Protein AF-A0A6A4ZKV4-F1 (afdb_monomer_lite)

Organism: NCBI:txid120398

Sequence (673 aa):
MAKKSLAESVRCDILFMAKDGEKIFYEELVDESLKDCAKLDAAVVHQRPIQAQEKAPSNIPTATMVSVVDEPVRAEHVLQVFLATRLKKPLREIHDTSSIQSLTGGKSALQNEIVGDIEKEFDVTVERMSEIHLATLKQMFPKYDHLGRVFSNLVNDTIRKCMPGGFNISHVKRYLTSVHGLGPGRISSVLMHSLLFPPAPSRHANESTAKSWLDTIVADYANFVGVSVANQIVENANHVPSPTAQKPQVTAAVPQQVPDVDITADYALKVLLALKLKKAFSEIANNSTIQALSMGKSSLQNEVSGDIEVEFGVGIPNMAERALHDVAACMTNYTKPGKYFTAAVSKILSNMLPGGYSASHLRSFLAQERCLGPKRIEIALIHSLLHVPERRLASDAHVKSWINDVVDDYGYRMGLAIPNVSKTVSSNTPMTKTTSHQAAAQKIRPSQFNILQQPEACQTYPENDGFGVLAKLNAEKEARSELEKRMNGLVSELGKVFVQGIEAKFDARKMRVYDSTWNWSKQELLEFLHRPSSLTEVDVDMLCINLGNQATSVLLAMIEFALTQQIGWQDENEIDFLYRIKKSVEDGMTCDPKFKQQLQPLRPVLIFDDAGNILYKEEPRGASAMDYIHDMARGVLFMPETNDFETSFDASLPYVHVRQVKNYTKHHLDEHL

InterPro domains:
  IPR009081 Phosphopantetheine binding ACP domain [PS50075] (73-148)
  IPR040899 Fatty acid synthase subunit alpha, acyl carrier domain [PF18325] (70-228)
  IPR040899 Fatty acid synthase subunit alpha, acyl carrier domain [PF18325] (259-417)
  IPR041550 Fatty acid synthase type I, helical [PF18314] (473-635)
  IPR050830 Fungal fatty acid synthase [PTHR10982] (237-530)

Radius of gyration: 44.85 Å; chains: 1; bounding box: 139×81×115 Å

Structure (mmCIF, N/CA/C/O backbone):
data_AF-A0A6A4ZKV4-F1
#
_entry.id   AF-A0A6A4ZKV4-F1
#
loop_
_atom_site.group_PDB
_atom_site.id
_atom_site.type_symbol
_atom_site.label_atom_id
_atom_site.label_alt_id
_atom_site.label_comp_id
_atom_site.label_asym_id
_atom_site.label_entity_id
_atom_site.label_seq_id
_atom_site.pdbx_PDB_ins_code
_atom_site.Cartn_x
_atom_site.Cartn_y
_atom_site.Cartn_z
_atom_site.occupancy
_atom_site.B_iso_or_equiv
_atom_site.auth_seq_id
_atom_site.auth_comp_id
_atom_site.auth_asym_id
_atom_site.auth_atom_id
_atom_site.pdbx_PDB_model_num
ATOM 1 N N . MET A 1 1 ? 37.331 -24.747 45.393 1.00 35.28 1 MET A N 1
ATOM 2 C CA . MET A 1 1 ? 38.564 -23.945 45.222 1.00 35.28 1 MET A CA 1
ATOM 3 C C . MET A 1 1 ? 38.225 -22.676 44.459 1.00 35.28 1 MET A C 1
ATOM 5 O O . MET A 1 1 ? 37.349 -22.709 43.607 1.00 35.28 1 MET A O 1
ATOM 9 N N . ALA A 1 2 ? 38.830 -21.562 44.858 1.00 31.47 2 ALA A N 1
ATOM 10 C CA . ALA A 1 2 ? 38.431 -20.201 44.524 1.00 31.47 2 ALA A CA 1
ATOM 11 C C . ALA A 1 2 ? 38.983 -19.665 43.181 1.00 31.47 2 ALA A C 1
ATOM 13 O O . ALA A 1 2 ? 40.049 -20.070 42.737 1.00 31.47 2 ALA A O 1
ATOM 14 N N . LYS A 1 3 ? 38.219 -18.714 42.616 1.00 39.78 3 LYS A N 1
ATOM 15 C CA . LYS A 1 3 ? 38.498 -17.615 41.656 1.00 39.78 3 LYS A CA 1
ATOM 16 C C . LYS A 1 3 ? 39.924 -17.430 41.082 1.00 39.78 3 LYS A C 1
ATOM 18 O O . LYS A 1 3 ? 40.850 -17.196 41.853 1.00 39.78 3 LYS A O 1
ATOM 23 N N . LYS A 1 4 ? 40.009 -17.169 39.762 1.00 31.17 4 LYS A N 1
ATOM 24 C CA . LYS A 1 4 ? 40.556 -15.903 39.200 1.00 31.17 4 LYS A CA 1
ATOM 25 C C . LYS A 1 4 ? 40.228 -15.703 37.706 1.00 31.17 4 LYS A C 1
ATOM 27 O O . LYS A 1 4 ? 40.258 -16.641 36.926 1.00 31.17 4 LYS A O 1
ATOM 32 N N . SER A 1 5 ? 39.906 -14.454 37.370 1.00 39.50 5 SER A N 1
ATOM 33 C CA . SER A 1 5 ? 39.724 -13.859 36.036 1.00 39.50 5 SER A CA 1
ATOM 34 C C . SER A 1 5 ? 41.082 -13.548 35.387 1.00 39.50 5 SER A C 1
ATOM 36 O O . SER A 1 5 ? 42.004 -13.211 36.131 1.00 39.50 5 SER A O 1
ATOM 38 N N . LEU A 1 6 ? 41.181 -13.581 34.049 1.00 30.20 6 LEU A N 1
ATOM 39 C CA . LEU A 1 6 ? 41.764 -12.480 33.267 1.00 30.20 6 LEU A CA 1
ATOM 40 C C . LEU A 1 6 ? 41.412 -12.604 31.773 1.00 30.20 6 LEU A C 1
ATOM 42 O O . LEU A 1 6 ? 41.453 -13.686 31.200 1.00 30.20 6 LEU A O 1
ATOM 46 N N . ALA A 1 7 ? 41.054 -11.471 31.177 1.00 39.81 7 ALA A N 1
ATOM 47 C CA . ALA A 1 7 ? 40.827 -11.285 29.755 1.00 39.81 7 ALA A CA 1
ATOM 48 C C . ALA A 1 7 ? 42.146 -11.354 28.967 1.00 39.81 7 ALA A C 1
ATOM 50 O O . ALA A 1 7 ? 43.095 -10.655 29.317 1.00 39.81 7 ALA A O 1
ATOM 51 N N . GLU A 1 8 ? 42.165 -12.108 27.869 1.00 35.09 8 GLU A N 1
ATOM 52 C CA . GLU A 1 8 ? 43.114 -11.910 26.773 1.00 35.09 8 GLU A CA 1
ATOM 53 C C . GLU A 1 8 ? 42.338 -11.422 25.550 1.00 35.09 8 GLU A C 1
ATOM 55 O O . GLU A 1 8 ? 41.285 -11.941 25.180 1.00 35.09 8 GLU A O 1
ATOM 60 N N . SER A 1 9 ? 42.829 -10.323 24.994 1.00 35.59 9 SER A N 1
ATOM 61 C CA . SER A 1 9 ? 42.225 -9.543 23.926 1.00 35.59 9 SER A CA 1
ATOM 62 C C . SER A 1 9 ? 42.053 -10.358 22.647 1.00 35.59 9 SER A C 1
ATOM 64 O O . SER A 1 9 ? 43.043 -10.800 22.063 1.00 35.59 9 SER A O 1
ATOM 66 N N . VAL A 1 10 ? 40.822 -10.460 22.149 1.00 36.25 10 VAL A N 1
ATOM 67 C CA . VAL A 1 10 ? 40.570 -10.811 20.748 1.00 36.25 10 VAL A CA 1
ATOM 68 C C . VAL A 1 10 ? 41.135 -9.677 19.892 1.00 36.25 10 VAL A C 1
ATOM 70 O O . VAL A 1 10 ? 40.572 -8.584 19.836 1.00 36.25 10 VAL A O 1
ATOM 73 N N . ARG A 1 11 ? 42.296 -9.909 19.276 1.00 34.28 11 ARG A N 1
ATOM 74 C CA . ARG A 1 11 ? 42.836 -9.042 18.227 1.00 34.28 11 ARG A CA 1
ATOM 75 C C . ARG A 1 11 ? 41.979 -9.248 16.979 1.00 34.28 11 ARG A C 1
ATOM 77 O O . ARG A 1 11 ? 42.026 -10.312 16.372 1.00 34.28 11 ARG A O 1
ATOM 84 N N . CYS A 1 12 ? 41.183 -8.245 16.621 1.00 35.22 12 CYS A N 1
ATOM 85 C CA . CYS A 1 12 ? 40.629 -8.141 15.275 1.00 35.22 12 CYS A CA 1
ATOM 86 C C . CYS A 1 12 ? 41.713 -7.563 14.368 1.00 35.22 12 CYS A C 1
ATOM 88 O O . CYS A 1 12 ? 41.975 -6.360 14.415 1.00 35.22 12 CYS A O 1
ATOM 90 N N . ASP A 1 13 ? 42.330 -8.410 13.554 1.00 45.22 13 ASP A N 1
ATOM 91 C CA . ASP A 1 13 ? 43.175 -7.946 12.461 1.00 45.22 13 ASP A CA 1
ATOM 92 C C . ASP A 1 13 ? 42.270 -7.557 11.283 1.00 45.22 13 ASP A C 1
ATOM 94 O O . ASP A 1 13 ? 41.469 -8.355 10.793 1.00 45.22 13 ASP A O 1
ATOM 98 N N . ILE A 1 14 ? 42.354 -6.293 10.865 1.00 52.97 14 ILE A N 1
ATOM 99 C CA . ILE A 1 14 ? 41.617 -5.763 9.714 1.00 52.97 14 ILE A CA 1
ATOM 100 C C . ILE A 1 14 ? 42.459 -6.055 8.474 1.00 52.97 14 ILE A C 1
ATOM 102 O O . ILE A 1 14 ? 43.495 -5.423 8.271 1.00 52.97 14 ILE A O 1
ATOM 106 N N . LEU A 1 15 ? 42.016 -7.022 7.673 1.00 52.12 15 LEU A N 1
ATOM 107 C CA . LEU A 1 15 ? 42.666 -7.396 6.419 1.00 52.12 15 LEU A CA 1
ATOM 108 C C . LEU A 1 15 ? 42.107 -6.552 5.272 1.00 52.12 15 LEU A C 1
ATOM 110 O O . LEU A 1 15 ? 40.892 -6.398 5.130 1.00 52.12 15 LEU A O 1
ATOM 114 N N . PHE A 1 16 ? 42.997 -6.008 4.447 1.00 49.22 16 PHE A N 1
ATOM 115 C CA . PHE A 1 16 ? 42.634 -5.179 3.301 1.00 49.22 16 PHE A CA 1
ATOM 116 C C . PHE A 1 16 ? 42.877 -5.954 2.007 1.00 49.22 16 PHE A C 1
ATOM 118 O O . PHE A 1 16 ? 43.988 -6.420 1.767 1.00 49.22 16 PHE A O 1
ATOM 125 N N . MET A 1 17 ? 41.874 -6.024 1.122 1.00 44.28 17 MET A N 1
ATOM 126 C CA . MET A 1 17 ? 41.969 -6.772 -0.147 1.00 44.28 17 MET A CA 1
ATOM 127 C C . MET A 1 17 ? 43.175 -6.370 -1.011 1.00 44.28 17 MET A C 1
ATOM 129 O O . MET A 1 17 ? 43.734 -7.207 -1.706 1.00 44.28 17 MET A O 1
ATOM 133 N N . ALA A 1 18 ? 43.608 -5.108 -0.944 1.00 51.00 18 ALA A N 1
ATOM 134 C CA . ALA A 1 18 ? 44.754 -4.615 -1.708 1.00 51.00 18 ALA A CA 1
ATOM 135 C C . ALA A 1 18 ? 46.123 -5.025 -1.129 1.00 51.00 18 ALA A C 1
ATOM 137 O O . ALA A 1 18 ? 47.127 -4.918 -1.827 1.00 51.00 18 ALA A O 1
ATOM 138 N N . LYS A 1 19 ? 46.188 -5.439 0.144 1.00 47.00 19 LYS A N 1
ATOM 139 C CA . LYS A 1 19 ? 47.450 -5.663 0.870 1.00 47.00 19 LYS A CA 1
ATOM 140 C C . LYS A 1 19 ? 47.624 -7.100 1.364 1.00 47.00 19 LYS A C 1
ATOM 142 O O . LYS A 1 19 ? 48.752 -7.563 1.456 1.00 47.00 19 LYS A O 1
ATOM 147 N N . ASP A 1 20 ? 46.521 -7.801 1.626 1.00 61.28 20 ASP A N 1
ATOM 148 C CA . ASP A 1 20 ? 46.496 -9.139 2.230 1.00 61.28 20 ASP A CA 1
ATOM 149 C C . ASP A 1 20 ? 45.942 -10.217 1.278 1.00 61.28 20 ASP A C 1
ATOM 151 O O . ASP A 1 20 ? 45.442 -11.249 1.724 1.00 61.28 20 ASP A O 1
ATOM 155 N N . GLY A 1 21 ? 46.024 -9.986 -0.038 1.00 54.66 21 GLY A N 1
ATOM 156 C CA . GLY A 1 21 ? 45.420 -10.845 -1.065 1.00 54.66 21 GLY A CA 1
ATOM 157 C C . GLY A 1 21 ? 45.843 -12.318 -1.003 1.00 54.66 21 GLY A C 1
ATOM 158 O O . GLY A 1 21 ? 45.024 -13.193 -1.247 1.00 54.66 21 GLY A O 1
ATOM 159 N N . GLU A 1 22 ? 47.076 -12.616 -0.583 1.00 58.91 22 GLU A N 1
ATOM 160 C CA . GLU A 1 22 ? 47.561 -14.000 -0.441 1.00 58.91 22 GLU A CA 1
ATOM 161 C C . GLU A 1 22 ? 46.946 -14.758 0.751 1.00 58.91 22 GLU A C 1
ATOM 163 O O . GLU A 1 22 ? 46.961 -15.985 0.774 1.00 58.91 22 GLU A O 1
ATOM 168 N N . LYS A 1 23 ? 46.385 -14.052 1.744 1.00 58.38 23 LYS A N 1
ATOM 169 C CA . LYS A 1 23 ? 45.707 -14.655 2.909 1.00 58.38 23 LYS A CA 1
ATOM 170 C C . LYS A 1 23 ? 44.196 -14.803 2.723 1.00 58.38 23 LYS A C 1
ATOM 172 O O . LYS A 1 23 ? 43.548 -15.416 3.568 1.00 58.38 23 LYS A O 1
ATOM 177 N N . ILE A 1 24 ? 43.635 -14.236 1.655 1.00 55.31 24 ILE A N 1
ATOM 178 C CA . ILE A 1 24 ? 42.203 -14.270 1.345 1.00 55.31 24 ILE A CA 1
ATOM 179 C C . ILE A 1 24 ? 42.016 -15.165 0.116 1.00 55.31 24 ILE A C 1
ATOM 181 O O . ILE A 1 24 ? 42.028 -14.688 -1.014 1.00 55.31 24 ILE A O 1
ATOM 185 N N . PHE A 1 25 ? 41.845 -16.469 0.329 1.00 46.97 25 PHE A N 1
ATOM 186 C CA . PHE A 1 25 ? 41.482 -17.414 -0.729 1.00 46.97 25 PHE A CA 1
ATOM 187 C C . PHE A 1 25 ? 40.213 -18.183 -0.354 1.00 46.97 25 PHE A C 1
ATOM 189 O O . PHE A 1 25 ? 40.016 -18.564 0.799 1.00 46.97 25 PHE A O 1
ATOM 196 N N . TYR A 1 26 ? 39.340 -18.385 -1.343 1.00 40.53 26 TYR A N 1
ATOM 197 C CA . TYR A 1 26 ? 38.162 -19.240 -1.237 1.00 40.53 26 TYR A CA 1
ATOM 198 C C . TYR A 1 26 ? 38.531 -20.617 -1.788 1.00 40.53 26 TYR A C 1
ATOM 200 O O . TYR A 1 26 ? 38.817 -20.750 -2.976 1.00 40.53 26 TYR A O 1
ATOM 208 N N . GLU A 1 27 ? 38.557 -21.629 -0.926 1.00 35.88 27 GLU A N 1
ATOM 209 C CA . GLU A 1 27 ? 38.694 -23.024 -1.341 1.00 35.88 27 GLU A CA 1
ATOM 210 C C . GLU A 1 27 ? 37.297 -23.528 -1.731 1.00 35.88 27 GLU A C 1
ATOM 212 O O . GLU A 1 27 ? 36.384 -23.599 -0.904 1.00 35.88 27 GLU A O 1
ATOM 217 N N . GLU A 1 28 ? 37.094 -23.777 -3.023 1.00 37.06 28 GLU A N 1
ATOM 218 C CA . GLU A 1 28 ? 35.825 -24.241 -3.575 1.00 37.06 28 GLU A CA 1
ATOM 219 C C . GLU A 1 28 ? 35.622 -25.715 -3.186 1.00 37.06 28 GLU A C 1
ATOM 221 O O . GLU A 1 28 ? 36.030 -26.640 -3.886 1.00 37.06 28 GLU A O 1
ATOM 226 N N . LEU A 1 29 ? 35.025 -25.948 -2.015 1.00 35.88 29 LEU A N 1
ATOM 227 C CA . LEU A 1 29 ? 34.557 -27.272 -1.612 1.00 35.88 29 LEU A CA 1
ATOM 228 C C . LEU A 1 29 ? 33.331 -27.637 -2.456 1.00 35.88 29 LEU A C 1
ATOM 230 O O . LEU A 1 29 ? 32.192 -27.316 -2.115 1.00 35.88 29 LEU A O 1
ATOM 234 N N . VAL A 1 30 ? 33.577 -28.318 -3.574 1.00 36.94 30 VAL A N 1
ATOM 235 C CA . VAL A 1 30 ? 32.545 -29.032 -4.327 1.00 36.94 30 VAL A CA 1
ATOM 236 C C . VAL A 1 30 ? 32.125 -30.249 -3.503 1.00 36.94 30 VAL A C 1
ATOM 238 O O . VAL A 1 30 ? 32.774 -31.293 -3.523 1.00 36.94 30 VAL A O 1
ATOM 241 N N . ASP A 1 31 ? 31.040 -30.109 -2.746 1.00 36.62 31 ASP A N 1
ATOM 242 C CA . ASP A 1 31 ? 30.383 -31.229 -2.077 1.00 36.62 31 ASP A CA 1
ATOM 243 C C . ASP A 1 31 ? 29.533 -32.002 -3.106 1.00 36.62 31 ASP A C 1
ATOM 245 O O . ASP A 1 31 ? 28.428 -31.600 -3.476 1.00 36.62 31 ASP A O 1
ATOM 249 N N . GLU A 1 32 ? 30.074 -33.107 -3.629 1.00 38.41 32 GLU A N 1
ATOM 250 C CA . GLU A 1 32 ? 29.404 -33.997 -4.593 1.00 38.41 32 GLU A CA 1
ATOM 251 C C . GLU A 1 32 ? 28.274 -34.862 -3.976 1.00 38.41 32 GLU A C 1
ATOM 253 O O . GLU A 1 32 ? 27.709 -35.718 -4.658 1.00 38.41 32 GLU A O 1
ATOM 258 N N . SER A 1 33 ? 27.870 -34.642 -2.719 1.00 35.88 33 SER A N 1
ATOM 259 C CA . SER A 1 33 ? 26.900 -35.504 -2.017 1.00 35.88 33 SER A CA 1
ATOM 260 C C . SER A 1 33 ? 25.405 -35.224 -2.281 1.00 35.88 33 SER A C 1
ATOM 262 O O . SER A 1 33 ? 24.547 -35.907 -1.722 1.00 35.88 33 SER A O 1
ATOM 264 N N . LEU A 1 34 ? 25.043 -34.288 -3.170 1.00 34.97 34 LEU A N 1
ATOM 265 C CA . LEU A 1 34 ? 23.635 -33.918 -3.432 1.00 34.97 34 LEU A CA 1
ATOM 266 C C . LEU A 1 34 ? 23.020 -34.484 -4.731 1.00 34.97 34 LEU A C 1
ATOM 268 O O . LEU A 1 34 ? 21.949 -34.040 -5.149 1.00 34.97 34 LEU A O 1
ATOM 272 N N . LYS A 1 35 ? 23.633 -35.492 -5.366 1.00 33.97 35 LYS A N 1
ATOM 273 C CA . LYS A 1 35 ? 23.097 -36.108 -6.602 1.00 33.97 35 LYS A CA 1
ATOM 274 C C . LYS A 1 35 ? 22.045 -37.222 -6.400 1.00 33.97 35 LYS A C 1
ATOM 276 O O . LYS A 1 35 ? 21.469 -37.656 -7.391 1.00 33.97 35 LYS A O 1
ATOM 281 N N . ASP A 1 36 ? 21.689 -37.604 -5.168 1.00 32.91 36 ASP A N 1
ATOM 282 C CA . ASP A 1 36 ? 20.846 -38.793 -4.896 1.00 32.91 36 ASP A CA 1
ATOM 283 C C . ASP A 1 36 ? 19.485 -38.535 -4.206 1.00 32.91 36 ASP A C 1
ATOM 285 O O . ASP A 1 36 ? 19.051 -39.295 -3.345 1.00 32.91 36 ASP A O 1
ATOM 289 N N . CYS A 1 37 ? 18.735 -37.498 -4.597 1.00 27.94 37 CYS A N 1
ATOM 290 C CA . CYS A 1 37 ? 17.329 -37.343 -4.156 1.00 27.94 37 CYS A CA 1
ATOM 291 C C . CYS A 1 37 ? 16.329 -37.056 -5.290 1.00 27.94 37 CYS A C 1
ATOM 293 O O . CYS A 1 37 ? 15.228 -36.563 -5.051 1.00 27.94 37 CYS A O 1
ATOM 295 N N . ALA A 1 38 ? 16.672 -37.406 -6.532 1.00 31.02 38 ALA A N 1
ATOM 296 C CA . ALA A 1 38 ? 15.766 -37.329 -7.676 1.00 31.02 38 ALA A CA 1
ATOM 297 C C . ALA A 1 38 ? 15.398 -38.733 -8.173 1.00 31.02 38 ALA A C 1
ATOM 299 O O . ALA A 1 38 ? 15.910 -39.182 -9.194 1.00 31.02 38 ALA A O 1
ATOM 300 N N . LYS A 1 39 ? 14.523 -39.427 -7.434 1.00 33.47 39 LYS A N 1
ATOM 301 C CA . LYS A 1 39 ? 13.678 -40.542 -7.908 1.00 33.47 39 LYS A CA 1
ATOM 302 C C . LYS A 1 39 ? 12.705 -40.948 -6.796 1.00 33.47 39 LYS A C 1
ATOM 304 O O . LYS A 1 39 ? 13.083 -41.689 -5.900 1.00 33.47 39 LYS A O 1
ATOM 309 N N . LEU A 1 40 ? 11.461 -40.473 -6.873 1.00 26.56 40 LEU A N 1
ATOM 310 C CA . LEU A 1 40 ? 10.286 -41.265 -6.497 1.00 26.56 40 LEU A CA 1
ATOM 311 C C . LEU A 1 40 ? 9.024 -40.679 -7.161 1.00 26.56 40 LEU A C 1
ATOM 313 O O . LEU A 1 40 ? 8.530 -39.618 -6.794 1.00 26.56 40 LEU A O 1
ATOM 317 N N . ASP A 1 41 ? 8.596 -41.395 -8.196 1.00 27.28 41 ASP A N 1
ATOM 318 C CA . ASP A 1 41 ? 7.237 -41.659 -8.671 1.00 27.28 41 ASP A CA 1
ATOM 319 C C . ASP A 1 41 ? 6.236 -40.521 -8.924 1.00 27.28 41 ASP A C 1
ATOM 321 O O . ASP A 1 41 ? 5.504 -40.032 -8.064 1.00 27.28 41 ASP A O 1
ATOM 325 N N . ALA A 1 42 ? 6.089 -40.255 -10.224 1.00 29.78 42 ALA A N 1
ATOM 326 C CA . ALA A 1 42 ? 4.849 -39.829 -10.843 1.00 29.78 42 ALA A CA 1
ATOM 327 C C . ALA A 1 42 ? 3.767 -40.915 -10.675 1.00 29.78 42 ALA A C 1
ATOM 329 O O . ALA A 1 42 ? 3.868 -41.996 -11.252 1.00 29.78 42 ALA A O 1
ATOM 330 N N . ALA A 1 43 ? 2.694 -40.599 -9.950 1.00 25.83 43 ALA A N 1
ATOM 331 C CA . ALA A 1 43 ? 1.461 -41.381 -9.953 1.00 25.83 43 ALA A CA 1
ATOM 332 C C . ALA A 1 43 ? 0.298 -40.514 -10.449 1.00 25.83 43 ALA A C 1
ATOM 334 O O . ALA A 1 43 ? -0.300 -39.722 -9.722 1.00 25.83 43 ALA A O 1
ATOM 335 N N . VAL A 1 44 ? -0.008 -40.692 -11.732 1.00 28.05 44 VAL A N 1
ATOM 336 C CA . VAL A 1 44 ? -1.264 -40.302 -12.371 1.00 28.05 44 VAL A CA 1
ATOM 337 C C . VAL A 1 44 ? -2.383 -41.157 -11.772 1.00 28.05 44 VAL A C 1
ATOM 339 O O . VAL A 1 44 ? -2.374 -42.375 -11.930 1.00 28.05 44 VAL A O 1
ATOM 342 N N . VAL A 1 45 ? -3.381 -40.535 -11.141 1.00 24.50 45 VAL A N 1
ATOM 343 C CA . VAL A 1 45 ? -4.658 -41.194 -10.825 1.00 24.50 45 VAL A CA 1
ATOM 344 C C . VAL A 1 45 ? -5.789 -40.402 -11.463 1.00 24.50 45 VAL A C 1
ATOM 346 O O . VAL A 1 45 ? -6.079 -39.265 -11.105 1.00 24.50 45 VAL A O 1
ATOM 349 N N . HIS A 1 46 ? -6.410 -41.047 -12.447 1.00 25.72 46 HIS A N 1
ATOM 350 C CA . HIS A 1 46 ? -7.644 -40.637 -13.095 1.00 25.72 46 HIS A CA 1
ATOM 351 C C . HIS A 1 46 ? -8.789 -40.562 -12.074 1.00 25.72 46 HIS A C 1
ATOM 353 O O . HIS A 1 46 ? -9.072 -41.555 -11.403 1.00 25.72 46 HIS A O 1
ATOM 359 N N . GLN A 1 47 ? -9.524 -39.447 -12.033 1.00 24.20 47 GLN A N 1
ATOM 360 C CA . GLN A 1 47 ? -10.899 -39.448 -11.528 1.00 24.20 47 GLN A CA 1
ATOM 361 C C . GLN A 1 47 ? -11.880 -39.428 -12.704 1.00 24.20 47 GLN A C 1
ATOM 363 O O . GLN A 1 47 ? -11.872 -38.542 -13.555 1.00 24.20 47 GLN A O 1
ATOM 368 N N . ARG A 1 48 ? -12.679 -40.496 -12.749 1.00 23.42 48 ARG A N 1
ATOM 369 C CA . ARG A 1 48 ? -13.766 -40.792 -13.687 1.00 23.42 48 ARG A CA 1
ATOM 370 C C . ARG A 1 48 ? -14.980 -39.873 -13.406 1.00 23.42 48 ARG A C 1
ATOM 372 O O . ARG A 1 48 ? -15.149 -39.453 -12.262 1.00 23.42 48 ARG A O 1
ATOM 379 N N . PRO A 1 49 ? -15.833 -39.575 -14.408 1.00 22.31 49 PRO A N 1
ATOM 380 C CA . PRO A 1 49 ? -16.927 -38.610 -14.288 1.00 22.31 49 PRO A CA 1
ATOM 381 C C . PRO A 1 49 ? -18.029 -39.123 -13.359 1.00 22.31 49 PRO A C 1
ATOM 383 O O . PRO A 1 49 ? -18.412 -40.291 -13.452 1.00 22.31 49 PRO A O 1
ATOM 386 N N . ILE A 1 50 ? -18.586 -38.247 -12.520 1.00 23.84 50 ILE A N 1
ATOM 387 C CA . ILE A 1 50 ? -19.833 -38.524 -11.799 1.00 23.84 50 ILE A CA 1
ATOM 388 C C . ILE A 1 50 ? -20.991 -37.942 -12.61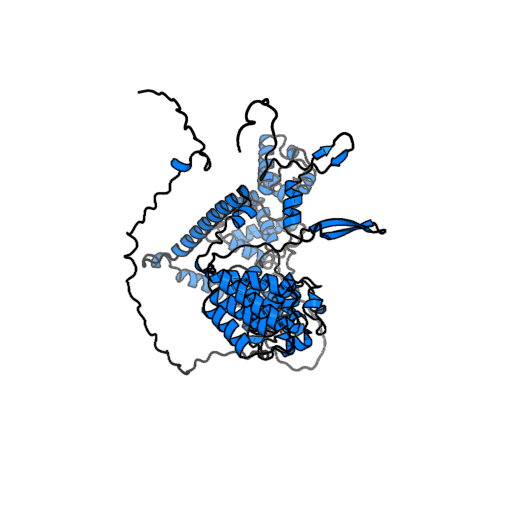3 1.00 23.84 50 ILE A C 1
ATOM 390 O O . ILE A 1 50 ? -21.002 -36.766 -12.969 1.00 23.84 50 ILE A O 1
ATOM 394 N N . GLN A 1 51 ? -21.923 -38.832 -12.944 1.00 24.05 51 GLN A N 1
ATOM 395 C CA . GLN A 1 51 ? -23.133 -38.610 -13.724 1.00 24.05 51 GLN A CA 1
ATOM 396 C C . GLN A 1 51 ? -24.146 -37.703 -13.015 1.00 24.05 51 GLN A C 1
ATOM 398 O O . GLN A 1 51 ? -24.239 -37.666 -11.789 1.00 24.05 51 GLN A O 1
ATOM 403 N N . ALA A 1 52 ? -24.957 -37.040 -13.839 1.00 24.62 52 ALA A N 1
ATOM 404 C CA . ALA A 1 52 ? -26.208 -36.407 -13.461 1.00 24.62 52 ALA A CA 1
ATOM 405 C C . ALA A 1 52 ? -27.211 -37.433 -12.900 1.00 24.62 52 ALA A C 1
ATOM 407 O O . ALA A 1 52 ? -27.357 -38.525 -13.449 1.00 24.62 52 ALA A O 1
ATOM 408 N N . GLN A 1 53 ? -27.951 -37.048 -11.857 1.00 23.69 53 GLN A N 1
ATOM 409 C CA . GLN A 1 53 ? -29.180 -37.723 -11.444 1.00 23.69 53 GLN A CA 1
ATOM 410 C C . GLN A 1 53 ? -30.339 -36.727 -11.371 1.00 23.69 53 GLN A C 1
ATOM 412 O O . GLN A 1 53 ? -30.225 -35.633 -10.818 1.00 23.69 53 GLN A O 1
ATOM 417 N N . GLU A 1 54 ? -31.454 -37.152 -11.957 1.00 22.88 54 GLU A N 1
ATOM 418 C CA . GLU A 1 54 ? -32.724 -36.453 -12.085 1.00 22.88 54 GLU A CA 1
ATOM 419 C C . GLU A 1 54 ? -33.714 -36.877 -10.969 1.00 22.88 54 GLU A C 1
ATOM 421 O O . GLU A 1 54 ? -33.742 -38.029 -10.545 1.00 22.88 54 GLU A O 1
ATOM 426 N N . LYS A 1 55 ? -34.477 -35.876 -10.506 1.00 24.83 55 LYS A N 1
ATOM 427 C CA . LYS A 1 55 ? -35.630 -35.747 -9.573 1.00 24.83 55 LYS A CA 1
ATOM 428 C C . LYS A 1 55 ? -36.378 -36.968 -8.982 1.00 24.83 55 LYS A C 1
ATOM 430 O O . LYS A 1 55 ? -36.817 -37.846 -9.712 1.00 24.83 55 LYS A O 1
ATOM 435 N N . ALA A 1 56 ? -36.819 -36.805 -7.716 1.00 23.50 56 ALA A N 1
ATOM 436 C CA . ALA A 1 56 ? -38.223 -36.986 -7.265 1.00 23.50 56 ALA A CA 1
ATOM 437 C C . ALA A 1 56 ? -38.506 -36.236 -5.921 1.00 23.50 56 ALA A C 1
ATOM 439 O O . ALA A 1 56 ? -37.550 -35.850 -5.252 1.00 23.50 56 ALA A O 1
ATOM 440 N N . PRO A 1 57 ? -39.776 -35.962 -5.537 1.00 30.66 57 PRO A N 1
ATOM 441 C CA . PRO A 1 57 ? -40.194 -34.716 -4.875 1.00 30.66 57 PRO A CA 1
ATOM 442 C C . PRO A 1 57 ? -40.449 -34.824 -3.359 1.00 30.66 57 PRO A C 1
ATOM 444 O O . PRO A 1 57 ? -40.833 -35.873 -2.851 1.00 30.66 57 PRO A O 1
ATOM 447 N N . SER A 1 58 ? -40.368 -33.697 -2.645 1.00 24.30 58 SER A N 1
ATOM 448 C CA . SER A 1 58 ? -40.950 -33.560 -1.303 1.00 24.30 58 SER A CA 1
ATOM 449 C C . SER A 1 58 ? -41.592 -32.182 -1.117 1.00 24.30 58 SER A C 1
ATOM 451 O O . SER A 1 58 ? -40.910 -31.158 -1.114 1.00 24.30 58 SER A O 1
ATOM 453 N N . ASN A 1 59 ? -42.919 -32.195 -0.976 1.00 31.72 59 ASN A N 1
ATOM 454 C CA . ASN A 1 59 ? -43.793 -31.066 -0.664 1.00 31.72 59 ASN A CA 1
ATOM 455 C C . ASN A 1 59 ? -43.425 -30.396 0.668 1.00 31.72 59 ASN A C 1
ATOM 457 O O . ASN A 1 59 ? -43.558 -31.022 1.717 1.00 31.72 59 ASN A O 1
ATOM 461 N N . ILE A 1 60 ? -43.097 -29.102 0.628 1.00 25.89 60 ILE A N 1
ATOM 462 C CA . ILE A 1 60 ? -43.206 -28.159 1.754 1.00 25.89 60 ILE A CA 1
ATOM 463 C C . ILE A 1 60 ? -43.682 -26.819 1.153 1.00 25.89 60 ILE A C 1
ATOM 465 O O . ILE A 1 60 ? -43.161 -26.412 0.109 1.00 25.89 60 ILE A O 1
ATOM 469 N N . PRO A 1 61 ? -44.707 -26.156 1.724 1.00 27.48 61 PRO A N 1
ATOM 470 C CA . PRO A 1 61 ? -45.378 -25.023 1.090 1.00 27.48 61 PRO A CA 1
ATOM 471 C C . PRO A 1 61 ? -44.411 -23.844 0.983 1.00 27.48 61 PRO A C 1
ATOM 473 O O . PRO A 1 61 ? -43.956 -23.318 1.995 1.00 27.48 61 PRO A O 1
ATOM 476 N N . THR A 1 62 ? -44.071 -23.444 -0.241 1.00 25.11 62 THR A N 1
ATOM 477 C CA . THR A 1 62 ? -43.142 -22.334 -0.472 1.00 25.11 62 THR A CA 1
ATOM 478 C C . THR A 1 62 ? -43.934 -21.120 -0.928 1.00 25.11 62 THR A C 1
ATOM 480 O O . THR A 1 62 ? -44.620 -21.159 -1.947 1.00 25.11 62 THR A O 1
ATOM 483 N N . ALA A 1 63 ? -43.863 -20.067 -0.118 1.00 26.91 63 ALA A N 1
ATOM 484 C CA . ALA A 1 63 ? -44.425 -18.759 -0.394 1.00 26.91 63 ALA A CA 1
ATOM 485 C C . ALA A 1 63 ? -43.899 -18.213 -1.729 1.00 26.91 63 ALA A C 1
ATOM 487 O O . ALA A 1 63 ? -42.697 -18.232 -1.994 1.00 26.91 63 ALA A O 1
ATOM 488 N N . THR A 1 64 ? -44.804 -17.719 -2.566 1.00 26.16 64 THR A N 1
ATOM 489 C CA . THR A 1 64 ? -44.470 -17.082 -3.837 1.00 26.16 64 THR A CA 1
ATOM 490 C C . THR A 1 64 ? -43.888 -15.693 -3.558 1.00 26.16 64 THR A C 1
ATOM 492 O O . THR A 1 64 ? -44.627 -14.769 -3.228 1.00 26.16 64 THR A O 1
ATOM 495 N N . MET A 1 65 ? -42.563 -15.547 -3.648 1.00 29.80 65 MET A N 1
ATOM 496 C CA . MET A 1 65 ? -41.878 -14.248 -3.642 1.00 29.80 65 MET A CA 1
ATOM 497 C C . MET A 1 65 ? -41.894 -13.635 -5.046 1.00 29.80 65 MET A C 1
ATOM 499 O O . MET A 1 65 ? -41.677 -14.332 -6.039 1.00 29.80 65 MET A O 1
ATOM 503 N N . VAL A 1 66 ? -42.100 -12.320 -5.131 1.00 37.72 66 VAL A N 1
ATOM 504 C CA . VAL A 1 66 ? -41.878 -11.553 -6.364 1.00 37.72 66 VAL A CA 1
ATOM 505 C C . VAL A 1 66 ? -40.365 -11.406 -6.546 1.00 37.72 66 VAL A C 1
ATOM 507 O O . VAL A 1 66 ? -39.736 -10.552 -5.931 1.00 37.72 66 VAL A O 1
ATOM 510 N N . SER A 1 67 ? -39.762 -12.292 -7.339 1.00 47.41 67 SER A N 1
ATOM 511 C CA . SER A 1 67 ? -38.352 -12.202 -7.735 1.00 47.41 67 SER A CA 1
ATOM 512 C C . SER A 1 67 ? -38.162 -11.016 -8.682 1.00 47.41 67 SER A C 1
ATOM 514 O O . SER A 1 67 ? -38.880 -10.884 -9.675 1.00 47.41 67 SER A O 1
ATOM 516 N N . VAL A 1 68 ? -37.195 -10.147 -8.377 1.00 60.78 68 VAL A N 1
ATOM 517 C CA . VAL A 1 68 ? -36.750 -9.098 -9.304 1.00 60.78 68 VAL A CA 1
ATOM 518 C C . VAL A 1 68 ? -36.085 -9.790 -10.495 1.00 60.78 68 VAL A C 1
ATOM 520 O O . VAL A 1 68 ? -35.216 -10.638 -10.294 1.00 60.78 68 VAL A O 1
ATOM 523 N N . VAL A 1 69 ? -36.483 -9.442 -11.726 1.00 63.16 69 VAL A N 1
ATOM 524 C CA . VAL A 1 69 ? -35.897 -10.005 -12.957 1.00 63.16 69 VAL A CA 1
ATOM 525 C C . VAL A 1 69 ? -34.387 -9.770 -12.942 1.00 63.16 69 VAL A C 1
ATOM 527 O O . VAL A 1 69 ? -33.937 -8.619 -12.927 1.00 63.16 69 VAL A O 1
ATOM 530 N N . ASP A 1 70 ? -33.612 -10.856 -12.898 1.00 69.44 70 ASP A N 1
ATOM 531 C CA . ASP A 1 70 ? -32.152 -10.785 -12.884 1.00 69.44 70 ASP A CA 1
ATOM 532 C C . ASP A 1 70 ? -31.634 -10.242 -14.217 1.00 69.44 70 ASP A C 1
ATOM 534 O O . ASP A 1 70 ? -32.176 -10.532 -15.282 1.00 69.44 70 ASP A O 1
ATOM 538 N N . GLU A 1 71 ? -30.585 -9.437 -14.143 1.00 70.88 71 GLU A N 1
ATOM 539 C CA . GLU A 1 71 ? -29.924 -8.850 -15.303 1.00 70.88 71 GLU A CA 1
ATOM 540 C C . GLU A 1 71 ? -28.415 -9.050 -15.132 1.00 70.88 71 GLU A C 1
ATOM 542 O O . GLU A 1 71 ? -27.913 -8.912 -14.008 1.00 70.88 71 GLU A O 1
ATOM 547 N N . PRO A 1 72 ? -27.689 -9.410 -16.206 1.00 71.94 72 PRO A N 1
ATOM 548 C CA . PRO A 1 72 ? -26.246 -9.592 -16.148 1.00 71.94 72 PRO A CA 1
ATOM 549 C C . PRO A 1 72 ? -25.524 -8.294 -15.764 1.00 71.94 72 PRO A C 1
ATOM 551 O O . PRO A 1 72 ? -26.051 -7.183 -15.877 1.00 71.94 72 PRO A O 1
ATOM 554 N N . VAL A 1 73 ? -24.289 -8.441 -15.289 1.00 77.31 73 VAL A N 1
ATOM 555 C CA . VAL A 1 73 ? -23.474 -7.325 -14.804 1.00 77.31 73 VAL A CA 1
ATOM 556 C C . VAL A 1 73 ? -23.137 -6.374 -15.955 1.00 77.31 73 VAL A C 1
ATOM 558 O O . VAL A 1 73 ? -22.346 -6.693 -16.832 1.00 77.31 73 VAL A O 1
ATOM 561 N N . ARG A 1 74 ? -23.678 -5.154 -15.946 1.00 76.69 74 ARG A N 1
ATOM 562 C CA . ARG A 1 74 ? -23.366 -4.162 -16.988 1.00 76.69 74 ARG A CA 1
ATOM 563 C C . ARG A 1 74 ? -21.921 -3.664 -16.855 1.00 76.69 74 ARG A C 1
ATOM 565 O O . ARG A 1 74 ? -21.611 -2.958 -15.894 1.00 76.69 74 ARG A O 1
ATOM 572 N N . ALA A 1 75 ? -21.071 -3.945 -17.847 1.00 77.00 75 ALA A N 1
ATOM 573 C CA . ALA A 1 75 ? -19.681 -3.461 -17.911 1.00 77.00 75 ALA A CA 1
ATOM 574 C C . ALA A 1 75 ? -19.569 -1.938 -17.714 1.00 77.00 75 ALA A C 1
ATOM 576 O O . ALA A 1 75 ? -18.669 -1.448 -17.037 1.00 77.00 75 ALA A O 1
ATOM 577 N N . GLU A 1 76 ? -20.539 -1.195 -18.249 1.00 78.69 76 GLU A N 1
ATOM 578 C CA . GLU A 1 76 ? -20.668 0.252 -18.095 1.00 78.69 76 GLU A CA 1
ATOM 579 C C . GLU A 1 76 ? -20.734 0.707 -16.630 1.00 78.69 76 GLU A C 1
ATOM 581 O O . GLU A 1 76 ? -19.987 1.598 -16.223 1.00 78.69 76 GLU A O 1
ATOM 586 N N . HIS A 1 77 ? -21.615 0.087 -15.840 1.00 83.12 77 HIS A N 1
ATOM 587 C CA . HIS A 1 77 ? -21.819 0.446 -14.436 1.00 83.12 77 HIS A CA 1
ATOM 588 C C . HIS A 1 77 ? -20.561 0.159 -13.624 1.00 83.12 77 HIS A C 1
ATOM 590 O O . HIS A 1 77 ? -20.106 0.996 -12.845 1.00 83.12 77 HIS A O 1
ATOM 596 N N . VAL A 1 78 ? -19.958 -1.005 -13.854 1.00 86.12 78 VAL A N 1
ATOM 597 C CA . VAL A 1 78 ? -18.779 -1.439 -13.111 1.00 86.12 78 VAL A CA 1
ATOM 598 C C . VAL A 1 78 ? -17.552 -0.584 -13.440 1.00 86.12 78 VAL A C 1
ATOM 600 O O . VAL A 1 78 ? -16.816 -0.201 -12.530 1.00 86.12 78 VAL A O 1
ATOM 603 N N . LEU A 1 79 ? -17.369 -0.206 -14.710 1.00 85.62 79 LEU A N 1
ATOM 604 C CA . LEU A 1 79 ? -16.288 0.680 -15.142 1.00 85.62 79 LEU A CA 1
ATOM 605 C C . LEU A 1 79 ? -16.410 2.079 -14.516 1.00 85.62 79 LEU A C 1
ATOM 607 O O . LEU A 1 79 ? -15.421 2.617 -14.017 1.00 85.62 79 LEU A O 1
ATOM 611 N N . GLN A 1 80 ? -17.615 2.659 -14.492 1.00 86.50 80 GLN A N 1
ATOM 612 C CA . GLN A 1 80 ? -17.846 3.968 -13.868 1.00 86.50 80 GLN A CA 1
ATOM 613 C C . GLN A 1 80 ? -17.596 3.934 -12.356 1.00 86.50 80 GLN A C 1
ATOM 615 O O . GLN A 1 80 ? -16.945 4.832 -11.821 1.00 86.50 80 GLN A O 1
ATOM 620 N N . VAL A 1 81 ? -18.060 2.885 -11.670 1.00 87.00 81 VAL A N 1
ATOM 621 C CA . VAL A 1 81 ? -17.821 2.701 -10.232 1.00 87.00 81 VAL A CA 1
ATOM 622 C C . VAL A 1 81 ? -16.327 2.527 -9.939 1.00 87.00 81 VAL A C 1
ATOM 624 O O . VAL A 1 81 ? -15.803 3.170 -9.032 1.00 87.00 81 VAL A O 1
ATOM 627 N N . PHE A 1 82 ? -15.612 1.731 -10.737 1.00 89.00 82 PHE A N 1
ATOM 628 C CA . PHE A 1 82 ? -14.169 1.538 -10.582 1.00 89.00 82 PHE A CA 1
ATOM 629 C C . PHE A 1 82 ? -13.386 2.849 -10.743 1.00 89.00 82 PHE A C 1
ATOM 631 O O . PHE A 1 82 ? -12.550 3.183 -9.898 1.00 89.00 82 PHE A O 1
ATOM 638 N N . LEU A 1 83 ? -13.689 3.624 -11.788 1.00 88.00 83 LEU A N 1
ATOM 639 C CA . LEU A 1 83 ? -13.064 4.926 -12.023 1.00 88.00 83 LEU A CA 1
ATOM 640 C C . LEU A 1 83 ? -13.391 5.922 -10.900 1.00 88.00 83 LEU A C 1
ATOM 642 O O . LEU A 1 83 ? -12.492 6.634 -10.450 1.00 88.00 83 LEU A O 1
ATOM 646 N N . ALA A 1 84 ? -14.627 5.934 -10.390 1.00 87.56 84 ALA A N 1
ATOM 647 C CA . ALA A 1 84 ? -15.039 6.781 -9.264 1.00 87.56 84 ALA A CA 1
ATOM 648 C C . ALA A 1 84 ? -14.214 6.482 -8.009 1.00 87.56 84 ALA A C 1
ATOM 650 O O . ALA A 1 84 ? -13.644 7.391 -7.396 1.00 87.56 84 ALA A O 1
ATOM 651 N N . THR A 1 85 ? -14.070 5.199 -7.674 1.00 87.00 85 THR A N 1
ATOM 652 C CA . THR A 1 85 ? -13.299 4.752 -6.512 1.00 87.00 85 THR A CA 1
ATOM 653 C C . THR A 1 85 ? -11.803 5.046 -6.669 1.00 87.00 85 THR A C 1
ATOM 655 O O . THR A 1 85 ? -11.176 5.535 -5.727 1.00 87.00 85 THR A O 1
ATOM 658 N N . ARG A 1 86 ? -11.212 4.801 -7.848 1.00 87.38 86 ARG A N 1
ATOM 659 C CA . ARG A 1 86 ? -9.773 5.025 -8.098 1.00 87.38 86 ARG A CA 1
ATOM 660 C C . ARG A 1 86 ? -9.391 6.504 -8.159 1.00 87.38 86 ARG A C 1
ATOM 662 O O . ARG A 1 86 ? -8.332 6.878 -7.660 1.00 87.38 86 ARG A O 1
ATOM 669 N N . LEU A 1 87 ? -10.251 7.349 -8.723 1.00 83.75 87 LEU A N 1
ATOM 670 C CA . LEU A 1 87 ? -10.014 8.790 -8.854 1.00 83.75 87 LEU A CA 1
ATOM 671 C C . LEU A 1 87 ? -10.497 9.596 -7.641 1.00 83.75 87 LEU A C 1
ATOM 673 O O . LEU A 1 87 ? -10.218 10.792 -7.568 1.00 83.75 87 LEU A O 1
ATOM 677 N N . LYS A 1 88 ? -11.200 8.955 -6.694 1.00 83.31 88 LYS A N 1
ATOM 678 C CA . LYS A 1 88 ? -11.863 9.596 -5.545 1.00 83.31 88 LYS A CA 1
ATOM 679 C C . LYS A 1 88 ? -12.814 10.723 -5.970 1.00 83.31 88 LYS A C 1
ATOM 681 O O . LYS A 1 88 ? -12.882 11.762 -5.316 1.00 83.31 88 LYS A O 1
ATOM 686 N N . LYS A 1 89 ? -13.534 10.511 -7.074 1.00 81.38 89 LYS A N 1
ATOM 687 C CA . LYS A 1 89 ? -14.545 11.435 -7.606 1.00 81.38 89 LYS A CA 1
ATOM 688 C C . LYS A 1 89 ? -15.937 10.823 -7.449 1.00 81.38 89 LYS A C 1
ATOM 690 O O . LYS A 1 89 ? -16.068 9.604 -7.561 1.00 81.38 89 LYS A O 1
ATOM 695 N N . PRO A 1 90 ? -16.984 11.621 -7.190 1.00 78.75 90 PRO A N 1
ATOM 696 C CA . PRO A 1 90 ? -18.346 11.107 -7.155 1.00 78.75 90 PRO A CA 1
ATOM 697 C C . PRO A 1 90 ? -18.774 10.627 -8.550 1.00 78.75 90 PRO A C 1
ATOM 699 O O . PRO A 1 90 ? -18.351 11.183 -9.563 1.00 78.75 90 PRO A O 1
ATOM 702 N N . LEU A 1 91 ? -19.669 9.635 -8.604 1.00 80.19 91 LEU A N 1
ATOM 703 C CA . LEU A 1 91 ? -20.118 9.004 -9.856 1.00 80.19 91 LEU A CA 1
ATOM 704 C C . LEU A 1 91 ? -20.668 10.020 -10.882 1.00 80.19 91 LEU A C 1
ATOM 706 O O . LEU A 1 91 ? -20.496 9.845 -12.082 1.00 80.19 91 LEU A O 1
ATOM 710 N N . ARG A 1 92 ? -21.252 11.128 -10.404 1.00 78.56 92 ARG A N 1
ATOM 711 C CA . ARG A 1 92 ? -21.786 12.236 -11.220 1.00 78.56 92 ARG A CA 1
ATOM 712 C C . ARG A 1 92 ? -20.738 13.039 -12.006 1.00 78.56 92 ARG A C 1
ATOM 714 O O . ARG A 1 92 ? -21.112 13.740 -12.935 1.00 78.56 92 ARG A O 1
ATOM 721 N N . GLU A 1 93 ? -19.464 12.980 -11.613 1.00 77.44 93 GLU A N 1
ATOM 722 C CA . GLU A 1 93 ? -18.358 13.704 -12.268 1.00 77.44 93 GLU A CA 1
ATOM 723 C C . GLU A 1 93 ? -17.670 12.872 -13.365 1.00 77.44 93 GLU A C 1
ATOM 725 O O . GLU A 1 93 ? -16.757 13.357 -14.035 1.00 77.44 93 GLU A O 1
ATOM 730 N N . ILE A 1 94 ? -18.090 11.618 -13.564 1.00 81.94 94 ILE A N 1
ATOM 731 C CA . ILE A 1 94 ? -17.581 10.739 -14.620 1.00 81.94 94 ILE A CA 1
ATOM 732 C C . ILE A 1 94 ? -18.559 10.783 -15.787 1.00 81.94 94 ILE A C 1
ATOM 734 O O . ILE A 1 94 ? -19.549 10.054 -15.825 1.00 81.94 94 ILE A O 1
ATOM 738 N N . HIS A 1 95 ? -18.279 11.670 -16.738 1.00 77.25 95 HIS A N 1
ATOM 739 C CA . HIS A 1 95 ? -19.095 11.839 -17.935 1.00 77.25 95 HIS A CA 1
ATOM 740 C C . HIS A 1 95 ? -18.641 10.917 -19.068 1.00 77.25 95 HIS A C 1
ATOM 742 O O . HIS A 1 95 ? -17.451 10.680 -19.263 1.00 77.25 95 HIS A O 1
ATOM 748 N N . ASP A 1 96 ? -19.594 10.485 -19.887 1.00 76.00 96 ASP A N 1
ATOM 749 C CA . ASP A 1 96 ? -19.364 9.587 -21.027 1.00 76.00 96 ASP A CA 1
ATOM 750 C C . ASP A 1 96 ? -18.488 10.203 -22.127 1.00 76.00 96 ASP A C 1
ATOM 752 O O . ASP A 1 96 ? -17.841 9.491 -22.894 1.00 76.00 96 ASP A O 1
ATOM 756 N N . THR A 1 97 ? -18.416 11.534 -22.159 1.00 78.00 97 THR A N 1
ATOM 757 C CA . THR A 1 97 ? -17.544 12.321 -23.038 1.00 78.00 97 THR A CA 1
ATOM 758 C C . THR A 1 97 ? -16.114 12.457 -22.512 1.00 78.00 97 THR A C 1
ATOM 760 O O . THR A 1 97 ? -15.268 13.021 -23.198 1.00 78.00 97 THR A O 1
ATOM 763 N N . SER A 1 98 ? -15.795 11.951 -21.319 1.00 82.50 98 SER A N 1
ATOM 764 C CA . SER A 1 98 ? -14.434 12.004 -20.767 1.00 82.50 98 SER A CA 1
ATOM 765 C C . SER A 1 98 ? -13.611 10.786 -21.199 1.00 82.50 98 SER A C 1
ATOM 767 O O . SER A 1 98 ? -14.156 9.699 -21.385 1.00 82.50 98 SER A O 1
ATOM 769 N N . SER A 1 99 ? -12.297 10.953 -21.356 1.00 85.19 99 SER A N 1
ATOM 770 C CA . SER A 1 99 ? -11.331 9.856 -21.540 1.00 85.19 99 SER A CA 1
ATOM 771 C C . SER A 1 99 ? -10.578 9.567 -20.239 1.00 85.19 99 SER A C 1
ATOM 773 O O . SER A 1 99 ? -10.498 10.434 -19.361 1.00 85.19 99 SER A O 1
ATOM 775 N N . ILE A 1 100 ? -9.979 8.379 -20.103 1.00 84.94 100 ILE A N 1
ATOM 776 C CA . ILE A 1 100 ? -9.185 8.027 -18.909 1.00 84.94 100 ILE A CA 1
ATOM 777 C C . ILE A 1 100 ? -8.036 9.034 -18.723 1.00 84.94 100 ILE A C 1
ATOM 779 O O . ILE A 1 100 ? -7.786 9.471 -17.602 1.00 84.94 100 ILE A O 1
ATOM 783 N N . GLN A 1 101 ? -7.403 9.477 -19.813 1.00 84.00 101 GLN A N 1
ATOM 784 C CA . GLN A 1 101 ? -6.360 10.507 -19.795 1.00 84.00 101 GLN A CA 1
ATOM 785 C C . GLN A 1 101 ? -6.860 11.859 -19.257 1.00 84.00 101 GLN A C 1
ATOM 787 O O . GLN A 1 101 ? -6.183 12.494 -18.445 1.00 84.00 101 GLN A O 1
ATOM 792 N N . SER A 1 102 ? -8.056 12.299 -19.667 1.00 83.56 102 SER A N 1
ATOM 793 C CA . SER A 1 102 ? -8.649 13.548 -19.163 1.00 83.56 102 SER A CA 1
ATOM 794 C C . SER A 1 102 ? -9.012 13.458 -17.676 1.00 83.56 102 SER A C 1
ATOM 796 O O . SER A 1 102 ? -8.881 14.425 -16.926 1.00 83.56 102 SER A O 1
ATOM 798 N N . LEU A 1 103 ? -9.409 12.267 -17.221 1.00 82.88 103 LEU A N 1
ATOM 799 C CA . LEU A 1 103 ? -9.841 12.026 -15.850 1.00 82.88 103 LEU A CA 1
ATOM 800 C C . LEU A 1 103 ? -8.673 11.906 -14.862 1.00 82.88 103 LEU A C 1
ATOM 802 O O . LEU A 1 103 ? -8.840 12.282 -13.697 1.00 82.88 103 LEU A O 1
ATOM 806 N N . THR A 1 104 ? -7.504 11.436 -15.313 1.00 83.44 104 THR A N 1
ATOM 807 C CA . THR A 1 104 ? -6.271 11.324 -14.509 1.00 83.44 104 THR A CA 1
ATOM 808 C C . THR A 1 104 ? -5.432 12.604 -14.486 1.00 83.44 104 THR A C 1
ATOM 810 O O . THR A 1 104 ? -4.469 12.684 -13.717 1.00 83.44 104 THR A O 1
ATOM 813 N N . GLY A 1 105 ? -5.787 13.615 -15.290 1.00 77.25 105 GLY A N 1
ATOM 814 C CA . GLY A 1 105 ? -5.108 14.913 -15.326 1.00 77.25 105 GLY A CA 1
ATOM 815 C C . GLY A 1 105 ? -3.640 14.822 -15.752 1.00 77.25 105 GLY A C 1
ATOM 816 O O . GLY A 1 105 ? -2.805 15.537 -15.205 1.00 77.25 105 GLY A O 1
ATOM 817 N N . GLY A 1 106 ? -3.304 13.895 -16.657 1.00 64.06 106 GLY A N 1
ATOM 818 C CA . GLY A 1 106 ? -1.939 13.724 -17.178 1.00 64.06 106 GLY A CA 1
ATOM 819 C C . GLY A 1 106 ? -0.967 12.968 -16.259 1.00 64.06 106 GLY A C 1
ATOM 820 O O . GLY A 1 106 ? 0.224 12.887 -16.554 1.00 64.06 106 GLY A O 1
ATOM 821 N N . LYS A 1 107 ? -1.439 12.376 -15.153 1.00 80.38 107 LYS A N 1
ATOM 822 C CA . LYS A 1 107 ? -0.615 11.513 -14.287 1.00 80.38 107 LYS A CA 1
ATOM 823 C C . LYS A 1 107 ? -0.405 10.137 -14.931 1.00 80.38 107 LYS A C 1
ATOM 825 O O . LYS A 1 107 ? -1.146 9.199 -14.640 1.00 80.38 107 LYS A O 1
ATOM 830 N N . SER A 1 108 ? 0.637 10.016 -15.753 1.00 81.00 108 SER A N 1
ATOM 831 C CA . SER A 1 108 ? 0.956 8.808 -16.537 1.00 81.00 108 SER A CA 1
ATOM 832 C C . SER A 1 108 ? 1.022 7.512 -15.702 1.00 81.00 108 SER A C 1
ATOM 834 O O . SER A 1 108 ? 0.487 6.484 -16.106 1.00 81.00 108 SER A O 1
ATOM 836 N N . ALA A 1 109 ? 1.560 7.557 -14.475 1.00 81.38 109 ALA A N 1
ATOM 837 C CA . ALA A 1 109 ? 1.617 6.378 -13.599 1.00 81.38 109 ALA A CA 1
ATOM 838 C C . ALA A 1 109 ? 0.225 5.854 -13.181 1.00 81.38 109 ALA A C 1
ATOM 840 O O . ALA A 1 109 ? -0.031 4.655 -13.256 1.00 81.38 109 ALA A O 1
ATOM 841 N N . LEU A 1 110 ? -0.688 6.749 -12.783 1.00 85.50 110 LEU A N 1
ATOM 842 C CA . LEU A 1 110 ? -2.057 6.387 -12.388 1.00 85.50 110 LEU A CA 1
ATOM 843 C C . LEU A 1 110 ? -2.889 5.948 -13.602 1.00 85.50 110 LEU A C 1
ATOM 845 O O . LEU A 1 110 ? -3.717 5.049 -13.505 1.00 85.50 110 LEU A O 1
ATOM 849 N N . GLN A 1 111 ? -2.650 6.576 -14.752 1.00 85.56 111 GLN A N 1
ATOM 850 C CA . GLN A 1 111 ? -3.261 6.209 -16.026 1.00 85.56 111 GLN A CA 1
ATOM 851 C C . GLN A 1 111 ? -2.883 4.783 -16.439 1.00 85.56 111 GLN A C 1
ATOM 853 O O . GLN A 1 111 ? -3.774 3.998 -16.747 1.00 85.56 111 GLN A O 1
ATOM 858 N N . ASN A 1 112 ? -1.600 4.425 -16.379 1.00 87.69 112 ASN A N 1
ATOM 859 C CA . ASN A 1 112 ? -1.132 3.088 -16.750 1.00 87.69 112 ASN A CA 1
ATOM 860 C C . ASN A 1 112 ? -1.595 2.006 -15.762 1.00 87.69 112 ASN A C 1
ATOM 862 O O . ASN A 1 112 ? -1.872 0.886 -16.181 1.00 87.69 112 ASN A O 1
ATOM 866 N N . GLU A 1 113 ? -1.735 2.335 -14.472 1.00 90.19 113 GLU A N 1
ATOM 867 C CA . GLU A 1 113 ? -2.340 1.428 -13.484 1.00 90.19 113 GLU A CA 1
ATOM 868 C C . GLU A 1 113 ? -3.813 1.150 -13.817 1.00 90.19 113 GLU A C 1
ATOM 870 O O . GLU A 1 113 ? -4.221 -0.007 -13.881 1.00 90.19 113 GLU A O 1
ATOM 875 N N . ILE A 1 114 ? -4.602 2.199 -14.080 1.00 89.31 114 ILE A N 1
ATOM 876 C CA . ILE A 1 114 ? -6.029 2.071 -14.412 1.00 89.31 114 ILE A CA 1
ATOM 877 C C . ILE A 1 114 ? -6.222 1.293 -15.717 1.00 89.31 114 ILE A C 1
ATOM 879 O O . ILE A 1 114 ? -7.069 0.406 -15.765 1.00 89.31 114 ILE A O 1
ATOM 883 N N . VAL A 1 115 ? -5.442 1.600 -16.758 1.00 87.81 115 VAL A N 1
ATOM 884 C CA . VAL A 1 115 ? -5.508 0.881 -18.040 1.00 87.81 115 VAL A CA 1
ATOM 885 C C . VAL A 1 115 ? -5.132 -0.585 -17.846 1.00 87.81 115 VAL A C 1
ATOM 887 O O . VAL A 1 115 ? -5.903 -1.453 -18.236 1.00 87.81 115 VAL A O 1
ATOM 890 N N . GLY A 1 116 ? -4.020 -0.876 -17.165 1.00 86.81 116 GLY A N 1
ATOM 891 C CA . GLY A 1 116 ? -3.588 -2.254 -16.932 1.00 86.81 116 GLY A CA 1
ATOM 892 C C . GLY A 1 116 ? -4.561 -3.072 -16.072 1.00 86.81 116 GLY A C 1
ATOM 893 O O . GLY A 1 116 ? -4.667 -4.284 -16.253 1.00 86.81 116 GLY A O 1
ATOM 894 N N . ASP A 1 117 ? -5.284 -2.437 -15.145 1.00 88.69 117 ASP A N 1
ATOM 895 C CA . ASP A 1 117 ? -6.350 -3.087 -14.375 1.00 88.69 117 ASP A CA 1
ATOM 896 C C . ASP A 1 117 ? -7.587 -3.378 -15.242 1.00 88.69 117 ASP A C 1
ATOM 898 O O . ASP A 1 117 ? -8.172 -4.450 -15.106 1.00 88.69 117 ASP A O 1
ATOM 902 N N . ILE A 1 118 ? -7.961 -2.474 -16.157 1.00 88.00 118 ILE A N 1
ATOM 903 C CA . ILE A 1 118 ? -9.068 -2.676 -17.109 1.00 88.00 118 ILE A CA 1
ATOM 904 C C . ILE A 1 118 ? -8.723 -3.797 -18.102 1.00 88.00 118 ILE A C 1
ATOM 906 O O . ILE A 1 118 ? -9.541 -4.688 -18.318 1.00 88.00 118 ILE A O 1
ATOM 910 N N . GLU A 1 119 ? -7.509 -3.818 -18.657 1.00 87.69 119 GLU A N 1
ATOM 911 C CA . GLU A 1 119 ? -7.079 -4.862 -19.601 1.00 87.69 119 GLU A CA 1
ATOM 912 C C . GLU A 1 119 ? -7.114 -6.260 -18.968 1.00 87.69 119 GLU A C 1
ATOM 914 O O . GLU A 1 119 ? -7.626 -7.203 -19.567 1.00 87.69 119 GLU A O 1
ATOM 919 N N . LYS A 1 120 ? -6.644 -6.391 -17.719 1.00 87.50 120 LYS A N 1
ATOM 920 C CA . LYS A 1 120 ? -6.693 -7.656 -16.961 1.00 87.50 120 LYS A CA 1
ATOM 921 C C . LYS A 1 120 ? -8.106 -8.102 -16.603 1.00 87.50 120 LYS A C 1
ATOM 923 O O . LYS A 1 120 ? -8.319 -9.280 -16.325 1.00 87.50 120 LYS A O 1
ATOM 928 N N . GLU A 1 121 ? -9.032 -7.161 -16.496 1.00 88.75 121 GLU A N 1
ATOM 929 C CA . GLU A 1 121 ? -10.384 -7.419 -16.023 1.00 88.75 121 GLU A CA 1
ATOM 930 C C . GLU A 1 121 ? -11.332 -7.817 -17.150 1.00 88.75 121 GLU A C 1
ATOM 932 O O . GLU A 1 121 ? -12.156 -8.711 -16.967 1.00 88.75 121 GLU A O 1
ATOM 937 N N . PHE A 1 122 ? -11.193 -7.175 -18.309 1.00 84.19 122 PHE A N 1
ATOM 938 C CA . PHE A 1 122 ? -12.005 -7.461 -19.488 1.00 84.19 122 PHE A CA 1
ATOM 939 C C . PHE A 1 122 ? -11.333 -8.441 -20.462 1.00 84.19 122 PHE A C 1
ATOM 941 O O . PHE A 1 122 ? -11.991 -8.866 -21.406 1.00 84.19 122 PHE A O 1
ATOM 948 N N . ASP A 1 123 ? -10.071 -8.822 -20.221 1.00 79.94 123 ASP A N 1
ATOM 949 C CA . ASP A 1 123 ? -9.254 -9.693 -21.085 1.00 79.94 123 ASP A CA 1
ATOM 950 C C . ASP A 1 123 ? -9.144 -9.156 -22.525 1.00 79.94 123 ASP A C 1
ATOM 952 O O . ASP A 1 123 ? -9.271 -9.876 -23.514 1.00 79.94 123 ASP A O 1
ATOM 956 N N . VAL A 1 124 ? -8.952 -7.837 -22.641 1.00 77.56 124 VAL A N 1
ATOM 957 C CA . VAL A 1 124 ? -8.806 -7.129 -23.919 1.00 77.56 124 VAL A CA 1
ATOM 958 C C . VAL A 1 124 ? -7.601 -6.205 -23.842 1.00 77.56 124 VAL A C 1
ATOM 960 O O . VAL A 1 124 ? -7.490 -5.408 -22.914 1.00 77.56 124 VAL A O 1
ATOM 963 N N . THR A 1 125 ? -6.741 -6.255 -24.855 1.00 76.31 125 THR A N 1
ATOM 964 C CA . THR A 1 125 ? -5.677 -5.269 -25.071 1.00 76.31 125 THR A CA 1
ATOM 965 C C . THR A 1 125 ? -6.129 -4.303 -26.159 1.00 76.31 125 THR A C 1
ATOM 967 O O . THR A 1 125 ? -6.405 -4.723 -27.282 1.00 76.31 125 THR A O 1
ATOM 970 N N . VAL A 1 126 ? -6.235 -3.015 -25.831 1.00 76.25 126 VAL A N 1
ATOM 971 C CA . VAL A 1 126 ? -6.623 -1.975 -26.796 1.00 76.25 126 VAL A CA 1
ATOM 972 C C . VAL A 1 126 ? -5.514 -0.939 -26.873 1.00 76.25 126 VAL A C 1
ATOM 974 O O . VAL A 1 126 ? -5.197 -0.278 -25.882 1.00 76.25 126 VAL A O 1
ATOM 977 N N . GLU A 1 127 ? -4.950 -0.754 -28.065 1.00 74.25 127 GLU A N 1
ATOM 978 C CA . GLU A 1 127 ? -3.966 0.301 -28.290 1.00 74.25 127 GLU A CA 1
ATOM 979 C C . GLU A 1 127 ? -4.566 1.671 -27.961 1.00 74.25 127 GLU A C 1
ATOM 981 O O . GLU A 1 127 ? -5.665 2.018 -28.393 1.00 74.25 127 GLU A O 1
ATOM 986 N N . ARG A 1 128 ? -3.830 2.460 -27.170 1.00 77.94 128 ARG A N 1
ATOM 987 C CA . ARG A 1 128 ? -4.228 3.816 -26.759 1.00 77.94 128 ARG A CA 1
ATOM 988 C C . ARG A 1 128 ? -5.585 3.862 -26.035 1.00 77.94 128 ARG A C 1
ATOM 990 O O . ARG A 1 128 ? -6.265 4.883 -26.083 1.00 77.94 128 ARG A O 1
ATOM 997 N N . MET A 1 129 ? -5.941 2.816 -25.270 1.00 79.88 129 MET A N 1
ATOM 998 C CA . MET A 1 129 ? -7.179 2.751 -24.463 1.00 79.88 129 MET A CA 1
ATOM 999 C C . MET A 1 129 ? -7.429 4.013 -23.619 1.00 79.88 129 MET A C 1
ATOM 1001 O O . MET A 1 129 ? -8.569 4.423 -23.415 1.00 79.88 129 MET A O 1
ATOM 1005 N N . SER A 1 130 ? -6.360 4.655 -23.145 1.00 81.31 130 SER A N 1
ATOM 1006 C CA . SER A 1 130 ? -6.465 5.859 -22.321 1.00 81.31 130 SER A CA 1
ATOM 1007 C C . SER A 1 130 ? -6.968 7.119 -23.042 1.00 81.31 130 SER A C 1
ATOM 1009 O O . SER A 1 130 ? -7.480 8.021 -22.374 1.00 81.31 130 SER A O 1
ATOM 1011 N N . GLU A 1 131 ? -6.857 7.169 -24.373 1.00 82.81 131 GLU A N 1
ATOM 1012 C CA . GLU A 1 131 ? -7.290 8.288 -25.223 1.00 82.81 131 GLU A CA 1
ATOM 1013 C C . GLU A 1 131 ? -8.760 8.137 -25.670 1.00 82.81 131 GLU A C 1
ATOM 1015 O O . GLU A 1 131 ? -9.393 9.112 -26.072 1.00 82.81 131 GLU A O 1
ATOM 1020 N N . ILE A 1 132 ? -9.335 6.933 -25.554 1.00 84.31 132 ILE A N 1
ATOM 1021 C CA . ILE A 1 132 ? -10.703 6.621 -25.990 1.00 84.31 132 ILE A CA 1
ATOM 1022 C C . ILE A 1 132 ? -11.729 7.213 -25.008 1.00 84.31 132 ILE A C 1
ATOM 1024 O O . ILE A 1 132 ? -11.583 7.127 -23.785 1.00 84.31 132 ILE A O 1
ATOM 1028 N N . HIS A 1 133 ? -12.804 7.799 -25.544 1.00 84.19 133 HIS A N 1
ATOM 1029 C CA . HIS A 1 133 ? -13.936 8.274 -24.745 1.00 84.19 133 HIS A CA 1
ATOM 1030 C C . HIS A 1 133 ? -14.681 7.119 -24.071 1.00 84.19 133 HIS A C 1
ATOM 1032 O O . HIS A 1 133 ? -14.907 6.067 -24.675 1.00 84.19 133 HIS A O 1
ATOM 1038 N N . LEU A 1 134 ? -15.142 7.345 -22.839 1.00 81.69 134 LEU A N 1
ATOM 1039 C CA . LEU A 1 134 ? -15.868 6.347 -22.055 1.00 81.69 134 LEU A CA 1
ATOM 1040 C C . LEU A 1 134 ? -17.111 5.811 -22.779 1.00 81.69 134 LEU A C 1
ATOM 1042 O O . LEU A 1 134 ? -17.371 4.616 -22.692 1.00 81.69 134 LEU A O 1
ATOM 1046 N N . ALA A 1 135 ? -17.834 6.640 -23.539 1.00 78.81 135 ALA A N 1
ATOM 1047 C CA . ALA A 1 135 ? -18.975 6.210 -24.355 1.00 78.81 135 ALA A CA 1
ATOM 1048 C C . ALA A 1 135 ? -18.618 5.071 -25.328 1.00 78.81 135 ALA A C 1
ATOM 1050 O O . ALA A 1 135 ? -19.321 4.064 -25.399 1.00 78.81 135 ALA A O 1
ATOM 1051 N N . THR A 1 136 ? -17.504 5.217 -26.048 1.00 80.56 136 THR A N 1
ATOM 1052 C CA . THR A 1 136 ? -17.012 4.221 -27.009 1.00 80.56 136 THR A CA 1
ATOM 1053 C C . THR A 1 136 ? -16.406 3.024 -26.285 1.00 80.56 136 THR A C 1
ATOM 1055 O O . THR A 1 136 ? -16.652 1.883 -26.662 1.00 80.56 136 THR A O 1
ATOM 1058 N N . LEU A 1 137 ? -15.674 3.272 -25.194 1.00 77.69 137 LEU A N 1
ATOM 1059 C CA . LEU A 1 137 ? -15.051 2.231 -24.378 1.00 77.69 137 LEU A CA 1
ATOM 1060 C C . LEU A 1 137 ? -16.092 1.270 -23.781 1.00 77.69 137 LEU A C 1
ATOM 1062 O O . LEU A 1 137 ? -15.905 0.059 -23.822 1.00 77.69 137 LEU A O 1
ATOM 1066 N N . LYS A 1 138 ? -17.239 1.785 -23.323 1.00 75.81 138 LYS A N 1
ATOM 1067 C CA . LYS A 1 138 ? -18.369 0.983 -22.823 1.00 75.81 138 LYS A CA 1
ATOM 1068 C C . LYS A 1 138 ? -18.954 0.034 -23.875 1.00 75.81 138 LYS A C 1
ATOM 1070 O O . LYS A 1 138 ? -19.376 -1.067 -23.531 1.00 75.81 138 LYS A O 1
ATOM 1075 N N . GLN A 1 139 ? -18.977 0.441 -25.145 1.00 76.19 139 GLN A N 1
ATOM 1076 C CA . GLN A 1 139 ? -19.526 -0.366 -26.243 1.00 76.19 139 GLN A CA 1
ATOM 1077 C C . GLN A 1 139 ? -18.604 -1.522 -26.652 1.00 76.19 139 GLN A C 1
ATOM 1079 O O . GLN A 1 139 ? -19.064 -2.464 -27.293 1.00 76.19 139 GLN A O 1
ATOM 1084 N N . MET A 1 140 ? -17.327 -1.487 -26.255 1.00 75.44 140 MET A N 1
ATOM 1085 C CA . MET A 1 140 ? -16.354 -2.541 -26.563 1.00 75.44 140 MET A CA 1
ATOM 1086 C C . MET A 1 140 ? -16.463 -3.769 -25.643 1.00 75.44 140 MET A C 1
ATOM 1088 O O . MET A 1 140 ? -15.864 -4.798 -25.946 1.00 75.44 140 MET A O 1
ATOM 1092 N N . PHE A 1 141 ? -17.269 -3.713 -24.571 1.00 78.50 141 PHE A N 1
ATOM 1093 C CA . PHE A 1 141 ? -17.412 -4.800 -23.586 1.00 78.50 141 PHE A CA 1
ATOM 1094 C C . PHE A 1 141 ? -18.843 -5.382 -23.455 1.00 78.50 141 PHE A C 1
ATOM 1096 O O . PHE A 1 141 ? -19.359 -5.499 -22.341 1.00 78.50 141 PHE A O 1
ATOM 1103 N N . PRO A 1 142 ? -19.529 -5.779 -24.547 1.00 63.34 142 PRO A N 1
ATOM 1104 C CA . PRO A 1 142 ? -20.934 -6.197 -24.487 1.00 63.34 142 PRO A CA 1
ATOM 1105 C C . PRO A 1 142 ? -21.173 -7.609 -23.914 1.00 63.34 142 PRO A C 1
ATOM 1107 O O . PRO A 1 142 ? -22.317 -7.944 -23.630 1.00 63.34 142 PRO A O 1
ATOM 1110 N N . LYS A 1 143 ? -20.134 -8.447 -23.755 1.00 65.75 143 LYS A N 1
ATOM 1111 C CA . LYS A 1 143 ? -20.231 -9.859 -23.305 1.00 65.75 143 LYS A CA 1
ATOM 1112 C C . LYS A 1 143 ? -19.808 -10.094 -21.843 1.00 65.75 143 LYS A C 1
ATOM 1114 O O . LYS A 1 143 ? -19.415 -11.198 -21.478 1.00 65.75 143 LYS A O 1
ATOM 1119 N N . TYR A 1 144 ? -19.790 -9.052 -21.019 1.00 78.00 144 TYR A N 1
ATOM 1120 C CA . TYR A 1 144 ? -19.313 -9.161 -19.642 1.00 78.00 144 TYR A CA 1
ATOM 1121 C C . TYR A 1 144 ? -20.426 -9.679 -18.717 1.00 78.00 144 TYR A C 1
ATOM 1123 O O . TYR A 1 144 ? -21.280 -8.916 -18.283 1.00 78.00 144 TYR A O 1
ATOM 1131 N N . ASP A 1 145 ? -20.429 -10.983 -18.431 1.00 70.06 145 ASP A N 1
ATOM 1132 C CA . ASP A 1 145 ? -21.512 -11.629 -17.666 1.00 70.06 145 ASP A CA 1
ATOM 1133 C C . ASP A 1 145 ? -21.201 -11.804 -16.167 1.00 70.06 145 ASP A C 1
ATOM 1135 O O . ASP A 1 145 ? -22.107 -11.982 -15.350 1.00 70.06 145 ASP A O 1
ATOM 1139 N N . HIS A 1 146 ? -19.924 -11.766 -15.781 1.00 80.25 146 HIS A N 1
ATOM 1140 C CA . HIS A 1 146 ? -19.464 -11.995 -14.411 1.00 80.25 146 HIS A CA 1
ATOM 1141 C C . HIS A 1 146 ? -18.235 -11.147 -14.084 1.00 80.25 146 HIS A C 1
ATOM 1143 O O . HIS A 1 146 ? -17.476 -10.775 -14.973 1.00 80.25 146 HIS A O 1
ATOM 1149 N N . LEU A 1 147 ? -18.032 -10.870 -12.791 1.00 84.12 147 LEU A N 1
ATOM 1150 C CA . LEU A 1 147 ? -16.860 -10.128 -12.334 1.00 84.12 147 LEU A CA 1
ATOM 1151 C C . LEU A 1 147 ? -15.580 -10.927 -12.605 1.00 84.12 147 LEU A C 1
ATOM 1153 O O . LEU A 1 147 ? -15.445 -12.065 -12.150 1.00 84.12 147 LEU A O 1
ATOM 1157 N N . GLY A 1 148 ? -14.634 -10.312 -13.300 1.00 82.94 148 GLY A N 1
ATOM 1158 C CA . GLY A 1 148 ? -13.291 -10.818 -13.527 1.00 82.94 148 GLY A CA 1
ATOM 1159 C C . GLY A 1 148 ? -12.429 -10.750 -12.266 1.00 82.94 148 GLY A C 1
ATOM 1160 O O . GLY A 1 148 ? -12.896 -10.524 -11.140 1.00 82.94 148 GLY A O 1
ATOM 1161 N N . ARG A 1 149 ? -11.136 -11.041 -12.431 1.00 85.81 149 ARG A N 1
ATOM 1162 C CA . ARG A 1 149 ? -10.223 -11.280 -11.304 1.00 85.81 149 ARG A CA 1
ATOM 1163 C C . ARG A 1 149 ? -9.937 -10.015 -10.493 1.00 85.81 149 ARG A C 1
ATOM 1165 O O . ARG A 1 149 ? -9.842 -10.101 -9.269 1.00 85.81 149 ARG A O 1
ATOM 1172 N N . VAL A 1 150 ? -9.771 -8.868 -11.145 1.00 88.75 150 VAL A N 1
ATOM 1173 C CA . VAL A 1 150 ? -9.422 -7.594 -10.500 1.00 88.75 150 VAL A CA 1
ATOM 1174 C C . VAL A 1 150 ? -10.603 -7.106 -9.670 1.00 88.75 150 VAL A C 1
ATOM 1176 O O . VAL A 1 150 ? -10.460 -6.857 -8.470 1.00 88.75 150 VAL A O 1
ATOM 1179 N N . PHE A 1 151 ? -11.790 -7.053 -10.270 1.00 90.38 151 PHE A N 1
ATOM 1180 C CA . PHE A 1 151 ? -12.991 -6.558 -9.603 1.00 90.38 151 PHE A CA 1
ATOM 1181 C C . PHE A 1 151 ? -13.482 -7.509 -8.510 1.00 90.38 151 PHE A C 1
ATOM 1183 O O . PHE A 1 151 ? -13.819 -7.057 -7.413 1.00 90.38 151 PHE A O 1
ATOM 1190 N N . SER A 1 152 ? -13.421 -8.826 -8.732 1.00 88.81 152 SER A N 1
ATOM 1191 C CA . SER A 1 152 ? -13.740 -9.812 -7.690 1.00 88.81 152 SER A CA 1
ATOM 1192 C C . SER A 1 152 ? -12.833 -9.678 -6.464 1.00 88.81 152 SER A C 1
ATOM 1194 O O . SER A 1 152 ? -13.313 -9.745 -5.330 1.00 88.81 152 SER A O 1
ATOM 1196 N N . ASN A 1 153 ? -11.528 -9.462 -6.662 1.00 89.75 153 ASN A N 1
ATOM 1197 C CA . ASN A 1 153 ? -10.592 -9.251 -5.556 1.00 89.75 153 ASN A CA 1
ATOM 1198 C C . ASN A 1 153 ? -10.898 -7.954 -4.799 1.00 89.75 153 ASN A C 1
ATOM 1200 O O . ASN A 1 153 ? -10.954 -7.964 -3.569 1.00 89.75 153 ASN A O 1
ATOM 1204 N N . LEU A 1 154 ? -11.176 -6.866 -5.520 1.00 88.81 154 LEU A N 1
ATOM 1205 C CA . LEU A 1 154 ? -11.489 -5.567 -4.926 1.00 88.81 154 LEU A CA 1
ATOM 1206 C C . LEU A 1 154 ? -12.770 -5.608 -4.072 1.00 88.81 154 LEU A C 1
ATOM 1208 O O . LEU A 1 154 ? -12.808 -5.057 -2.965 1.00 88.81 154 LEU A O 1
ATOM 1212 N N . VAL A 1 155 ? -13.800 -6.316 -4.545 1.00 89.75 155 VAL A N 1
ATOM 1213 C CA . VAL A 1 155 ? -15.039 -6.564 -3.790 1.00 89.75 155 VAL A CA 1
ATOM 1214 C C . VAL A 1 155 ? -14.763 -7.403 -2.551 1.00 89.75 155 VAL A C 1
ATOM 1216 O O . VAL A 1 155 ? -15.184 -7.035 -1.454 1.00 89.75 155 VAL A O 1
ATOM 1219 N N . ASN A 1 156 ? -14.043 -8.516 -2.696 1.00 89.50 156 ASN A N 1
ATOM 1220 C CA . ASN A 1 156 ? -13.735 -9.396 -1.571 1.00 89.50 156 ASN A CA 1
ATOM 1221 C C . ASN A 1 156 ? -12.942 -8.664 -0.480 1.00 89.50 156 ASN A C 1
ATOM 1223 O O . ASN A 1 156 ? -13.247 -8.824 0.704 1.00 89.50 156 ASN A O 1
ATOM 1227 N N . ASP A 1 157 ? -11.988 -7.815 -0.861 1.00 88.06 157 ASP A N 1
ATOM 1228 C CA . ASP A 1 157 ? -11.218 -6.993 0.072 1.00 88.06 157 ASP A CA 1
ATOM 1229 C C . ASP A 1 157 ? -12.079 -5.945 0.777 1.00 88.06 157 ASP A C 1
ATOM 1231 O O . ASP A 1 157 ? -11.944 -5.748 1.988 1.00 88.06 157 ASP A O 1
ATOM 1235 N N . THR A 1 158 ? -12.989 -5.299 0.050 1.00 86.00 158 THR A N 1
ATOM 1236 C CA . THR A 1 158 ? -13.907 -4.299 0.615 1.00 86.00 158 THR A CA 1
ATOM 1237 C C . THR A 1 158 ? -14.858 -4.941 1.617 1.00 86.00 158 THR A C 1
ATOM 1239 O O . THR A 1 158 ? -14.944 -4.504 2.764 1.00 86.00 158 THR A O 1
ATOM 1242 N N . ILE A 1 159 ? -15.479 -6.062 1.251 1.00 87.56 159 ILE A N 1
ATOM 1243 C CA . ILE A 1 159 ? -16.360 -6.820 2.144 1.00 87.56 159 ILE A CA 1
ATOM 1244 C C . ILE A 1 159 ? -15.581 -7.360 3.352 1.00 87.56 159 ILE A C 1
ATOM 1246 O O . ILE A 1 159 ? -16.069 -7.295 4.479 1.00 87.56 159 ILE A O 1
ATOM 1250 N N . ARG A 1 160 ? -14.335 -7.821 3.178 1.00 86.44 160 ARG A N 1
ATOM 1251 C CA . ARG A 1 160 ? -13.483 -8.271 4.293 1.00 86.44 160 ARG A CA 1
ATOM 1252 C C . ARG A 1 160 ? -13.151 -7.145 5.278 1.00 86.44 160 ARG A C 1
ATOM 1254 O O . ARG A 1 160 ? -12.997 -7.429 6.469 1.00 86.44 160 ARG A O 1
ATOM 1261 N N . LYS A 1 161 ? -13.023 -5.904 4.797 1.00 85.00 161 LYS A N 1
ATOM 1262 C CA . LYS A 1 161 ? -12.759 -4.706 5.612 1.00 85.00 161 LYS A CA 1
ATOM 1263 C C . LYS A 1 161 ? -14.022 -4.166 6.294 1.00 85.00 161 LYS A C 1
ATOM 1265 O O . LYS A 1 161 ? -13.915 -3.718 7.430 1.00 85.00 161 LYS A O 1
ATOM 1270 N N . CYS A 1 162 ? -15.192 -4.260 5.658 1.00 84.06 162 CYS A N 1
ATOM 1271 C CA . CYS A 1 162 ? -16.458 -3.778 6.224 1.00 84.06 162 CYS A CA 1
ATOM 1272 C C . CYS A 1 162 ? -17.108 -4.772 7.202 1.00 84.06 162 CYS A C 1
ATOM 1274 O O . CYS A 1 162 ? -17.664 -4.358 8.217 1.00 84.06 162 CYS A O 1
ATOM 1276 N N . MET A 1 163 ? -17.060 -6.080 6.933 1.00 86.75 163 MET A N 1
ATOM 1277 C CA . MET A 1 163 ? -17.919 -7.042 7.637 1.00 86.75 163 MET A CA 1
ATOM 1278 C C . MET A 1 163 ? -17.402 -7.476 9.027 1.00 86.75 163 MET A C 1
ATOM 1280 O O . MET A 1 163 ? -16.184 -7.636 9.229 1.00 86.75 163 MET A O 1
ATOM 1284 N N . PRO A 1 164 ? -18.318 -7.736 9.989 1.00 85.19 164 PRO A N 1
ATOM 1285 C CA . PRO A 1 164 ? -17.983 -8.303 11.294 1.00 85.19 164 PRO A CA 1
ATOM 1286 C C . PRO A 1 164 ? -17.452 -9.741 11.169 1.00 85.19 164 PRO A C 1
ATOM 1288 O O . PRO A 1 164 ? -17.705 -10.447 10.190 1.00 85.19 164 PRO A O 1
ATOM 1291 N N . GLY A 1 165 ? -16.701 -10.200 12.176 1.00 77.94 165 GLY A N 1
ATOM 1292 C CA . GLY A 1 165 ? -16.159 -11.563 12.205 1.00 77.94 165 GLY A CA 1
ATOM 1293 C C . GLY A 1 165 ? -17.266 -12.622 12.110 1.00 77.94 165 GLY A C 1
ATOM 1294 O O . GLY A 1 165 ? -18.208 -12.592 12.892 1.00 77.94 165 GLY A O 1
ATOM 1295 N N . GLY A 1 166 ? -17.153 -13.542 11.147 1.00 77.19 166 GLY A N 1
ATOM 1296 C CA . GLY A 1 166 ? -18.147 -14.595 10.879 1.00 77.19 166 GLY A CA 1
ATOM 1297 C C . GLY A 1 166 ? -19.131 -14.287 9.740 1.00 77.19 166 GLY A C 1
ATOM 1298 O O . GLY A 1 166 ? -19.675 -15.219 9.153 1.00 77.19 166 GLY A O 1
ATOM 1299 N N . PHE A 1 167 ? -19.294 -13.020 9.342 1.00 83.25 167 PHE A N 1
ATOM 1300 C CA . PHE A 1 167 ? -20.185 -12.623 8.246 1.00 83.25 167 PHE A CA 1
ATOM 1301 C C . PHE A 1 167 ? -19.407 -12.493 6.925 1.00 83.25 167 PHE A C 1
ATOM 1303 O O . PHE A 1 167 ? -18.886 -11.437 6.572 1.00 83.25 167 PHE A O 1
ATOM 1310 N N . ASN A 1 168 ? -19.246 -13.614 6.218 1.00 85.75 168 ASN A N 1
ATOM 1311 C CA . ASN A 1 168 ? -18.462 -13.691 4.976 1.00 85.75 168 ASN A CA 1
ATOM 1312 C C . ASN A 1 168 ? -19.283 -13.338 3.712 1.00 85.75 168 ASN A C 1
ATOM 1314 O O . ASN A 1 168 ? -20.507 -13.220 3.762 1.00 85.75 168 ASN A O 1
ATOM 1318 N N . ILE A 1 169 ? -18.617 -13.254 2.552 1.00 87.69 169 ILE A N 1
ATOM 1319 C CA . ILE A 1 169 ? -19.243 -12.980 1.240 1.00 87.69 169 ILE A CA 1
ATOM 1320 C C . ILE A 1 169 ? -20.425 -13.922 0.925 1.00 87.69 169 ILE A C 1
ATOM 1322 O O . ILE A 1 169 ? -21.387 -13.512 0.285 1.00 87.69 169 ILE A O 1
ATOM 1326 N N . SER A 1 170 ? -20.404 -15.172 1.409 1.00 87.50 170 SER A N 1
ATOM 1327 C CA . SER A 1 170 ? -21.495 -16.135 1.187 1.00 87.50 170 SER A CA 1
ATOM 1328 C C . SER A 1 170 ? -22.749 -15.777 1.988 1.00 87.50 170 SER A C 1
ATOM 1330 O O . SER A 1 170 ? -23.858 -15.929 1.483 1.00 87.50 170 SER A O 1
ATOM 1332 N N . HIS A 1 171 ? -22.588 -15.256 3.208 1.00 88.50 171 HIS A N 1
ATOM 1333 C CA . HIS A 1 171 ? -23.704 -14.752 4.013 1.00 88.50 171 HIS A CA 1
ATOM 1334 C C . HIS A 1 171 ? -24.290 -13.470 3.419 1.00 88.50 171 HIS A C 1
ATOM 1336 O O . HIS A 1 171 ? -25.509 -13.334 3.376 1.00 88.50 171 HIS A O 1
ATOM 1342 N N . VAL A 1 172 ? -23.442 -12.585 2.882 1.00 88.88 172 VAL A N 1
ATOM 1343 C CA . VAL A 1 172 ? -23.871 -11.374 2.161 1.00 88.88 172 VAL A CA 1
ATOM 1344 C C . VAL A 1 172 ? -24.704 -11.739 0.930 1.00 88.88 172 VAL A C 1
ATOM 1346 O O . VAL A 1 172 ? -25.828 -11.266 0.788 1.00 88.88 172 VAL A O 1
ATOM 1349 N N . LYS A 1 173 ? -24.200 -12.638 0.072 1.00 90.00 173 LYS A N 1
ATOM 1350 C CA . LYS A 1 173 ? -24.935 -13.112 -1.113 1.00 90.00 173 LYS A CA 1
ATOM 1351 C C . LYS A 1 173 ? -26.259 -13.779 -0.727 1.00 90.00 173 LYS A C 1
ATOM 1353 O O . LYS A 1 173 ? -27.284 -13.489 -1.340 1.00 90.00 173 LYS A O 1
ATOM 1358 N N . ARG A 1 174 ? -26.262 -14.615 0.321 1.00 89.19 174 ARG A N 1
ATOM 1359 C CA . ARG A 1 174 ? -27.481 -15.260 0.837 1.00 89.19 174 ARG A CA 1
ATOM 1360 C C . ARG A 1 174 ? -28.497 -14.234 1.343 1.00 89.19 174 ARG A C 1
ATOM 1362 O O . ARG A 1 174 ? -29.663 -14.366 1.005 1.00 89.19 174 ARG A O 1
ATOM 1369 N N . TYR A 1 175 ? -28.057 -13.217 2.085 1.00 88.50 175 TYR A N 1
ATOM 1370 C CA . TYR A 1 175 ? -28.911 -12.135 2.582 1.00 88.50 175 TYR A CA 1
ATOM 1371 C C . TYR A 1 175 ? -29.558 -11.341 1.439 1.00 88.50 175 TYR A C 1
ATOM 1373 O O . TYR A 1 175 ? -30.774 -11.172 1.427 1.00 88.50 175 TYR A O 1
ATOM 1381 N N . LEU A 1 176 ? -28.771 -10.930 0.438 1.00 87.81 176 LEU A N 1
ATOM 1382 C CA . LEU A 1 176 ? -29.273 -10.205 -0.737 1.00 87.81 176 LEU A CA 1
ATOM 1383 C C . LEU A 1 176 ? -30.248 -11.048 -1.575 1.00 87.81 176 LEU A C 1
ATOM 1385 O O . LEU A 1 176 ? -31.231 -10.523 -2.091 1.00 87.81 176 LEU A O 1
ATOM 1389 N N . THR A 1 177 ? -30.019 -12.360 -1.657 1.00 86.50 177 THR A N 1
ATOM 1390 C CA . THR A 1 177 ? -30.941 -13.285 -2.334 1.00 86.50 177 THR A CA 1
ATOM 1391 C C . THR A 1 177 ? -32.241 -13.453 -1.539 1.00 86.50 177 THR A C 1
ATOM 1393 O O . THR A 1 177 ? -33.322 -13.404 -2.112 1.00 86.50 177 THR A O 1
ATOM 1396 N N . SER A 1 178 ? -32.159 -13.650 -0.217 1.00 82.81 178 SER A N 1
ATOM 1397 C CA . SER A 1 178 ? -33.321 -13.996 0.614 1.00 82.81 178 SER A CA 1
ATOM 1398 C C . SER A 1 178 ? -34.197 -12.807 1.001 1.00 82.81 178 SER A C 1
ATOM 1400 O O . SER A 1 178 ? -35.390 -12.989 1.206 1.00 82.81 178 SER A O 1
ATOM 1402 N N . VAL A 1 179 ? -33.606 -11.621 1.178 1.00 83.12 179 VAL A N 1
ATOM 1403 C CA . VAL A 1 179 ? -34.315 -10.421 1.660 1.00 83.12 179 VAL A CA 1
ATOM 1404 C C . VAL A 1 179 ? -34.719 -9.512 0.506 1.00 83.12 179 VAL A C 1
ATOM 1406 O O . VAL A 1 179 ? -35.844 -9.029 0.483 1.00 83.12 179 VAL A O 1
ATOM 1409 N N . HIS A 1 180 ? -33.828 -9.326 -0.472 1.00 80.50 180 HIS A N 1
ATOM 1410 C CA . HIS A 1 180 ? -34.049 -8.414 -1.602 1.00 80.50 180 HIS A CA 1
ATOM 1411 C C . HIS A 1 180 ? -34.444 -9.130 -2.899 1.00 80.50 180 HIS A C 1
ATOM 1413 O O . HIS A 1 180 ? -34.701 -8.473 -3.905 1.00 80.50 180 HIS A O 1
ATOM 1419 N N . GLY A 1 181 ? -34.487 -10.469 -2.903 1.00 78.56 181 GLY A N 1
ATOM 1420 C CA . GLY A 1 181 ? -34.906 -11.257 -4.068 1.00 78.56 181 GLY A CA 1
ATOM 1421 C C . GLY A 1 181 ? -34.026 -11.055 -5.306 1.00 78.56 181 GLY A C 1
ATOM 1422 O O . GLY A 1 181 ? -34.501 -11.246 -6.427 1.00 78.56 181 GLY A O 1
ATOM 1423 N N . LEU A 1 182 ? -32.773 -10.622 -5.115 1.00 83.44 182 LEU A N 1
ATOM 1424 C CA . LEU A 1 182 ? -31.845 -10.295 -6.196 1.00 83.44 182 LEU A CA 1
ATOM 1425 C C . LEU A 1 182 ? -31.217 -11.565 -6.779 1.00 83.44 182 LEU A C 1
ATOM 1427 O O . LEU A 1 182 ? -30.798 -12.457 -6.039 1.00 83.44 182 LEU A O 1
ATOM 1431 N N . GLY A 1 183 ? -31.111 -11.623 -8.106 1.00 80.81 183 GLY A N 1
ATOM 1432 C CA . GLY A 1 183 ? -30.379 -12.678 -8.801 1.00 80.81 183 GLY A CA 1
ATOM 1433 C C . GLY A 1 183 ? -28.854 -12.470 -8.795 1.00 80.81 183 GLY A C 1
ATOM 1434 O O . GLY A 1 183 ? -28.357 -11.417 -8.379 1.00 80.81 183 GLY A O 1
ATOM 1435 N N . PRO A 1 184 ? -28.075 -13.488 -9.204 1.00 80.25 184 PRO A N 1
ATOM 1436 C CA . PRO A 1 184 ? -26.612 -13.486 -9.129 1.00 80.25 184 PRO A CA 1
ATOM 1437 C C . PRO A 1 184 ? -25.937 -12.347 -9.912 1.00 80.25 184 PRO A C 1
ATOM 1439 O O . PRO A 1 184 ? -24.896 -11.849 -9.460 1.00 80.25 184 PRO A O 1
ATOM 1442 N N . GLY A 1 185 ? -26.518 -11.917 -11.038 1.00 81.06 185 GLY A N 1
ATOM 1443 C CA . GLY A 1 185 ? -26.015 -10.789 -11.824 1.00 81.06 185 GLY A CA 1
ATOM 1444 C C . GLY A 1 185 ? -26.160 -9.476 -11.058 1.00 81.06 185 GLY A C 1
ATOM 1445 O O . GLY A 1 185 ? -25.164 -8.810 -10.756 1.00 81.06 185 GLY A O 1
ATOM 1446 N N . ARG A 1 186 ? -27.380 -9.168 -10.602 1.00 85.19 186 ARG A N 1
ATOM 1447 C CA . ARG A 1 186 ? -27.649 -7.953 -9.811 1.00 85.19 186 ARG A CA 1
ATOM 1448 C C . ARG A 1 186 ? -26.905 -7.928 -8.478 1.00 85.19 186 ARG A C 1
ATOM 1450 O O . ARG A 1 186 ? -26.425 -6.871 -8.078 1.00 85.19 186 ARG A O 1
ATOM 1457 N N . ILE A 1 187 ? -26.736 -9.073 -7.810 1.00 87.62 187 ILE A N 1
ATOM 1458 C CA . ILE A 1 187 ? -25.910 -9.174 -6.593 1.00 87.62 187 ILE A CA 1
ATOM 1459 C C . ILE A 1 187 ? -24.475 -8.720 -6.873 1.00 87.62 187 ILE A C 1
ATOM 1461 O O . ILE A 1 187 ? -23.894 -7.983 -6.079 1.00 87.62 187 ILE A O 1
ATOM 1465 N N . SER A 1 188 ? -23.896 -9.139 -7.997 1.00 87.81 188 SER A N 1
ATOM 1466 C CA . SER A 1 188 ? -22.526 -8.772 -8.359 1.00 87.81 188 SER A CA 1
ATOM 1467 C C . SER A 1 188 ? -22.405 -7.271 -8.658 1.00 87.81 188 SER A C 1
ATOM 1469 O O . SER A 1 188 ? -21.454 -6.635 -8.201 1.00 87.81 188 SER A O 1
ATOM 1471 N N . SER A 1 189 ? -23.405 -6.670 -9.310 1.00 87.50 189 SER A N 1
ATOM 1472 C CA . SER A 1 189 ? -23.471 -5.216 -9.519 1.00 87.50 189 SER A CA 1
ATOM 1473 C C . SER A 1 189 ? -23.647 -4.420 -8.220 1.00 87.50 189 SER A C 1
ATOM 1475 O O . SER A 1 189 ? -22.960 -3.419 -8.033 1.00 87.50 189 SER A O 1
ATOM 1477 N N . VAL A 1 190 ? -24.500 -4.871 -7.293 1.00 90.19 190 VAL A N 1
ATOM 1478 C CA . VAL A 1 190 ? -24.671 -4.255 -5.959 1.00 90.19 190 VAL A CA 1
ATOM 1479 C C . VAL A 1 190 ? -23.366 -4.311 -5.164 1.00 90.19 190 VAL A C 1
ATOM 1481 O O . VAL A 1 190 ? -22.967 -3.332 -4.534 1.00 90.19 190 VAL A O 1
ATOM 1484 N N . LEU A 1 191 ? -22.661 -5.444 -5.215 1.00 90.50 191 LEU A N 1
ATOM 1485 C CA . LEU A 1 191 ? -21.374 -5.595 -4.541 1.00 90.50 191 LEU A CA 1
ATOM 1486 C C . LEU A 1 191 ? -20.293 -4.691 -5.142 1.00 90.50 191 LEU A C 1
ATOM 1488 O O . LEU A 1 191 ? -19.520 -4.117 -4.379 1.00 90.50 191 LEU A O 1
ATOM 1492 N N . MET A 1 192 ? -20.259 -4.492 -6.463 1.00 89.94 192 MET A N 1
ATOM 1493 C CA . MET A 1 192 ? -19.391 -3.465 -7.055 1.00 89.94 192 MET A CA 1
ATOM 1494 C C . MET A 1 192 ? -19.800 -2.067 -6.603 1.00 89.94 192 MET A C 1
ATOM 1496 O O . MET A 1 192 ? -18.945 -1.284 -6.204 1.00 89.94 192 MET A O 1
ATOM 1500 N N . HIS A 1 193 ? -21.098 -1.769 -6.576 1.00 89.88 193 HIS A N 1
ATOM 1501 C CA . HIS A 1 193 ? -21.611 -0.473 -6.138 1.00 89.88 193 HIS A CA 1
ATOM 1502 C C . HIS A 1 193 ? -21.224 -0.130 -4.690 1.00 89.88 193 HIS A C 1
ATOM 1504 O O . HIS A 1 193 ? -21.012 1.037 -4.367 1.00 89.88 193 HIS A O 1
ATOM 1510 N N . SER A 1 194 ? -21.016 -1.142 -3.838 1.00 90.06 194 SER A N 1
ATOM 1511 C CA . SER A 1 194 ? -20.520 -0.949 -2.469 1.00 90.06 194 SER A CA 1
ATOM 1512 C C . SER A 1 194 ? -19.156 -0.245 -2.387 1.00 90.06 194 SER A C 1
ATOM 1514 O O . SER A 1 194 ? -18.859 0.372 -1.369 1.00 90.06 194 SER A O 1
ATOM 1516 N N . LEU A 1 195 ? -18.348 -0.255 -3.456 1.00 88.75 195 LEU A N 1
ATOM 1517 C CA . LEU A 1 195 ? -17.057 0.447 -3.525 1.00 88.75 195 LEU A CA 1
ATOM 1518 C C . LEU A 1 195 ? -17.184 1.978 -3.466 1.00 88.75 195 LEU A C 1
ATOM 1520 O O . LEU A 1 195 ? -16.202 2.660 -3.165 1.00 88.75 195 LEU A O 1
ATOM 1524 N N . LEU A 1 196 ? -18.374 2.522 -3.744 1.00 86.44 196 LEU A N 1
ATOM 1525 C CA . LEU A 1 196 ? -18.682 3.947 -3.577 1.00 86.44 196 LEU A CA 1
ATOM 1526 C C . LEU A 1 196 ? -18.911 4.332 -2.110 1.00 86.44 196 LEU A C 1
ATOM 1528 O O . LEU A 1 196 ? -18.864 5.511 -1.765 1.00 86.44 196 LEU A O 1
ATOM 1532 N N . PHE A 1 197 ? -19.124 3.338 -1.246 1.00 83.75 197 PHE A N 1
ATOM 1533 C CA . PHE A 1 197 ? -19.332 3.487 0.186 1.00 83.75 197 PHE A CA 1
ATOM 1534 C C . PHE A 1 197 ? -18.062 3.009 0.900 1.00 83.75 197 PHE A C 1
ATOM 1536 O O . PHE A 1 197 ? -17.974 1.841 1.287 1.00 83.75 197 PHE A O 1
ATOM 1543 N N . PRO A 1 198 ? -17.035 3.873 1.033 1.00 66.19 198 PRO A N 1
ATOM 1544 C CA . PRO A 1 198 ? -15.737 3.459 1.542 1.00 66.19 198 PRO A CA 1
ATOM 1545 C C . PRO A 1 198 ? -15.862 2.856 2.948 1.00 66.19 198 PRO A C 1
ATOM 1547 O O . PRO A 1 198 ? -16.665 3.338 3.755 1.00 66.19 198 PRO A O 1
ATOM 1550 N N . PRO A 1 199 ? -15.058 1.826 3.272 1.00 61.62 199 PRO A N 1
ATOM 1551 C CA . PRO A 1 199 ? -15.058 1.233 4.599 1.00 61.62 199 PRO A CA 1
ATOM 1552 C C . PRO A 1 199 ? -14.737 2.310 5.635 1.00 61.62 199 PRO A C 1
ATOM 1554 O O . PRO A 1 199 ? -13.732 3.017 5.520 1.00 61.62 199 PRO A O 1
ATOM 1557 N N . ALA A 1 200 ? -15.572 2.411 6.669 1.00 58.28 200 ALA A N 1
ATOM 1558 C CA . ALA A 1 200 ? -15.206 3.121 7.886 1.00 58.28 200 ALA A CA 1
ATOM 1559 C C . ALA A 1 200 ? -13.849 2.584 8.403 1.00 58.28 200 ALA A C 1
ATOM 1561 O O . ALA A 1 200 ? -13.494 1.434 8.122 1.00 58.28 200 ALA A O 1
ATOM 1562 N N . PRO A 1 201 ? -13.074 3.364 9.179 1.00 60.91 201 PRO A N 1
ATOM 1563 C CA . PRO A 1 201 ? -11.780 2.917 9.712 1.00 60.91 201 PRO A CA 1
ATOM 1564 C C . PRO A 1 201 ? -11.865 1.638 10.573 1.00 60.91 201 PRO A C 1
ATOM 1566 O O . PRO A 1 201 ? -10.841 1.027 10.873 1.00 60.91 201 PRO A O 1
ATOM 1569 N N . SER A 1 202 ? -13.074 1.206 10.944 1.00 64.88 202 SER A N 1
ATOM 1570 C CA . SER A 1 202 ? -13.373 -0.035 11.650 1.00 64.88 202 SER A CA 1
ATOM 1571 C C . SER A 1 202 ? -14.482 -0.841 10.952 1.00 64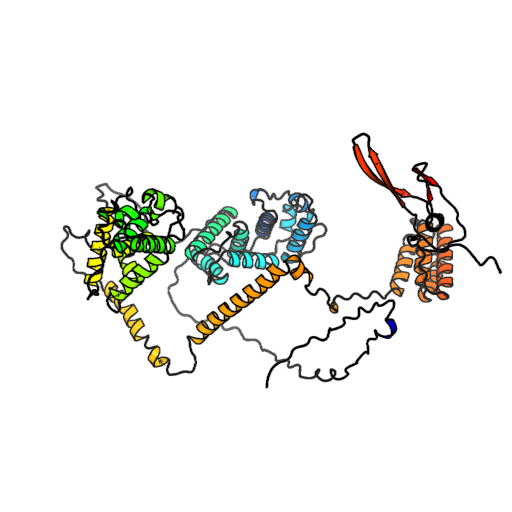.88 202 SER A C 1
ATOM 1573 O O . SER A 1 202 ? -15.402 -0.284 10.355 1.00 64.88 202 SER A O 1
ATOM 1575 N N . ARG A 1 203 ? -14.405 -2.177 11.064 1.00 82.69 203 ARG A N 1
ATOM 1576 C CA . ARG A 1 203 ? -15.475 -3.114 10.665 1.00 82.69 203 ARG A CA 1
ATOM 1577 C C . ARG A 1 203 ? -16.794 -2.745 11.354 1.00 82.69 203 ARG A C 1
ATOM 1579 O O . ARG A 1 203 ? -16.776 -2.278 12.494 1.00 82.69 203 ARG A O 1
ATOM 1586 N N . HIS A 1 204 ? -17.931 -3.036 10.721 1.00 82.94 204 HIS A N 1
ATOM 1587 C CA . HIS A 1 204 ? -19.240 -2.898 11.363 1.00 82.94 204 HIS A CA 1
ATOM 1588 C C . HIS A 1 204 ? -19.287 -3.703 12.670 1.00 82.94 204 HIS A C 1
ATOM 1590 O O . HIS A 1 204 ? -18.805 -4.834 12.739 1.00 82.94 204 HIS A O 1
ATOM 1596 N N . ALA A 1 205 ? -19.863 -3.109 13.718 1.00 79.56 205 ALA A N 1
ATOM 1597 C CA . ALA A 1 205 ? -19.806 -3.652 15.074 1.00 79.56 205 ALA A CA 1
ATOM 1598 C C . ALA A 1 205 ? -20.649 -4.925 15.261 1.00 79.56 205 ALA A C 1
ATOM 1600 O O . ALA A 1 205 ? -20.340 -5.753 16.115 1.00 79.56 205 ALA A O 1
ATOM 1601 N N . ASN A 1 206 ? -21.729 -5.079 14.491 1.00 82.94 206 ASN A N 1
ATOM 1602 C CA . ASN A 1 206 ? -22.647 -6.209 14.592 1.00 82.94 206 ASN A CA 1
ATOM 1603 C C . ASN A 1 206 ? -23.319 -6.516 13.243 1.00 82.94 206 ASN A C 1
ATOM 1605 O O . ASN A 1 206 ? -23.309 -5.707 12.317 1.00 82.94 206 ASN A O 1
ATOM 1609 N N . GLU A 1 207 ? -23.921 -7.701 13.130 1.00 86.31 207 GLU A N 1
ATOM 1610 C CA . GLU A 1 207 ? -24.580 -8.147 11.895 1.00 86.31 207 GLU A CA 1
ATOM 1611 C C . GLU A 1 207 ? -25.753 -7.233 11.490 1.00 86.31 207 GLU A C 1
ATOM 1613 O O . GLU A 1 207 ? -25.984 -7.013 10.306 1.00 86.31 207 GLU A O 1
ATOM 1618 N N . SER A 1 208 ? -26.456 -6.637 12.459 1.00 84.62 208 SER A N 1
ATOM 1619 C CA . SER A 1 208 ? -27.569 -5.714 12.194 1.00 84.62 208 SER A CA 1
ATOM 1620 C C . SER A 1 208 ? -27.119 -4.426 11.497 1.00 84.62 208 SER A C 1
ATOM 1622 O O . SER A 1 208 ? -27.789 -3.976 10.571 1.00 84.62 208 SER A O 1
ATOM 1624 N N . THR A 1 209 ? -25.992 -3.834 11.911 1.00 85.75 209 THR A N 1
ATOM 1625 C CA . THR A 1 209 ? -25.444 -2.639 11.241 1.00 85.75 209 THR A CA 1
ATOM 1626 C C . THR A 1 209 ? -24.890 -2.971 9.860 1.00 85.75 209 THR A C 1
ATOM 1628 O O . THR A 1 209 ? -25.077 -2.186 8.937 1.00 85.75 209 THR A O 1
ATOM 1631 N N . ALA A 1 210 ? -24.285 -4.151 9.686 1.00 87.50 210 ALA A N 1
ATOM 1632 C CA . ALA A 1 210 ? -23.834 -4.619 8.376 1.00 87.50 210 ALA A CA 1
ATOM 1633 C C . ALA A 1 210 ? -25.001 -4.830 7.391 1.00 87.50 210 ALA A C 1
ATOM 1635 O O . ALA A 1 210 ? -24.894 -4.458 6.226 1.00 87.50 210 ALA A O 1
ATOM 1636 N N . LYS A 1 211 ? -26.131 -5.379 7.858 1.00 89.19 211 LYS A N 1
ATOM 1637 C CA . LYS A 1 211 ? -27.355 -5.539 7.053 1.00 89.19 211 LYS A CA 1
ATOM 1638 C C . LYS A 1 211 ? -27.950 -4.196 6.635 1.00 89.19 211 LYS A C 1
ATOM 1640 O O . LYS A 1 211 ? -28.165 -3.989 5.451 1.00 89.19 211 LYS A O 1
ATOM 1645 N N . SER A 1 212 ? -28.088 -3.251 7.568 1.00 87.25 212 SER A N 1
ATOM 1646 C CA . SER A 1 212 ? -28.566 -1.897 7.249 1.00 87.25 212 SER A CA 1
ATOM 1647 C C . SER A 1 212 ? -27.646 -1.156 6.268 1.00 87.25 212 SER A C 1
ATOM 1649 O O . SER A 1 212 ? -28.132 -0.421 5.413 1.00 87.25 212 SER A O 1
ATOM 1651 N N . TRP A 1 213 ? -26.327 -1.359 6.351 1.00 89.06 213 TRP A N 1
ATOM 1652 C CA . TRP A 1 213 ? -25.382 -0.819 5.368 1.00 89.06 213 TRP A CA 1
ATOM 1653 C C . TRP A 1 213 ? -25.597 -1.422 3.972 1.00 89.06 213 TRP A C 1
ATOM 1655 O O . TRP A 1 213 ? -25.652 -0.680 2.994 1.00 89.06 213 TRP A O 1
ATOM 1665 N N . LEU A 1 214 ? -25.792 -2.744 3.879 1.00 90.19 214 LEU A N 1
ATOM 1666 C CA . LEU A 1 214 ? -26.140 -3.409 2.619 1.00 90.19 214 LEU A CA 1
ATOM 1667 C C . LEU A 1 214 ? -27.477 -2.909 2.059 1.00 90.19 214 LEU A C 1
ATOM 1669 O O . LEU A 1 214 ? -27.566 -2.678 0.858 1.00 90.19 214 LEU A O 1
ATOM 1673 N N . ASP A 1 215 ? -28.483 -2.693 2.907 1.00 89.19 215 ASP A N 1
ATOM 1674 C CA . ASP A 1 215 ? -29.791 -2.178 2.486 1.00 89.19 215 ASP A CA 1
ATOM 1675 C C . ASP A 1 215 ? -29.678 -0.760 1.901 1.00 89.19 215 ASP A C 1
ATOM 1677 O O . ASP A 1 215 ? -30.295 -0.465 0.879 1.00 89.19 215 ASP A O 1
ATOM 1681 N N . THR A 1 216 ? -28.831 0.098 2.484 1.00 89.62 216 THR A N 1
ATOM 1682 C CA . THR A 1 216 ? -28.524 1.430 1.933 1.00 89.62 216 THR A CA 1
ATOM 1683 C C . THR A 1 216 ? -27.876 1.336 0.549 1.00 89.62 216 THR A C 1
ATOM 1685 O O . THR A 1 216 ? -28.247 2.089 -0.347 1.00 89.62 216 THR A O 1
ATOM 1688 N N . ILE A 1 217 ? -26.950 0.392 0.340 1.00 89.81 217 ILE A N 1
ATOM 1689 C CA . ILE A 1 217 ? -26.308 0.183 -0.971 1.00 89.81 217 ILE A CA 1
ATOM 1690 C C . ILE A 1 217 ? -27.313 -0.343 -1.995 1.00 89.81 217 ILE A C 1
ATOM 1692 O O . ILE A 1 217 ? -27.294 0.086 -3.146 1.00 89.81 217 ILE A O 1
ATOM 1696 N N . VAL A 1 218 ? -28.191 -1.268 -1.595 1.00 90.31 218 VAL A N 1
ATOM 1697 C CA . VAL A 1 218 ? -29.250 -1.788 -2.469 1.00 90.31 218 VAL A CA 1
ATOM 1698 C C . VAL A 1 218 ? -30.203 -0.666 -2.873 1.00 90.31 218 VAL A C 1
ATOM 1700 O O . VAL A 1 218 ? -30.552 -0.586 -4.046 1.00 90.31 218 VAL A O 1
ATOM 1703 N N . ALA A 1 219 ? -30.571 0.225 -1.949 1.00 86.88 219 ALA A N 1
ATOM 1704 C CA . ALA A 1 219 ? -31.406 1.385 -2.246 1.00 86.88 219 ALA A CA 1
ATOM 1705 C C . ALA A 1 219 ? -30.721 2.371 -3.212 1.00 86.88 219 ALA A C 1
ATOM 1707 O O . ALA A 1 219 ? -31.356 2.841 -4.153 1.00 86.88 219 ALA A O 1
ATOM 1708 N N . ASP A 1 220 ? -29.427 2.651 -3.028 1.00 86.50 220 ASP A N 1
ATOM 1709 C CA . ASP A 1 220 ? -28.670 3.541 -3.920 1.00 86.50 220 ASP A CA 1
ATOM 1710 C C . ASP A 1 220 ? -28.494 2.936 -5.324 1.00 86.50 220 ASP A C 1
ATOM 1712 O O . ASP A 1 220 ? -28.764 3.586 -6.333 1.00 86.50 220 ASP A O 1
ATOM 1716 N N . TYR A 1 221 ? -28.176 1.640 -5.399 1.00 87.31 221 TYR A N 1
ATOM 1717 C CA . TYR A 1 221 ? -28.106 0.907 -6.662 1.00 87.31 221 TYR A CA 1
ATOM 1718 C C . TYR A 1 221 ? -29.470 0.837 -7.370 1.00 87.31 221 TYR A C 1
ATOM 1720 O O . TYR A 1 221 ? -29.552 1.009 -8.587 1.00 87.31 221 TYR A O 1
ATOM 1728 N N . ALA A 1 222 ? -30.550 0.614 -6.617 1.00 85.94 222 ALA A N 1
ATOM 1729 C CA . ALA A 1 222 ? -31.918 0.613 -7.126 1.00 85.94 222 ALA A CA 1
ATOM 1730 C C . ALA A 1 222 ? -32.297 1.976 -7.727 1.00 85.94 222 ALA A C 1
ATOM 1732 O O . ALA A 1 222 ? -32.866 2.021 -8.820 1.00 85.94 222 ALA A O 1
ATOM 1733 N N . ASN A 1 223 ? -31.907 3.075 -7.072 1.00 84.81 223 ASN A N 1
ATOM 1734 C CA . ASN A 1 223 ? -32.069 4.432 -7.598 1.00 84.81 223 ASN A CA 1
ATOM 1735 C C . ASN A 1 223 ? -31.228 4.669 -8.861 1.00 84.81 223 ASN A C 1
ATOM 1737 O O . ASN A 1 223 ? -31.698 5.325 -9.787 1.00 84.81 223 ASN A O 1
ATOM 1741 N N . PHE A 1 224 ? -30.011 4.118 -8.923 1.00 82.69 224 PHE A N 1
ATOM 1742 C CA . PHE A 1 224 ? -29.123 4.252 -10.079 1.00 82.69 224 PHE A CA 1
ATOM 1743 C C . PHE A 1 224 ? -29.652 3.523 -11.327 1.00 82.69 224 PHE A C 1
ATOM 1745 O O . PHE A 1 224 ? -29.612 4.079 -12.422 1.00 82.69 224 PHE A O 1
ATOM 1752 N N . VAL A 1 225 ? -30.159 2.293 -11.180 1.00 79.81 225 VAL A N 1
ATOM 1753 C CA . VAL A 1 225 ? -30.662 1.477 -12.310 1.00 79.81 225 VAL A CA 1
ATOM 1754 C C . VAL A 1 225 ? -32.155 1.723 -12.591 1.00 79.81 225 VAL A C 1
ATOM 1756 O O . VAL A 1 225 ? -32.670 1.299 -13.621 1.00 79.81 225 VAL A O 1
ATOM 1759 N N . GLY A 1 226 ? -32.866 2.418 -11.698 1.00 73.19 226 GLY A N 1
ATOM 1760 C CA . GLY A 1 226 ? -34.308 2.658 -11.817 1.00 73.19 226 GLY A CA 1
ATOM 1761 C C . GLY A 1 226 ? -35.161 1.415 -11.537 1.00 73.19 226 GLY A C 1
ATOM 1762 O O . GLY A 1 226 ? -36.258 1.282 -12.077 1.00 73.19 226 GLY A O 1
ATOM 1763 N N . VAL A 1 227 ? -34.668 0.485 -10.711 1.00 73.38 227 VAL A N 1
ATOM 1764 C CA . VAL A 1 227 ? -35.369 -0.762 -10.357 1.00 73.38 227 VAL A CA 1
ATOM 1765 C C . VAL A 1 227 ? -36.082 -0.583 -9.023 1.00 73.38 227 VAL A C 1
ATOM 1767 O O . VAL A 1 227 ? -35.459 -0.243 -8.024 1.00 73.38 227 VAL A O 1
ATOM 1770 N N . SER A 1 228 ? -37.386 -0.855 -8.972 1.00 62.38 228 SER A N 1
ATOM 1771 C CA . SER A 1 228 ? -38.148 -0.794 -7.720 1.00 62.38 228 SER A CA 1
ATOM 1772 C C . SER A 1 228 ? -37.909 -2.063 -6.890 1.00 62.38 228 SER A C 1
ATOM 1774 O O . SER A 1 228 ? -38.570 -3.082 -7.083 1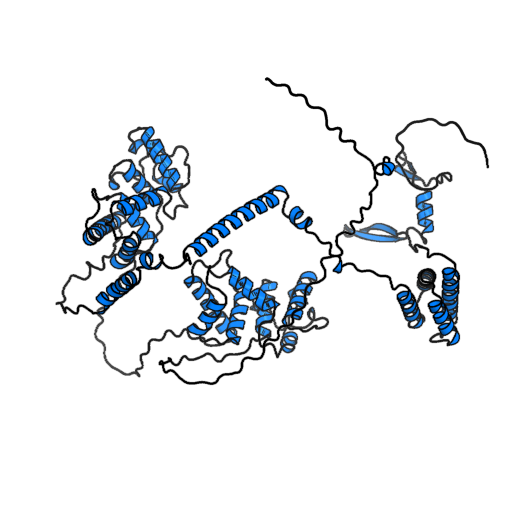.00 62.38 228 SER A O 1
ATOM 1776 N N . VAL A 1 229 ? -36.923 -2.025 -5.990 1.00 62.81 229 VAL A N 1
ATOM 1777 C CA . VAL A 1 229 ? -36.660 -3.102 -5.022 1.00 62.81 229 VAL A CA 1
ATOM 1778 C C . VAL A 1 229 ? -37.521 -2.844 -3.784 1.00 62.81 229 VAL A C 1
ATOM 1780 O O . VAL A 1 229 ? -37.179 -2.029 -2.930 1.00 62.81 229 VAL A O 1
ATOM 1783 N N . ALA A 1 230 ? -38.687 -3.485 -3.704 1.00 47.53 230 ALA A N 1
ATOM 1784 C CA . ALA A 1 230 ? -39.539 -3.397 -2.522 1.00 47.53 230 ALA A CA 1
ATOM 1785 C C . ALA A 1 230 ? -38.987 -4.299 -1.406 1.00 47.53 230 ALA A C 1
ATOM 1787 O O . ALA A 1 230 ? -38.906 -5.513 -1.580 1.00 47.53 230 ALA A O 1
ATOM 1788 N N . ASN A 1 231 ? -38.674 -3.721 -0.242 1.00 46.22 231 ASN A N 1
ATOM 1789 C CA . ASN A 1 231 ? -38.461 -4.469 1.001 1.00 46.22 231 ASN A CA 1
ATOM 1790 C C . ASN A 1 231 ? -39.773 -5.185 1.373 1.00 46.22 231 ASN A C 1
ATOM 1792 O O . ASN A 1 231 ? -40.640 -4.606 2.029 1.00 46.22 231 ASN A O 1
ATOM 1796 N N . GLN A 1 232 ? -39.962 -6.431 0.934 1.00 34.06 232 GLN A N 1
ATOM 1797 C CA . GLN A 1 232 ? -41.127 -7.221 1.326 1.00 34.06 232 GLN A CA 1
ATOM 1798 C C . GLN A 1 232 ? -40.907 -7.843 2.707 1.00 34.06 232 GLN A C 1
ATOM 1800 O O . GLN A 1 232 ? -40.510 -8.994 2.851 1.00 34.06 232 GLN A O 1
ATOM 1805 N N . ILE A 1 233 ? -41.259 -7.075 3.734 1.00 34.47 233 ILE A N 1
ATOM 1806 C CA . ILE A 1 233 ? -41.976 -7.632 4.879 1.00 34.47 233 ILE A CA 1
ATOM 1807 C C . ILE A 1 233 ? -43.424 -7.173 4.699 1.00 34.47 233 ILE A C 1
ATOM 1809 O O . ILE A 1 233 ? -43.772 -6.053 5.057 1.00 34.47 233 ILE A O 1
ATOM 1813 N N . VAL A 1 234 ? -44.255 -8.015 4.081 1.00 28.44 234 VAL A N 1
ATOM 1814 C CA . VAL A 1 234 ? -45.707 -7.811 4.033 1.00 28.44 234 VAL A CA 1
ATOM 1815 C C . VAL A 1 234 ? -46.364 -9.042 4.643 1.00 28.44 234 VAL A C 1
ATOM 1817 O O . VAL A 1 234 ? -46.415 -10.110 4.036 1.00 28.44 234 VAL A O 1
ATOM 1820 N N . GLU A 1 235 ? -46.846 -8.884 5.875 1.00 27.39 235 GLU A N 1
ATOM 1821 C CA . GLU A 1 235 ? -47.932 -9.703 6.402 1.00 27.39 235 GLU A CA 1
ATOM 1822 C C . GLU A 1 235 ? -49.175 -9.466 5.532 1.00 27.39 235 GLU A C 1
ATOM 1824 O O . GLU A 1 235 ? -49.599 -8.332 5.309 1.00 27.39 235 GLU A O 1
ATOM 1829 N N . ASN A 1 236 ? -49.736 -10.553 5.003 1.00 24.28 236 ASN A N 1
ATOM 1830 C CA . ASN A 1 236 ? -50.940 -10.544 4.178 1.00 24.28 236 ASN A CA 1
ATOM 1831 C C . ASN A 1 236 ? -52.151 -9.979 4.935 1.00 24.28 236 ASN A C 1
ATOM 1833 O O . ASN A 1 236 ? -52.553 -10.542 5.952 1.00 24.28 236 ASN A O 1
ATOM 1837 N N . ALA A 1 237 ? -52.835 -8.999 4.342 1.00 25.03 237 ALA A N 1
ATOM 1838 C CA . ALA A 1 237 ? -54.271 -8.806 4.536 1.00 25.03 237 ALA A CA 1
ATOM 1839 C C . ALA A 1 237 ? -54.904 -8.141 3.299 1.00 25.03 237 ALA A C 1
ATOM 1841 O O . ALA A 1 237 ? -54.807 -6.934 3.092 1.00 25.03 237 ALA A O 1
ATOM 1842 N N . ASN A 1 238 ? -55.576 -8.951 2.478 1.00 25.91 238 ASN A N 1
ATOM 1843 C CA . ASN A 1 238 ? -56.536 -8.498 1.471 1.00 25.91 238 ASN A CA 1
ATOM 1844 C C . ASN A 1 238 ? -57.795 -7.945 2.163 1.00 25.91 238 ASN A C 1
ATOM 1846 O O . ASN A 1 238 ? -58.445 -8.712 2.869 1.00 25.91 238 ASN A O 1
ATOM 1850 N N . HIS A 1 239 ? -58.214 -6.704 1.877 1.00 27.05 239 HIS A N 1
ATOM 1851 C CA . HIS A 1 239 ? -59.633 -6.401 1.618 1.00 27.05 239 HIS A CA 1
ATOM 1852 C C . HIS A 1 239 ? -59.847 -5.043 0.915 1.00 27.05 239 HIS A C 1
ATOM 1854 O O . HIS A 1 239 ? -59.269 -4.023 1.279 1.00 27.05 239 HIS A O 1
ATOM 1860 N N . VAL A 1 240 ? -60.726 -5.071 -0.089 1.00 26.47 240 VAL A N 1
ATOM 1861 C CA . VAL A 1 240 ? -61.254 -3.981 -0.938 1.00 26.47 240 VAL A CA 1
ATOM 1862 C C . VAL A 1 240 ? -62.206 -3.057 -0.134 1.00 26.47 240 VAL A C 1
ATOM 1864 O O . VAL A 1 240 ? -62.770 -3.526 0.861 1.00 26.47 240 VAL A O 1
ATOM 1867 N N . PRO A 1 241 ? -62.394 -1.767 -0.508 1.00 32.38 241 PRO A N 1
ATOM 1868 C CA . PRO A 1 241 ? -62.895 -0.725 0.392 1.00 32.38 241 PRO A CA 1
ATOM 1869 C C . PRO A 1 241 ? -64.412 -0.464 0.300 1.00 32.38 241 PRO A C 1
ATOM 1871 O O . PRO A 1 241 ? -65.048 -0.800 -0.700 1.00 32.38 241 PRO A O 1
ATOM 1874 N N . SER A 1 242 ? -64.914 0.278 1.304 1.00 22.38 242 SER A N 1
ATOM 1875 C CA . SER A 1 242 ? -66.143 1.117 1.390 1.00 22.38 242 SER A CA 1
ATOM 1876 C C . SER A 1 242 ? -67.113 0.692 2.522 1.00 22.38 242 SER A C 1
ATOM 1878 O O . SER A 1 242 ? -67.077 -0.449 2.966 1.00 22.38 242 SER A O 1
ATOM 1880 N N . PRO A 1 243 ? -68.036 1.560 2.982 1.00 41.69 243 PRO A N 1
ATOM 1881 C CA . PRO A 1 243 ? -67.774 2.775 3.769 1.00 41.69 243 PRO A CA 1
ATOM 1882 C C . PRO A 1 243 ? -68.746 2.886 4.969 1.00 41.69 243 PRO A C 1
ATOM 1884 O O . PRO A 1 243 ? -69.935 2.692 4.763 1.00 41.69 243 PRO A O 1
ATOM 1887 N N . THR A 1 244 ? -68.346 3.278 6.190 1.00 24.28 244 THR A N 1
ATOM 1888 C CA . THR A 1 244 ? -69.255 4.029 7.103 1.00 24.28 244 THR A CA 1
ATOM 1889 C C . THR A 1 244 ? -68.619 4.493 8.418 1.00 24.28 244 THR A C 1
ATOM 1891 O O . THR A 1 244 ? -67.972 3.733 9.122 1.00 24.28 244 THR A O 1
ATOM 1894 N N . ALA A 1 245 ? -68.936 5.752 8.738 1.00 24.47 245 ALA A N 1
ATOM 1895 C CA . ALA A 1 245 ? -69.304 6.302 10.046 1.00 24.47 245 ALA A CA 1
ATOM 1896 C C . ALA A 1 245 ? -68.332 6.220 11.247 1.00 24.47 245 ALA A C 1
ATOM 1898 O O . ALA A 1 245 ? -68.058 5.182 11.836 1.00 24.47 245 ALA A O 1
ATOM 1899 N N . GLN A 1 246 ? -67.945 7.422 11.681 1.00 30.55 246 GLN A N 1
ATOM 1900 C CA . GLN A 1 246 ? -67.321 7.785 12.955 1.00 30.55 246 GLN A CA 1
ATOM 1901 C C . GLN A 1 246 ? -68.070 7.271 14.199 1.00 30.55 246 GLN A C 1
ATOM 1903 O O . GLN A 1 246 ? -69.282 7.473 14.295 1.00 30.55 246 GLN A O 1
ATOM 1908 N N . LYS A 1 247 ? -67.318 6.792 15.211 1.00 24.05 247 LYS A N 1
ATOM 1909 C CA . LYS A 1 247 ? -67.313 7.242 16.634 1.00 24.05 247 LYS A CA 1
ATOM 1910 C C . LYS A 1 247 ? -66.340 6.385 17.490 1.00 24.05 247 LYS A C 1
ATOM 1912 O O . LYS A 1 247 ? -65.934 5.323 17.040 1.00 24.05 247 LYS A O 1
ATOM 1917 N N . PRO A 1 248 ? -65.885 6.863 18.665 1.00 26.75 248 PRO A N 1
ATOM 1918 C CA . PRO A 1 248 ? -64.589 7.501 18.900 1.00 26.75 248 PRO A CA 1
ATOM 1919 C C . PRO A 1 248 ? -63.489 6.535 19.384 1.00 26.75 248 PRO A C 1
ATOM 1921 O O . PRO A 1 248 ? -63.750 5.566 20.093 1.00 26.75 248 PRO A O 1
ATOM 1924 N N . GLN A 1 249 ? -62.239 6.876 19.057 1.00 26.70 249 GLN A N 1
ATOM 1925 C CA . GLN A 1 249 ? -61.027 6.281 19.623 1.00 26.70 249 GLN A CA 1
ATOM 1926 C C . GLN A 1 249 ? -60.993 6.407 21.151 1.00 26.70 249 GLN A C 1
ATOM 1928 O O . GLN A 1 249 ? -61.092 7.508 21.691 1.00 26.70 249 GLN A O 1
ATOM 1933 N N . VAL A 1 250 ? -60.705 5.292 21.820 1.00 24.14 250 VAL A N 1
ATOM 1934 C CA . VAL A 1 250 ? -59.921 5.302 23.057 1.00 24.14 250 VAL A CA 1
ATOM 1935 C C . VAL A 1 250 ? -58.561 4.710 22.698 1.00 24.14 250 VAL A C 1
ATOM 1937 O O . VAL A 1 250 ? -58.433 3.523 22.412 1.00 24.14 250 VAL A O 1
ATOM 1940 N N . THR A 1 251 ? -57.553 5.572 22.619 1.00 26.92 251 THR A N 1
ATOM 1941 C CA . THR A 1 251 ? -56.149 5.216 22.406 1.00 26.92 251 THR A CA 1
ATOM 1942 C C . THR A 1 251 ? -55.624 4.408 23.593 1.00 26.92 251 THR A C 1
ATOM 1944 O O . THR A 1 251 ? -55.494 4.949 24.690 1.00 26.92 251 THR A O 1
ATOM 1947 N N . ALA A 1 252 ? -55.284 3.135 23.383 1.00 27.08 252 ALA A N 1
ATOM 1948 C CA . ALA A 1 252 ? -54.420 2.396 24.300 1.00 27.08 252 ALA A CA 1
ATOM 1949 C C . ALA A 1 252 ? -52.961 2.806 24.032 1.00 27.08 252 ALA A C 1
ATOM 1951 O O . ALA A 1 252 ? -52.467 2.674 22.912 1.00 27.08 252 ALA A O 1
ATOM 1952 N N . ALA A 1 253 ? -52.301 3.365 25.046 1.00 27.83 253 ALA A N 1
ATOM 1953 C CA . ALA A 1 253 ? -50.934 3.867 24.965 1.00 27.83 253 ALA A CA 1
ATOM 1954 C C . ALA A 1 253 ? -49.911 2.725 24.822 1.00 27.83 253 ALA A C 1
ATOM 1956 O O . ALA A 1 253 ? -49.910 1.771 25.599 1.00 27.83 253 ALA A O 1
ATOM 1957 N N . VAL A 1 254 ? -49.003 2.858 23.853 1.00 33.88 254 VAL A N 1
ATOM 1958 C CA . VAL A 1 254 ? -47.763 2.072 23.758 1.00 33.88 254 VAL A CA 1
ATOM 1959 C C . VAL A 1 254 ? -46.859 2.468 24.941 1.00 33.88 254 VAL A C 1
ATOM 1961 O O . VAL A 1 254 ? -46.680 3.670 25.157 1.00 33.88 254 VAL A O 1
ATOM 1964 N N . PRO A 1 255 ? -46.288 1.533 25.729 1.00 43.38 255 PRO A N 1
ATOM 1965 C CA . PRO A 1 255 ? -45.396 1.898 26.828 1.00 43.38 255 PRO A CA 1
ATOM 1966 C C . PRO A 1 255 ? -44.136 2.584 26.278 1.00 43.38 255 PRO A C 1
ATOM 1968 O O . PRO A 1 255 ? -43.387 1.996 25.500 1.00 43.38 255 PRO A O 1
ATOM 1971 N N . GLN A 1 256 ? -43.908 3.842 26.668 1.00 47.72 256 GLN A N 1
ATOM 1972 C CA . GLN A 1 256 ? -42.706 4.601 26.313 1.00 47.72 256 GLN A CA 1
ATOM 1973 C C . GLN A 1 256 ? -41.451 3.896 26.852 1.00 47.72 256 GLN A C 1
ATOM 1975 O O . GLN A 1 256 ? -41.331 3.643 28.051 1.00 47.72 256 GLN A O 1
ATOM 1980 N N . GLN A 1 257 ? -40.502 3.597 25.964 1.00 58.84 257 GLN A N 1
ATOM 1981 C CA . GLN A 1 257 ? -39.157 3.150 26.330 1.00 58.84 257 GLN A CA 1
ATOM 1982 C C . GLN A 1 257 ? -38.426 4.287 27.062 1.00 58.84 257 GLN A C 1
ATOM 1984 O O . GLN A 1 257 ? -38.429 5.427 26.594 1.00 58.84 257 GLN A O 1
ATOM 1989 N N . VAL A 1 258 ? -37.800 3.996 28.207 1.00 72.19 258 VAL A N 1
ATOM 1990 C CA . VAL A 1 258 ? -37.037 5.004 28.962 1.00 72.19 258 VAL A CA 1
ATOM 1991 C C . VAL A 1 258 ? -35.772 5.365 28.159 1.00 72.19 258 VAL A C 1
ATOM 1993 O O . VAL A 1 258 ? -35.036 4.448 27.791 1.00 72.19 258 VAL A O 1
ATOM 1996 N N . PRO A 1 259 ? -35.468 6.654 27.893 1.00 76.06 259 PRO A N 1
ATOM 1997 C CA . PRO A 1 259 ? -34.314 7.050 27.076 1.00 76.06 259 PRO A CA 1
ATOM 1998 C C . PRO A 1 259 ? -32.995 6.506 27.635 1.00 76.06 259 PRO A C 1
ATOM 2000 O O . PRO A 1 259 ? -32.693 6.781 28.793 1.00 76.06 259 PRO A O 1
ATOM 2003 N N . ASP A 1 260 ? -32.209 5.762 26.853 1.00 82.56 260 ASP A N 1
ATOM 2004 C CA . ASP A 1 260 ? -30.960 5.134 27.316 1.00 82.56 260 ASP A CA 1
ATOM 2005 C C . ASP A 1 260 ? -29.812 6.160 27.362 1.00 82.56 260 ASP A C 1
ATOM 2007 O O . ASP A 1 260 ? -29.397 6.684 26.329 1.00 82.56 260 ASP A O 1
ATOM 2011 N N . VAL A 1 261 ? -29.327 6.482 28.566 1.00 83.62 261 VAL A N 1
ATOM 2012 C CA . VAL A 1 261 ? -28.339 7.550 28.817 1.00 83.62 261 VAL A CA 1
ATOM 2013 C C . VAL A 1 261 ? -27.073 6.949 29.424 1.00 83.62 261 VAL A C 1
ATOM 2015 O O . VAL A 1 261 ? -27.146 5.975 30.174 1.00 83.62 261 VAL A O 1
ATOM 2018 N N . ASP A 1 262 ? -25.918 7.524 29.085 1.00 83.69 262 ASP A N 1
ATOM 2019 C CA . ASP A 1 262 ? -24.628 7.158 29.674 1.00 83.69 262 ASP A CA 1
ATOM 2020 C C . ASP A 1 262 ? -24.547 7.546 31.160 1.00 83.69 262 ASP A C 1
ATOM 2022 O O . ASP A 1 262 ? -25.205 8.478 31.627 1.00 83.69 262 ASP A O 1
ATOM 2026 N N . ILE A 1 263 ? -23.730 6.820 31.924 1.00 84.44 263 ILE A N 1
ATOM 2027 C CA . ILE A 1 263 ? -23.507 7.140 33.333 1.00 84.44 263 ILE A CA 1
ATOM 2028 C C . ILE A 1 263 ? -22.743 8.462 33.455 1.00 84.44 263 ILE A C 1
ATOM 2030 O O . ILE A 1 263 ? -21.699 8.645 32.837 1.00 84.44 263 ILE A O 1
ATOM 2034 N N . THR A 1 264 ? -23.239 9.390 34.271 1.00 87.38 264 THR A N 1
ATOM 2035 C CA . THR A 1 264 ? -22.524 10.641 34.541 1.00 87.38 264 THR A CA 1
ATOM 2036 C C . THR A 1 264 ? -21.457 10.422 35.612 1.00 87.38 264 THR A C 1
ATOM 2038 O O . THR A 1 264 ? -21.686 9.718 36.601 1.00 87.38 264 THR A O 1
ATOM 2041 N N . ALA A 1 265 ? -20.288 11.048 35.441 1.00 86.56 265 ALA A N 1
ATOM 2042 C CA . ALA A 1 265 ? -19.195 10.954 36.409 1.00 86.56 265 ALA A CA 1
ATOM 2043 C C . ALA A 1 265 ? -19.604 11.457 37.805 1.00 86.56 265 ALA A C 1
ATOM 2045 O O . ALA A 1 265 ? -19.258 10.833 38.801 1.00 86.56 265 ALA A O 1
ATOM 2046 N N . ASP A 1 266 ? -20.416 12.520 37.881 1.00 86.94 266 ASP A N 1
ATOM 2047 C CA . ASP A 1 266 ? -20.957 13.049 39.144 1.00 86.94 266 ASP A CA 1
ATOM 2048 C C . ASP A 1 266 ? -21.783 12.002 39.910 1.00 86.94 266 ASP A C 1
ATOM 2050 O O . ASP A 1 266 ? -21.601 11.805 41.113 1.00 86.94 266 ASP A O 1
ATOM 2054 N N . TYR A 1 267 ? -22.657 11.276 39.207 1.00 88.69 267 TYR A N 1
ATOM 2055 C CA . TYR A 1 267 ? -23.473 10.233 39.818 1.00 88.69 267 TYR A CA 1
ATOM 2056 C C . TYR A 1 267 ? -22.617 9.046 40.277 1.00 88.69 267 TYR A C 1
ATOM 2058 O O . TYR A 1 267 ? -22.724 8.610 41.424 1.00 88.69 267 TYR A O 1
ATOM 2066 N N . ALA A 1 268 ? -21.723 8.565 39.410 1.00 88.56 268 ALA A N 1
ATOM 2067 C CA . ALA A 1 268 ? -20.800 7.476 39.714 1.00 88.56 268 ALA A CA 1
ATOM 2068 C C . ALA A 1 268 ? -19.912 7.795 40.933 1.00 88.56 268 ALA A C 1
ATOM 2070 O O . ALA A 1 268 ? -19.790 6.980 41.847 1.00 88.56 268 ALA A O 1
ATOM 2071 N N . LEU A 1 269 ? -19.359 9.008 40.995 1.00 89.25 269 LEU A N 1
ATOM 2072 C CA . LEU A 1 269 ? -18.511 9.469 42.092 1.00 89.25 269 LEU A CA 1
ATOM 2073 C C . LEU A 1 269 ? -19.264 9.476 43.431 1.00 89.25 269 LEU A C 1
ATOM 2075 O O . LEU A 1 269 ? -18.743 8.997 44.438 1.00 89.25 269 LEU A O 1
ATOM 2079 N N . LYS A 1 270 ? -20.516 9.947 43.449 1.00 89.00 270 LYS A N 1
ATOM 2080 C CA . LYS A 1 270 ? -21.356 9.926 44.659 1.00 89.00 270 LYS A CA 1
ATOM 2081 C C . LYS A 1 270 ? -21.681 8.520 45.133 1.00 89.00 270 LYS A C 1
ATOM 2083 O O . LYS A 1 270 ? -21.648 8.278 46.337 1.00 89.00 270 LYS A O 1
ATOM 2088 N N . VAL A 1 271 ? -21.976 7.594 44.218 1.00 89.25 271 VAL A N 1
ATOM 2089 C CA . VAL A 1 271 ? -22.213 6.187 44.581 1.00 89.25 271 VAL A CA 1
ATOM 2090 C C . VAL A 1 271 ? -20.951 5.577 45.202 1.00 89.25 271 VAL A C 1
ATOM 2092 O O . VAL A 1 271 ? -21.043 4.919 46.239 1.00 89.25 271 VAL A O 1
ATOM 2095 N N . LEU A 1 272 ? -19.771 5.842 44.627 1.00 89.62 272 LEU A N 1
ATOM 2096 C CA . LEU A 1 272 ? -18.488 5.361 45.155 1.00 89.62 272 LEU A CA 1
ATOM 2097 C C . LEU A 1 272 ? -18.236 5.896 46.571 1.00 89.62 272 LEU A C 1
ATOM 2099 O O . LEU A 1 272 ? -17.921 5.131 47.485 1.00 89.62 272 LEU A O 1
ATOM 2103 N N . LEU A 1 273 ? -18.435 7.201 46.767 1.00 89.06 273 LEU A N 1
ATOM 2104 C CA . LEU A 1 273 ? -18.263 7.860 48.060 1.00 89.06 273 LEU A CA 1
ATOM 2105 C C . LEU A 1 273 ? -19.265 7.361 49.103 1.00 89.06 273 LEU A C 1
ATOM 2107 O O . LEU A 1 273 ? -18.868 7.096 50.236 1.00 89.06 273 LEU A O 1
ATOM 2111 N N . ALA A 1 274 ? -20.533 7.178 48.733 1.00 89.31 274 ALA A N 1
ATOM 2112 C CA . ALA A 1 274 ? -21.555 6.626 49.622 1.00 89.31 274 ALA A CA 1
ATOM 2113 C C . ALA A 1 274 ? -21.173 5.222 50.107 1.00 89.31 274 ALA A C 1
ATOM 2115 O O . ALA A 1 274 ? -21.235 4.939 51.305 1.00 89.31 274 ALA A O 1
ATOM 2116 N N . LEU A 1 275 ? -20.690 4.375 49.193 1.00 88.06 275 LEU A N 1
ATOM 2117 C CA . LEU A 1 275 ? -20.285 3.007 49.499 1.00 88.06 275 LEU A CA 1
ATOM 2118 C C . LEU A 1 275 ? -19.074 2.956 50.445 1.00 88.06 275 LEU A C 1
ATOM 2120 O O . LEU A 1 275 ? -19.075 2.195 51.414 1.00 88.06 275 LEU A O 1
ATOM 2124 N N . LYS A 1 276 ? -18.045 3.773 50.189 1.00 88.56 276 LYS A N 1
ATOM 2125 C CA . LYS A 1 276 ? -16.789 3.752 50.959 1.00 88.56 276 LYS A CA 1
ATOM 2126 C C . LYS A 1 276 ? -16.879 4.475 52.296 1.00 88.56 276 LYS A C 1
ATOM 2128 O O . LYS A 1 276 ? -16.317 4.014 53.286 1.00 88.56 276 LYS A O 1
ATOM 2133 N N . LEU A 1 277 ? -17.621 5.576 52.354 1.00 84.62 277 LEU A N 1
ATOM 2134 C CA . LEU A 1 277 ? -17.789 6.362 53.576 1.00 84.62 277 LEU A CA 1
ATOM 2135 C C . LEU A 1 277 ? -18.931 5.853 54.461 1.00 84.62 277 LEU A C 1
ATOM 2137 O O . LEU A 1 277 ? -19.090 6.354 55.573 1.00 84.62 277 LEU A O 1
ATOM 2141 N N . LYS A 1 278 ? -19.712 4.870 53.983 1.00 84.31 278 LYS A N 1
ATOM 2142 C CA . LYS A 1 278 ? -20.920 4.346 54.645 1.00 84.31 278 LYS A CA 1
ATOM 2143 C C . LYS A 1 278 ? -21.903 5.459 55.030 1.00 84.31 278 LYS A C 1
ATOM 2145 O O . LYS A 1 278 ? -22.503 5.421 56.101 1.00 84.31 278 LYS A O 1
ATOM 2150 N N . LYS A 1 279 ? -22.028 6.462 54.160 1.00 84.06 279 LYS A N 1
ATOM 2151 C CA . LYS A 1 279 ? -22.958 7.589 54.300 1.00 84.06 279 LYS A CA 1
ATOM 2152 C C . LYS A 1 279 ? -24.127 7.411 53.349 1.00 84.06 279 LYS A C 1
ATOM 2154 O O . LYS A 1 279 ? -23.984 6.778 52.301 1.00 84.06 279 LYS A O 1
ATOM 2159 N N . ALA A 1 280 ? -25.276 7.982 53.690 1.00 82.69 280 ALA A N 1
ATOM 2160 C CA . ALA A 1 280 ? -26.408 7.940 52.779 1.00 82.69 280 ALA A CA 1
ATOM 2161 C C . ALA A 1 280 ? -26.080 8.745 51.512 1.00 82.69 280 ALA A C 1
ATOM 2163 O O . ALA A 1 280 ? -25.473 9.811 51.580 1.00 82.69 280 ALA A O 1
ATOM 2164 N N . PHE A 1 281 ? -26.534 8.280 50.345 1.00 85.12 281 PHE A N 1
ATOM 2165 C CA . PHE A 1 281 ? -26.330 9.002 49.080 1.00 85.12 281 PHE A CA 1
ATOM 2166 C C . PHE A 1 281 ? -26.873 10.446 49.132 1.00 85.12 281 PHE A C 1
ATOM 2168 O O . PHE A 1 281 ? -26.345 11.329 48.466 1.00 85.12 281 PHE A O 1
ATOM 2175 N N . SER A 1 282 ? -27.888 10.707 49.964 1.00 82.81 282 SER A N 1
ATOM 2176 C CA . SER A 1 282 ? -28.472 12.040 50.169 1.00 82.81 282 SER A CA 1
ATOM 2177 C C . SER A 1 282 ? -27.625 12.974 51.053 1.00 82.81 282 SER A C 1
ATOM 2179 O O . SER A 1 282 ? -27.848 14.178 51.040 1.00 82.81 282 SER A O 1
ATOM 2181 N N . GLU A 1 283 ? -26.659 12.449 51.814 1.00 83.56 283 GLU A N 1
ATOM 2182 C CA . GLU A 1 283 ? -25.772 13.230 52.696 1.00 83.56 283 GLU A CA 1
ATOM 2183 C C . GLU A 1 283 ? -24.535 13.778 51.960 1.00 83.56 283 GLU A C 1
ATOM 2185 O O . GLU A 1 283 ? -23.760 14.552 52.523 1.00 83.56 283 GLU A O 1
ATOM 2190 N N . ILE A 1 284 ? -24.328 13.377 50.701 1.00 85.06 284 ILE A N 1
ATOM 2191 C CA . ILE A 1 284 ? -23.165 13.748 49.892 1.00 85.06 284 ILE A CA 1
ATOM 2192 C C . ILE A 1 284 ? -23.555 14.887 48.949 1.00 85.06 284 ILE A C 1
ATOM 2194 O O . ILE A 1 284 ? -24.116 14.674 47.874 1.00 85.06 284 ILE A O 1
ATOM 2198 N N . ALA A 1 285 ? -23.249 16.118 49.356 1.00 83.25 285 ALA A N 1
ATOM 2199 C CA . ALA A 1 285 ? -23.502 17.311 48.554 1.00 83.25 285 ALA A CA 1
ATOM 2200 C C . ALA A 1 285 ? -22.390 17.559 47.514 1.00 83.25 285 ALA A C 1
ATOM 2202 O O . ALA A 1 285 ? -21.212 17.330 47.789 1.00 83.25 285 ALA A O 1
ATOM 2203 N N . ASN A 1 286 ? -22.732 18.100 46.339 1.00 80.75 286 ASN A N 1
ATOM 2204 C CA . ASN A 1 286 ? -21.793 18.330 45.218 1.00 80.75 286 ASN A CA 1
ATOM 2205 C C . ASN A 1 286 ? -20.660 19.325 45.543 1.00 80.75 286 ASN A C 1
ATOM 2207 O O . ASN A 1 286 ? -19.632 19.361 44.867 1.00 80.75 286 ASN A O 1
ATOM 2211 N N . ASN A 1 287 ? -20.872 20.170 46.551 1.00 84.56 287 ASN A N 1
ATOM 2212 C CA . ASN A 1 287 ? -19.920 21.169 47.035 1.00 84.56 287 ASN A CA 1
ATOM 2213 C C . ASN A 1 287 ? -19.041 20.659 48.189 1.00 84.56 287 ASN A C 1
ATOM 2215 O O . ASN A 1 287 ? -18.145 21.375 48.625 1.00 84.56 287 ASN A O 1
ATOM 2219 N N . SER A 1 288 ? -19.298 19.455 48.706 1.00 87.06 288 SER A N 1
ATOM 2220 C CA . SER A 1 288 ? -18.450 18.857 49.736 1.00 87.06 288 SER A CA 1
ATOM 2221 C C . SER A 1 288 ? -17.103 18.422 49.147 1.00 87.06 288 SER A C 1
ATOM 2223 O O . SER A 1 288 ? -16.962 18.278 47.933 1.00 87.06 288 SER A O 1
ATOM 2225 N N . THR A 1 289 ? -16.099 18.240 50.003 1.00 88.56 289 THR A N 1
ATOM 2226 C CA . THR A 1 289 ? -14.776 17.725 49.621 1.00 88.56 289 THR A CA 1
ATOM 2227 C C . THR A 1 289 ? -14.579 16.334 50.216 1.00 88.56 289 THR A C 1
ATOM 2229 O O . THR A 1 289 ? -15.149 16.006 51.263 1.00 88.56 289 THR A O 1
ATOM 2232 N N . ILE A 1 290 ? -13.750 15.498 49.588 1.00 85.25 290 ILE A N 1
ATOM 2233 C CA . ILE A 1 290 ? -13.442 14.154 50.109 1.00 85.25 290 ILE A CA 1
ATOM 2234 C C . ILE A 1 290 ? -12.783 14.266 51.497 1.00 85.25 290 ILE A C 1
ATOM 2236 O O . ILE A 1 290 ? -13.055 13.458 52.389 1.00 85.25 290 ILE A O 1
ATOM 2240 N N . GLN A 1 291 ? -11.979 15.309 51.731 1.00 85.50 291 GLN A N 1
ATOM 2241 C CA . GLN A 1 291 ? -11.379 15.606 53.032 1.00 85.50 291 GLN A CA 1
ATOM 2242 C C . GLN A 1 291 ? -12.428 15.891 54.121 1.00 85.50 291 GLN A C 1
ATOM 2244 O O . GLN A 1 291 ? -12.343 15.328 55.216 1.00 85.50 291 GLN A O 1
ATOM 2249 N N . ALA A 1 292 ? -13.445 16.705 53.817 1.00 85.62 292 ALA A N 1
ATOM 2250 C CA . ALA A 1 292 ? -14.539 16.996 54.745 1.00 85.62 292 ALA A CA 1
ATOM 2251 C C . ALA A 1 292 ? -15.397 15.749 55.010 1.00 85.62 292 ALA A C 1
ATOM 2253 O O . ALA A 1 292 ? -15.761 15.449 56.149 1.00 85.62 292 ALA A O 1
ATOM 2254 N N . LEU A 1 293 ? -15.676 14.968 53.966 1.00 84.94 293 LEU A N 1
ATOM 2255 C CA . LEU A 1 293 ? -16.502 13.769 54.065 1.00 84.94 293 LEU A CA 1
ATOM 2256 C C . LEU A 1 293 ? -15.830 12.617 54.833 1.00 84.94 293 LEU A C 1
ATOM 2258 O O . LEU A 1 293 ? -16.541 11.840 55.476 1.00 84.94 293 LEU A O 1
ATOM 2262 N N . SER A 1 294 ? -14.497 12.547 54.811 1.00 83.88 294 SER A N 1
ATOM 2263 C CA . SER A 1 294 ? -13.658 11.561 55.517 1.00 83.88 294 SER A CA 1
ATOM 2264 C C . SER A 1 294 ? -13.269 11.963 56.949 1.00 83.88 294 SER A C 1
ATOM 2266 O O . SER A 1 294 ? -12.530 11.231 57.611 1.00 83.88 294 SER A O 1
ATOM 2268 N N . MET A 1 295 ? -13.757 13.110 57.444 1.00 80.94 295 MET A N 1
ATOM 2269 C CA . MET A 1 295 ? -13.449 13.653 58.778 1.00 80.94 295 MET A CA 1
ATOM 2270 C C . MET A 1 295 ? -11.938 13.779 59.059 1.00 80.94 295 MET A C 1
ATOM 2272 O O . MET A 1 295 ? -11.490 13.548 60.180 1.00 80.94 295 MET A O 1
ATOM 2276 N N . GLY A 1 296 ? -11.130 14.085 58.038 1.00 71.12 296 GLY A N 1
ATOM 2277 C CA . GLY A 1 296 ? -9.678 14.247 58.195 1.00 71.12 296 GLY A CA 1
ATOM 2278 C C . GLY A 1 296 ? -8.877 12.948 58.377 1.00 71.12 296 GLY A C 1
ATOM 2279 O O . GLY A 1 296 ? -7.675 13.007 58.629 1.00 71.12 296 GLY A O 1
ATOM 2280 N N . LYS A 1 297 ? -9.490 11.763 58.234 1.00 83.94 297 LYS A N 1
ATOM 2281 C CA . LYS A 1 297 ? -8.767 10.480 58.282 1.00 83.94 297 LYS A CA 1
ATOM 2282 C C . LYS A 1 297 ? -7.981 10.258 56.987 1.00 83.94 297 LYS A C 1
ATOM 2284 O O . LYS A 1 297 ? -8.532 9.766 56.004 1.00 83.94 297 LYS A O 1
ATOM 2289 N N . SER A 1 298 ? -6.686 10.570 57.006 1.00 84.50 298 SER A N 1
ATOM 2290 C CA . SER A 1 298 ? -5.801 10.479 55.831 1.00 84.50 298 SER A CA 1
ATOM 2291 C C . SER A 1 298 ? -5.788 9.088 55.170 1.00 84.50 298 SER A C 1
ATOM 2293 O O . SER A 1 298 ? -5.859 8.994 53.948 1.00 84.50 298 SER A O 1
ATOM 2295 N N . SER A 1 299 ? -5.825 7.995 55.943 1.00 84.94 299 SER A N 1
ATOM 2296 C CA . SER A 1 299 ? -5.886 6.632 55.383 1.00 84.94 299 SER A CA 1
ATOM 2297 C C . SER A 1 299 ? -7.124 6.397 54.506 1.00 84.94 299 SER A C 1
ATOM 2299 O O . SER A 1 299 ? -7.018 5.784 53.449 1.00 84.94 299 SER A O 1
ATOM 2301 N N . LEU A 1 300 ? -8.286 6.920 54.914 1.00 87.06 300 LEU A N 1
ATOM 2302 C CA . LEU A 1 300 ? -9.546 6.770 54.179 1.00 87.06 300 LEU A CA 1
ATOM 2303 C C . LEU A 1 300 ? -9.571 7.650 52.922 1.00 87.06 300 LEU A C 1
ATOM 2305 O O . LEU A 1 300 ? -10.137 7.262 51.907 1.00 87.06 300 LEU A O 1
ATOM 2309 N N . GLN A 1 301 ? -8.930 8.821 52.973 1.00 86.00 301 GLN A N 1
ATOM 2310 C CA . GLN A 1 301 ? -8.786 9.705 51.812 1.00 86.00 301 GLN A CA 1
ATOM 2311 C C . GLN A 1 301 ? -7.946 9.052 50.716 1.00 86.00 301 GLN A C 1
ATOM 2313 O O . GLN A 1 301 ? -8.332 9.098 49.549 1.00 86.00 301 GLN A O 1
ATOM 2318 N N . ASN A 1 302 ? -6.837 8.415 51.093 1.00 86.88 302 ASN A N 1
ATOM 2319 C CA . ASN A 1 302 ? -5.951 7.743 50.146 1.00 86.88 302 ASN A CA 1
ATOM 2320 C C . ASN A 1 302 ? -6.618 6.504 49.537 1.00 86.88 302 ASN A C 1
ATOM 2322 O O . ASN A 1 302 ? -6.480 6.273 48.341 1.00 86.88 302 ASN A O 1
ATOM 2326 N N . GLU A 1 303 ? -7.385 5.748 50.332 1.00 89.19 303 GLU A N 1
ATOM 2327 C CA . GLU A 1 303 ? -8.170 4.612 49.833 1.00 89.19 303 GLU A CA 1
ATOM 2328 C C . GLU A 1 303 ? -9.210 5.067 48.800 1.00 89.19 303 GLU A C 1
ATOM 2330 O O . GLU A 1 303 ? -9.229 4.569 47.678 1.00 89.19 303 GLU A O 1
ATOM 2335 N N . VAL A 1 304 ? -10.029 6.064 49.149 1.00 88.56 304 VAL A N 1
ATOM 2336 C CA . VAL A 1 304 ? -11.066 6.601 48.256 1.00 88.56 304 VAL A CA 1
ATOM 2337 C C . VAL A 1 304 ? -10.458 7.198 46.985 1.00 88.56 304 VAL A C 1
ATOM 2339 O O . VAL A 1 304 ? -10.979 6.962 45.900 1.00 88.56 304 VAL A O 1
ATOM 2342 N N . SER A 1 305 ? -9.352 7.939 47.096 1.00 86.75 305 SER A N 1
ATOM 2343 C CA . SER A 1 305 ? -8.672 8.518 45.928 1.00 86.75 305 SER A CA 1
ATOM 2344 C C . SER A 1 305 ? -8.107 7.426 45.016 1.00 86.75 305 SER A C 1
ATOM 2346 O O . SER A 1 305 ? -8.271 7.506 43.802 1.00 86.75 305 SER A O 1
ATOM 2348 N N . GLY A 1 306 ? -7.525 6.367 45.590 1.00 86.56 306 GLY A N 1
ATOM 2349 C CA . GLY A 1 306 ? -7.049 5.212 44.828 1.00 86.56 306 GLY A CA 1
ATOM 2350 C C . GLY A 1 306 ? -8.178 4.467 44.109 1.00 86.56 306 GLY A C 1
ATOM 2351 O O . GLY A 1 306 ? -8.035 4.110 42.943 1.00 86.56 306 GLY A O 1
ATOM 2352 N N . ASP A 1 307 ? -9.334 4.283 44.752 1.00 88.94 307 ASP A N 1
ATOM 2353 C CA . ASP A 1 307 ? -10.497 3.655 44.109 1.00 88.94 307 ASP A CA 1
ATOM 2354 C C . ASP A 1 307 ? -11.084 4.519 42.981 1.00 88.94 307 ASP A C 1
ATOM 2356 O O . ASP A 1 307 ? -11.513 3.988 41.955 1.00 88.94 307 ASP A O 1
ATOM 2360 N N . ILE A 1 308 ? -11.066 5.849 43.133 1.00 88.50 308 ILE A N 1
ATOM 2361 C CA . ILE A 1 308 ? -11.445 6.788 42.068 1.00 88.50 308 ILE A CA 1
ATOM 2362 C C . ILE A 1 308 ? -10.465 6.670 40.889 1.00 88.50 308 ILE A C 1
ATOM 2364 O O . ILE A 1 308 ? -10.897 6.603 39.740 1.00 88.50 308 ILE A O 1
ATOM 2368 N N . GLU A 1 309 ? -9.158 6.567 41.129 1.00 88.19 309 GLU A N 1
ATOM 2369 C CA . GLU A 1 309 ? -8.181 6.351 40.053 1.00 88.19 309 GLU A CA 1
ATOM 2370 C C . GLU A 1 309 ? -8.401 5.020 39.322 1.00 88.19 309 GLU A C 1
ATOM 2372 O O . GLU A 1 309 ? -8.332 4.970 38.092 1.00 88.19 309 GLU A O 1
ATOM 2377 N N . VAL A 1 310 ? -8.725 3.947 40.051 1.00 89.44 310 VAL A N 1
ATOM 2378 C CA . VAL A 1 310 ? -9.034 2.632 39.465 1.00 89.44 310 VAL A CA 1
ATOM 2379 C C . VAL A 1 310 ? -10.305 2.671 38.611 1.00 89.44 310 VAL A C 1
ATOM 2381 O O . VAL A 1 310 ? -10.372 1.985 37.585 1.00 89.44 310 VAL A O 1
ATOM 2384 N N . GLU A 1 311 ? -11.312 3.442 39.024 1.00 90.12 311 GLU A N 1
ATOM 2385 C CA . GLU A 1 311 ? -12.597 3.514 38.331 1.00 90.12 311 GLU A CA 1
ATOM 2386 C C . GLU A 1 311 ? -12.574 4.450 37.121 1.00 90.12 311 GLU A C 1
ATOM 2388 O O . GLU A 1 311 ? -13.033 4.079 36.041 1.00 90.12 311 GLU A O 1
ATOM 2393 N N . PHE A 1 312 ? -12.017 5.648 37.285 1.00 88.00 312 PHE A N 1
ATOM 2394 C CA . PHE A 1 312 ? -12.073 6.704 36.277 1.00 88.00 312 PHE A CA 1
ATOM 2395 C C . PHE A 1 312 ? -10.805 6.781 35.415 1.00 88.00 312 PHE A C 1
ATOM 2397 O O . PHE A 1 312 ? -10.832 7.405 34.357 1.00 88.00 312 PHE A O 1
ATOM 2404 N N . GLY A 1 313 ? -9.700 6.143 35.824 1.00 81.62 313 GLY A N 1
ATOM 2405 C CA . GLY A 1 313 ? -8.435 6.120 35.077 1.00 81.62 313 GLY A CA 1
ATOM 2406 C C . GLY A 1 313 ? -7.695 7.461 35.037 1.00 81.62 313 GLY A C 1
ATOM 2407 O O . GLY A 1 313 ? -6.764 7.614 34.247 1.00 81.62 313 GLY A O 1
ATOM 2408 N N . VAL A 1 314 ? -8.110 8.433 35.858 1.00 79.25 314 VAL A N 1
ATOM 2409 C CA . VAL A 1 314 ? -7.542 9.786 35.921 1.00 79.25 314 VAL A CA 1
ATOM 2410 C C . VAL A 1 314 ? -6.991 10.043 37.322 1.00 79.25 314 VAL A C 1
ATOM 2412 O O . VAL A 1 314 ? -7.750 10.079 38.288 1.00 79.25 314 VAL A O 1
ATOM 2415 N N . GLY A 1 315 ? -5.679 10.267 37.418 1.00 74.56 315 GLY A N 1
ATOM 2416 C CA . GLY A 1 315 ? -5.030 10.768 38.632 1.00 74.56 315 GLY A CA 1
ATOM 2417 C C . GLY A 1 315 ? -5.203 12.280 38.738 1.00 74.56 315 GLY A C 1
ATOM 2418 O O . GLY A 1 315 ? -4.682 13.022 37.904 1.00 74.56 315 GLY A O 1
ATOM 2419 N N . ILE A 1 316 ? -5.957 12.748 39.735 1.00 76.00 316 ILE A N 1
ATOM 2420 C CA . ILE A 1 316 ? -6.225 14.180 39.937 1.00 76.00 316 ILE A CA 1
ATOM 2421 C C . ILE A 1 316 ? -5.346 14.698 41.086 1.00 76.00 316 ILE A C 1
ATOM 2423 O O . ILE A 1 316 ? -5.496 14.243 42.222 1.00 76.00 316 ILE A O 1
ATOM 2427 N N . PRO A 1 317 ? -4.452 15.676 40.850 1.00 74.25 317 PRO A N 1
ATOM 2428 C CA . PRO A 1 317 ? -3.645 16.260 41.915 1.00 74.25 317 PRO A CA 1
ATOM 2429 C C . PRO A 1 317 ? -4.522 17.038 42.907 1.00 74.25 317 PRO A C 1
ATOM 2431 O O . PRO A 1 317 ? -5.401 17.815 42.514 1.00 74.25 317 PRO A O 1
ATOM 2434 N N . ASN A 1 318 ? -4.265 16.832 44.201 1.00 78.19 318 ASN A N 1
ATOM 2435 C CA . ASN A 1 318 ? -5.043 17.370 45.325 1.00 78.19 318 ASN A CA 1
ATOM 2436 C C . ASN A 1 318 ? -6.547 17.044 45.241 1.00 78.19 318 ASN A C 1
ATOM 2438 O O . ASN A 1 318 ? -7.388 17.849 45.639 1.00 78.19 318 ASN A O 1
ATOM 2442 N N . MET A 1 319 ? -6.900 15.855 44.732 1.00 81.12 319 MET A N 1
ATOM 2443 C CA . MET A 1 319 ? -8.292 15.393 44.614 1.00 81.12 319 MET A CA 1
ATOM 2444 C C . MET A 1 319 ? -9.073 15.519 45.930 1.00 81.12 319 MET A C 1
ATOM 2446 O O . MET A 1 319 ? -10.249 15.872 45.915 1.00 81.12 319 MET A O 1
ATOM 2450 N N . ALA A 1 320 ? -8.417 15.268 47.068 1.00 79.69 320 ALA A N 1
ATOM 2451 C CA . ALA A 1 320 ? -9.068 15.261 48.373 1.00 79.69 320 ALA A CA 1
ATOM 2452 C C . ALA A 1 320 ? -9.607 16.637 48.815 1.00 79.69 320 ALA A C 1
ATOM 2454 O O . ALA A 1 320 ? -10.587 16.699 49.562 1.00 79.69 320 ALA A O 1
ATOM 2455 N N . GLU A 1 321 ? -8.980 17.718 48.344 1.00 82.62 321 GLU A N 1
ATOM 2456 C CA . GLU A 1 321 ? -9.255 19.105 48.742 1.00 82.62 321 GLU A CA 1
ATOM 2457 C C . GLU A 1 321 ? -10.224 19.817 47.788 1.00 82.62 321 GLU A C 1
ATOM 2459 O O . GLU A 1 321 ? -10.795 20.850 48.135 1.00 82.62 321 GLU A O 1
ATOM 2464 N N . ARG A 1 322 ? -10.438 19.266 46.587 1.00 85.50 322 ARG A N 1
ATOM 2465 C CA . ARG A 1 322 ? -11.350 19.828 45.584 1.00 85.50 322 ARG A CA 1
ATOM 2466 C C . ARG A 1 322 ? -12.805 19.478 45.893 1.00 85.50 322 ARG A C 1
ATOM 2468 O O . ARG A 1 322 ? -13.105 18.434 46.479 1.00 85.50 322 ARG A O 1
ATOM 2475 N N . ALA A 1 323 ? -13.720 20.346 45.469 1.00 87.06 323 ALA A N 1
ATOM 2476 C CA . ALA A 1 323 ? -15.147 20.067 45.550 1.00 87.06 323 ALA A CA 1
ATOM 2477 C C . ALA A 1 323 ? -15.533 18.941 44.576 1.00 87.06 323 ALA A C 1
ATOM 2479 O O . ALA A 1 323 ? -14.973 18.833 43.484 1.00 87.06 323 ALA A O 1
ATOM 2480 N N . LEU A 1 324 ? -16.506 18.104 44.950 1.00 85.19 324 LEU A N 1
ATOM 2481 C CA . LEU A 1 324 ? -16.874 16.921 44.158 1.00 85.19 324 LEU A CA 1
ATOM 2482 C C . LEU A 1 324 ? -17.295 17.242 42.718 1.00 85.19 324 LEU A C 1
ATOM 2484 O O . LEU A 1 324 ? -16.969 16.480 41.812 1.00 85.19 324 LEU A O 1
ATOM 2488 N N . HIS A 1 325 ? -17.979 18.364 42.487 1.00 85.69 325 HIS A N 1
ATOM 2489 C CA . HIS A 1 325 ? -18.354 18.785 41.134 1.00 85.69 325 HIS A CA 1
ATOM 2490 C C . HIS A 1 325 ? -17.144 19.143 40.257 1.00 85.69 325 HIS A C 1
ATOM 2492 O O . HIS A 1 325 ? -17.143 18.804 39.077 1.00 85.69 325 HIS A O 1
ATOM 2498 N N . ASP A 1 326 ? -16.097 19.753 40.822 1.00 84.69 326 ASP A N 1
ATOM 2499 C CA . ASP A 1 326 ? -14.855 20.053 40.099 1.00 84.69 326 ASP A CA 1
ATOM 2500 C C . ASP A 1 326 ? -14.084 18.770 39.778 1.00 84.69 326 ASP A C 1
ATOM 2502 O O . ASP A 1 326 ? -13.539 18.612 38.687 1.00 84.69 326 ASP A O 1
ATOM 2506 N N . VAL A 1 327 ? -14.080 17.820 40.720 1.00 83.44 327 VAL A N 1
ATOM 2507 C CA . VAL A 1 327 ? -13.497 16.486 40.524 1.00 83.44 327 VAL A CA 1
ATOM 2508 C C . VAL A 1 327 ? -14.233 15.741 39.406 1.00 83.44 327 VAL A C 1
ATOM 2510 O O . VAL A 1 327 ? -13.589 15.191 38.515 1.00 83.44 327 VAL A O 1
ATOM 2513 N N . ALA A 1 328 ? -15.568 15.778 39.398 1.00 83.38 328 ALA A N 1
ATOM 2514 C CA . ALA A 1 328 ? -16.386 15.180 38.346 1.00 83.38 328 ALA A CA 1
ATOM 2515 C C . ALA A 1 328 ? -16.216 15.889 36.988 1.00 83.38 328 ALA A C 1
ATOM 2517 O O . ALA A 1 328 ? -16.223 15.228 35.950 1.00 83.38 328 ALA A O 1
ATOM 2518 N N . ALA A 1 329 ? -16.010 17.210 36.970 1.00 84.75 329 ALA A N 1
ATOM 2519 C CA . ALA A 1 329 ? -15.760 17.973 35.745 1.00 84.75 329 ALA A CA 1
ATOM 2520 C C . ALA A 1 329 ? -14.432 17.594 35.069 1.00 84.75 329 ALA A C 1
ATOM 2522 O O . ALA A 1 329 ? -14.325 17.661 33.846 1.00 84.75 329 ALA A O 1
ATOM 2523 N N . CYS A 1 330 ? -13.434 17.135 35.831 1.00 81.62 330 CYS A N 1
ATOM 2524 C CA . CYS A 1 330 ? -12.194 16.589 35.273 1.00 81.62 330 CYS A CA 1
ATOM 2525 C C . CYS A 1 330 ? -12.380 15.215 34.590 1.00 81.62 330 CYS A C 1
ATOM 2527 O O . CYS A 1 330 ? -11.481 14.763 33.883 1.00 81.62 330 CYS A O 1
ATOM 2529 N N . MET A 1 331 ? -13.526 14.550 34.770 1.00 82.75 331 MET A N 1
ATOM 2530 C CA . MET A 1 331 ? -13.811 13.189 34.294 1.00 82.75 331 MET A CA 1
ATOM 2531 C C . MET A 1 331 ? -14.736 13.189 33.058 1.00 82.75 331 MET A C 1
ATOM 2533 O O . MET A 1 331 ? -15.772 12.527 33.035 1.00 82.75 331 MET A O 1
ATOM 2537 N N . THR A 1 332 ? -14.378 13.932 32.005 1.00 72.94 332 THR A N 1
ATOM 2538 C CA . THR A 1 332 ? -15.250 14.166 30.830 1.00 72.94 332 THR A CA 1
ATOM 2539 C C . THR A 1 332 ? -15.469 12.949 29.921 1.00 72.94 332 THR A C 1
ATOM 2541 O O . THR A 1 332 ? -16.471 12.895 29.213 1.00 72.94 332 THR A O 1
ATOM 2544 N N . ASN A 1 333 ? -14.576 11.954 29.948 1.00 78.31 333 ASN A N 1
ATOM 2545 C CA . ASN A 1 333 ? -14.624 10.780 29.060 1.00 78.31 333 ASN A CA 1
ATOM 2546 C C . ASN A 1 333 ? -15.292 9.540 29.688 1.00 78.31 333 ASN A C 1
ATOM 2548 O O . ASN A 1 333 ? -15.230 8.441 29.126 1.00 78.31 333 ASN A O 1
ATOM 2552 N N . TYR A 1 334 ? -15.915 9.683 30.858 1.00 83.94 334 TYR A N 1
ATOM 2553 C CA . TYR A 1 334 ? -16.517 8.563 31.575 1.00 83.94 334 TYR A CA 1
ATOM 2554 C C . TYR A 1 334 ? -17.885 8.196 30.982 1.00 83.94 334 TYR A C 1
ATOM 2556 O O . TYR A 1 334 ? -18.861 8.920 31.146 1.00 83.94 334 TYR A O 1
ATOM 2564 N N . THR A 1 335 ? -17.948 7.072 30.263 1.00 80.50 335 THR A N 1
ATOM 2565 C CA . THR A 1 335 ? -19.162 6.611 29.551 1.00 80.50 335 THR A CA 1
ATOM 2566 C C . THR A 1 335 ? -19.614 5.208 29.956 1.00 80.50 335 THR A C 1
ATOM 2568 O O . THR A 1 335 ? -20.738 4.805 29.659 1.00 80.50 335 THR A O 1
ATOM 2571 N N . LYS A 1 336 ? -18.754 4.437 30.631 1.00 85.38 336 LYS A N 1
ATOM 2572 C CA . LYS A 1 336 ? -18.999 3.047 31.039 1.00 85.38 336 LYS A CA 1
ATOM 2573 C C . LYS A 1 336 ? -18.374 2.793 32.411 1.00 85.38 336 LYS A C 1
ATOM 2575 O O . LYS A 1 336 ? -17.362 3.428 32.700 1.00 85.38 336 LYS A O 1
ATOM 2580 N N . PRO A 1 337 ? -18.919 1.856 33.210 1.00 87.69 337 PRO A N 1
ATOM 2581 C CA . PRO A 1 337 ? -18.284 1.450 34.456 1.00 87.69 337 PRO A CA 1
ATOM 2582 C C . PRO A 1 337 ? -16.865 0.937 34.211 1.00 87.69 337 PRO A C 1
ATOM 2584 O O . PRO A 1 337 ? -16.622 0.112 33.327 1.00 87.69 337 PRO A O 1
ATOM 2587 N N . GLY A 1 338 ? -15.940 1.443 35.010 1.00 88.06 338 GLY A N 1
ATOM 2588 C CA . GLY A 1 338 ? -14.562 1.013 35.118 1.00 88.06 338 GLY A CA 1
ATOM 2589 C C . GLY A 1 338 ? -14.406 -0.276 35.923 1.00 88.06 338 GLY A C 1
ATOM 2590 O O . GLY A 1 338 ? -15.339 -1.063 36.135 1.00 88.06 338 GLY A O 1
ATOM 2591 N N . LYS A 1 339 ? -13.162 -0.545 36.325 1.00 90.00 339 LYS A N 1
ATOM 2592 C CA . LYS A 1 339 ? -12.780 -1.824 36.939 1.00 90.00 339 LYS A CA 1
ATOM 2593 C C . LYS A 1 339 ? -13.386 -2.009 38.328 1.00 90.00 339 LYS A C 1
ATOM 2595 O O . LYS A 1 339 ? -13.732 -3.138 38.676 1.00 90.00 339 LYS A O 1
ATOM 2600 N N . TYR A 1 340 ? -13.520 -0.937 39.105 1.00 91.06 340 TYR A N 1
ATOM 2601 C CA . TYR A 1 340 ? -14.025 -0.992 40.470 1.00 91.06 340 TYR A CA 1
ATOM 2602 C C . TYR A 1 340 ? -15.522 -1.321 40.483 1.00 91.06 340 TYR A C 1
ATOM 2604 O O . TYR A 1 340 ? -15.909 -2.321 41.094 1.00 91.06 340 TYR A O 1
ATOM 2612 N N . PHE A 1 341 ? -16.367 -0.574 39.760 1.00 91.81 341 PHE A N 1
ATOM 2613 C CA . PHE A 1 341 ? -17.807 -0.857 39.727 1.00 91.81 341 PHE A CA 1
ATOM 2614 C C . PHE A 1 341 ? -18.115 -2.192 39.055 1.00 91.81 341 PHE A C 1
ATOM 2616 O O . PHE A 1 341 ? -18.945 -2.944 39.566 1.00 91.81 341 PHE A O 1
ATOM 2623 N N . THR A 1 342 ? -17.402 -2.553 37.983 1.00 91.25 342 THR A N 1
ATOM 2624 C CA . THR A 1 342 ? -17.582 -3.861 37.332 1.00 91.25 342 THR A CA 1
ATOM 2625 C C . THR A 1 342 ? -17.276 -5.015 38.293 1.00 91.25 342 THR A C 1
ATOM 2627 O O . THR A 1 342 ? -18.039 -5.986 38.366 1.00 91.25 342 THR A O 1
ATOM 2630 N N . ALA A 1 343 ? -16.195 -4.913 39.075 1.00 91.31 343 ALA A N 1
ATOM 2631 C CA . ALA A 1 343 ? -15.844 -5.914 40.079 1.00 91.31 343 ALA A CA 1
ATOM 2632 C C . ALA A 1 343 ? -16.839 -5.934 41.253 1.00 91.31 343 ALA A C 1
ATOM 2634 O O . ALA A 1 343 ? -17.255 -7.010 41.685 1.00 91.31 343 ALA A O 1
ATOM 2635 N N . ALA A 1 344 ? -17.260 -4.764 41.745 1.00 90.00 344 ALA A N 1
ATOM 2636 C CA . ALA A 1 344 ? -18.203 -4.639 42.854 1.00 90.00 344 ALA A CA 1
ATOM 2637 C C . ALA A 1 344 ? -19.584 -5.212 42.503 1.00 90.00 344 ALA A C 1
ATOM 2639 O O . ALA A 1 344 ? -20.122 -6.027 43.255 1.00 90.00 344 ALA A O 1
ATOM 2640 N N . VAL A 1 345 ? -20.126 -4.859 41.333 1.00 91.31 345 VAL A N 1
ATOM 2641 C CA . VAL A 1 345 ? -21.399 -5.395 40.833 1.00 91.31 345 VAL A CA 1
ATOM 2642 C C . VAL A 1 345 ? -21.290 -6.905 40.638 1.00 91.31 345 VAL A C 1
ATOM 2644 O O . VAL A 1 345 ? -22.144 -7.644 41.119 1.00 91.31 345 VAL A O 1
ATOM 2647 N N . SER A 1 346 ? -20.209 -7.394 40.021 1.00 90.25 346 SER A N 1
ATOM 2648 C CA . SER A 1 346 ? -19.998 -8.838 39.842 1.00 90.25 346 SER A CA 1
ATOM 2649 C C . SER A 1 346 ? -19.970 -9.587 41.177 1.00 90.25 346 SER A C 1
ATOM 2651 O O . SER A 1 346 ? -20.590 -10.643 41.294 1.00 90.25 346 SER A O 1
ATOM 2653 N N . LYS A 1 347 ? -19.324 -9.013 42.202 1.00 90.12 347 LYS A N 1
ATOM 2654 C CA . LYS A 1 347 ? -19.255 -9.575 43.558 1.00 90.12 347 LYS A CA 1
ATOM 2655 C C . LYS A 1 347 ? -20.621 -9.621 44.246 1.00 90.12 347 LYS A C 1
ATOM 2657 O O . LYS A 1 347 ? -20.936 -10.612 44.903 1.00 90.12 347 LYS A O 1
ATOM 2662 N N . ILE A 1 348 ? -21.445 -8.579 44.111 1.00 88.94 348 ILE A N 1
ATOM 2663 C CA . ILE A 1 348 ? -22.812 -8.599 44.655 1.00 88.94 348 ILE A CA 1
ATOM 2664 C C . ILE A 1 348 ? -23.656 -9.635 43.923 1.00 88.94 348 ILE A C 1
ATOM 2666 O O . ILE A 1 348 ? -24.311 -10.447 44.570 1.00 88.94 348 ILE A O 1
ATOM 2670 N N . LEU A 1 349 ? -23.610 -9.662 42.592 1.00 88.50 349 LEU A N 1
ATOM 2671 C CA . LEU A 1 349 ? -24.404 -10.604 41.810 1.00 88.50 349 LEU A CA 1
ATOM 2672 C C . LEU A 1 349 ? -23.996 -12.061 42.086 1.00 88.50 349 LEU A C 1
ATOM 2674 O O . LEU A 1 349 ? -24.871 -12.914 42.196 1.00 88.50 349 LEU A O 1
ATOM 2678 N N . SER A 1 350 ? -22.707 -12.361 42.282 1.00 86.19 350 SER A N 1
ATOM 2679 C CA . SER A 1 350 ? -22.262 -13.716 42.642 1.00 86.19 350 SER A CA 1
ATOM 2680 C C . SER A 1 350 ? -22.682 -14.120 44.059 1.00 86.19 350 SER A C 1
ATOM 2682 O O . SER A 1 350 ? -23.112 -15.256 44.287 1.00 86.19 350 SER A O 1
ATOM 2684 N N . ASN A 1 351 ? -22.574 -13.197 45.019 1.00 87.31 351 ASN A N 1
ATOM 2685 C CA . ASN A 1 351 ? -22.817 -13.491 46.430 1.00 87.31 351 ASN A CA 1
ATOM 2686 C C . ASN A 1 351 ? -24.310 -13.499 46.776 1.00 87.31 351 ASN A C 1
ATOM 2688 O O . ASN A 1 351 ? -24.743 -14.335 47.569 1.00 87.31 351 ASN A O 1
ATOM 2692 N N . MET A 1 352 ? -25.101 -12.612 46.167 1.00 85.50 352 MET A N 1
ATOM 2693 C CA . MET A 1 352 ? -26.481 -12.340 46.580 1.00 85.50 352 MET A CA 1
ATOM 2694 C C . MET A 1 352 ? -27.544 -13.048 45.743 1.00 85.50 352 MET A C 1
ATOM 2696 O O . MET A 1 352 ? -28.634 -13.289 46.263 1.00 85.50 352 MET A O 1
ATOM 2700 N N . LEU A 1 353 ? -27.255 -13.429 44.495 1.00 87.25 353 LEU A N 1
ATOM 2701 C CA . LEU A 1 353 ? -28.219 -14.167 43.673 1.00 87.25 353 LEU A CA 1
ATOM 2702 C C . LEU A 1 353 ? -28.283 -15.656 44.063 1.00 87.25 353 LEU A C 1
ATOM 2704 O O . LEU A 1 353 ? -27.251 -16.246 44.393 1.00 87.25 353 LEU A O 1
ATOM 2708 N N . PRO A 1 354 ? -29.470 -16.290 44.012 1.00 86.12 354 PRO A N 1
ATOM 2709 C CA . PRO A 1 354 ? -29.621 -17.720 44.261 1.00 86.12 354 PRO A CA 1
ATOM 2710 C C . PRO A 1 354 ? -28.928 -18.561 43.179 1.00 86.12 354 PRO A C 1
ATOM 2712 O O . PRO A 1 354 ? -28.796 -18.150 42.024 1.00 86.12 354 PRO A O 1
ATOM 2715 N N . GLY A 1 355 ? -28.513 -19.779 43.544 1.00 76.62 355 GLY A N 1
ATOM 2716 C CA . GLY A 1 355 ? -27.945 -20.737 42.591 1.00 76.62 355 GLY A CA 1
ATOM 2717 C C . GLY A 1 355 ? -28.920 -21.020 41.444 1.00 76.62 355 GLY A C 1
ATOM 2718 O O . GLY A 1 355 ? -30.081 -21.334 41.687 1.00 76.62 355 GLY A O 1
ATOM 2719 N N . GLY A 1 356 ? -28.456 -20.868 40.201 1.00 76.69 356 GLY A N 1
ATOM 2720 C CA . GLY A 1 356 ? -29.273 -21.015 38.989 1.00 76.69 356 GLY A CA 1
ATOM 2721 C C . GLY A 1 356 ? -29.823 -19.704 38.411 1.00 76.69 356 GLY A C 1
ATOM 2722 O O . GLY A 1 356 ? -30.230 -19.691 37.251 1.00 76.69 356 GLY A O 1
ATOM 2723 N N . TYR A 1 357 ? -29.776 -18.587 39.148 1.00 82.25 357 TYR A N 1
ATOM 2724 C CA . TYR A 1 357 ? -30.149 -17.270 38.622 1.00 82.25 357 TYR A CA 1
ATOM 2725 C C . TYR A 1 357 ? -28.902 -16.472 38.224 1.00 82.25 357 TYR A C 1
ATOM 2727 O O . TYR A 1 357 ? -28.163 -15.972 39.071 1.00 82.25 357 TYR A O 1
ATOM 2735 N N . SER A 1 358 ? -28.635 -16.375 36.919 1.00 85.81 358 SER A N 1
ATOM 2736 C CA . SER A 1 358 ? -27.449 -15.672 36.408 1.00 85.81 358 SER A CA 1
ATOM 2737 C C . SER A 1 358 ? -27.669 -14.162 36.273 1.00 85.81 358 SER A C 1
ATOM 2739 O O . SER A 1 358 ? -28.791 -13.686 36.095 1.00 85.81 358 SER A O 1
ATOM 2741 N N . ALA A 1 359 ? -26.576 -13.395 36.258 1.00 84.81 359 ALA A N 1
ATOM 2742 C CA . ALA A 1 359 ? -26.616 -11.960 35.972 1.00 84.81 359 ALA A CA 1
ATOM 2743 C C . ALA A 1 359 ? -27.293 -11.643 34.620 1.00 84.81 359 ALA A C 1
ATOM 2745 O O . ALA A 1 359 ? -27.942 -10.611 34.477 1.00 84.81 359 ALA A O 1
ATOM 2746 N N . SER A 1 360 ? -27.193 -12.541 33.635 1.00 85.56 360 SER A N 1
ATOM 2747 C CA . SER A 1 360 ? -27.868 -12.400 32.338 1.00 85.56 360 SER A CA 1
ATOM 2748 C C . SER A 1 360 ? -29.392 -12.498 32.456 1.00 85.56 360 SER A C 1
ATOM 2750 O O . SER A 1 360 ? -30.099 -11.754 31.775 1.00 85.56 360 SER A O 1
ATOM 2752 N N . HIS A 1 361 ? -29.906 -13.357 33.346 1.00 85.81 361 HIS A N 1
ATOM 2753 C CA . HIS A 1 361 ? -31.341 -13.427 33.634 1.00 85.81 361 HIS A CA 1
ATOM 2754 C C . HIS A 1 361 ? -31.833 -12.125 34.277 1.00 85.81 361 HIS A C 1
ATOM 2756 O O . HIS A 1 361 ? -32.845 -11.584 33.841 1.00 85.81 361 HIS A O 1
ATOM 2762 N N . LEU A 1 362 ? -31.076 -11.564 35.230 1.00 87.69 362 LEU A N 1
ATOM 2763 C CA . LEU A 1 362 ? -31.407 -10.282 35.866 1.00 87.69 362 LEU A CA 1
ATOM 2764 C C . LEU A 1 362 ? -31.444 -9.118 34.863 1.00 87.69 362 LEU A C 1
ATOM 2766 O O . LEU A 1 362 ? -32.389 -8.333 34.864 1.00 87.69 362 LEU A O 1
ATOM 2770 N N . ARG A 1 363 ? -30.443 -9.023 33.977 1.00 91.00 363 ARG A N 1
ATOM 2771 C CA . ARG A 1 363 ? -30.404 -7.994 32.923 1.00 91.00 363 ARG A CA 1
ATOM 2772 C C . ARG A 1 363 ? -31.572 -8.133 31.947 1.00 91.00 363 ARG A C 1
ATOM 2774 O O . ARG A 1 363 ? -32.190 -7.136 31.589 1.00 91.00 363 ARG A O 1
ATOM 2781 N N . SER A 1 364 ? -31.908 -9.366 31.565 1.00 86.69 364 SER A N 1
ATOM 2782 C CA . SER A 1 364 ? -33.050 -9.646 30.682 1.00 86.69 364 SER A CA 1
ATOM 2783 C C . SER A 1 364 ? -34.379 -9.274 31.342 1.00 86.69 364 SER A C 1
ATOM 2785 O O . SER A 1 364 ? -35.243 -8.685 30.700 1.00 86.69 364 SER A O 1
ATOM 2787 N N . PHE A 1 365 ? -34.520 -9.557 32.639 1.00 88.44 365 PHE A N 1
ATOM 2788 C CA . PHE A 1 365 ? -35.680 -9.170 33.434 1.00 88.44 365 PHE A CA 1
ATOM 2789 C C . PHE A 1 365 ? -35.863 -7.646 33.488 1.00 88.44 365 PHE A C 1
ATOM 2791 O O . PHE A 1 365 ? -36.955 -7.156 33.224 1.00 88.44 365 PHE A O 1
ATOM 2798 N N . LEU A 1 366 ? -34.795 -6.885 33.750 1.00 87.50 366 LEU A N 1
ATOM 2799 C CA . LEU A 1 366 ? -34.841 -5.417 33.773 1.00 87.50 366 LEU A CA 1
ATOM 2800 C C . LEU A 1 366 ? -35.169 -4.806 32.404 1.00 87.50 366 LEU A C 1
ATOM 2802 O O . LEU A 1 366 ? -35.927 -3.839 32.327 1.00 87.50 366 LEU A O 1
ATOM 2806 N N . ALA A 1 367 ? -34.641 -5.387 31.325 1.00 86.94 367 ALA A N 1
ATOM 2807 C CA . ALA A 1 367 ? -34.972 -4.964 29.968 1.00 86.94 367 ALA A CA 1
ATOM 2808 C C . ALA A 1 367 ? -36.464 -5.174 29.646 1.00 86.94 367 ALA A C 1
ATOM 2810 O O . ALA A 1 367 ? -37.066 -4.341 28.973 1.00 86.94 367 ALA A O 1
ATOM 2811 N N . GLN A 1 368 ? -37.063 -6.266 30.138 1.00 85.38 368 GLN A N 1
ATOM 2812 C CA . GLN A 1 368 ? -38.451 -6.642 29.846 1.00 85.38 368 GLN A CA 1
ATOM 2813 C C . GLN A 1 368 ? -39.479 -5.975 30.773 1.00 85.38 368 GLN A C 1
ATOM 2815 O O . GLN A 1 368 ? -40.455 -5.418 30.283 1.00 85.38 368 GLN A O 1
ATOM 2820 N N . GLU A 1 369 ? -39.291 -6.015 32.097 1.00 84.50 369 GLU A N 1
ATOM 2821 C CA . GLU A 1 369 ? -40.287 -5.499 33.054 1.00 84.50 369 GLU A CA 1
ATOM 2822 C C . GLU A 1 369 ? -40.209 -3.986 33.274 1.00 84.50 369 GLU A C 1
ATOM 2824 O O . GLU A 1 369 ? -41.223 -3.357 33.587 1.00 84.50 369 GLU A O 1
ATOM 2829 N N . ARG A 1 370 ? -39.011 -3.403 33.143 1.00 81.81 370 ARG A N 1
ATOM 2830 C CA . ARG A 1 370 ? -38.755 -1.976 33.403 1.00 81.81 370 ARG A CA 1
ATOM 2831 C C . ARG A 1 370 ? -38.448 -1.171 32.140 1.00 81.81 370 ARG A C 1
ATOM 2833 O O . ARG A 1 370 ? -38.226 0.034 32.234 1.00 81.81 370 ARG A O 1
ATOM 2840 N N . CYS A 1 371 ? -38.442 -1.819 30.971 1.00 82.94 371 CYS A N 1
ATOM 2841 C CA . CYS A 1 371 ? -38.164 -1.202 29.669 1.00 82.94 371 CYS A CA 1
ATOM 2842 C C . CYS A 1 371 ? -36.863 -0.373 29.652 1.00 82.94 371 CYS A C 1
ATOM 2844 O O . CYS A 1 371 ? -36.796 0.674 29.002 1.00 82.94 371 CYS A O 1
ATOM 2846 N N . LEU A 1 372 ? -35.845 -0.815 30.400 1.00 85.31 372 LEU A N 1
ATOM 2847 C CA . LEU A 1 372 ? -34.557 -0.130 30.508 1.00 85.31 372 LEU A CA 1
ATOM 2848 C C . LEU A 1 372 ? -33.618 -0.559 29.374 1.00 85.31 372 LEU A C 1
ATOM 2850 O O . LEU A 1 372 ? -33.497 -1.746 29.069 1.00 85.31 372 LEU A O 1
ATOM 2854 N N . GLY A 1 373 ? -32.921 0.409 28.777 1.00 83.81 373 GLY A N 1
ATOM 2855 C CA . GLY A 1 373 ? -31.838 0.146 27.831 1.00 83.81 373 GLY A CA 1
ATOM 2856 C C . GLY A 1 373 ? -30.583 -0.430 28.507 1.00 83.81 373 GLY A C 1
ATOM 2857 O O . GLY A 1 373 ? -30.446 -0.367 29.733 1.00 83.81 373 GLY A O 1
ATOM 2858 N N . PRO A 1 374 ? -29.650 -1.012 27.733 1.00 85.88 374 PRO A N 1
ATOM 2859 C CA . PRO A 1 374 ? -28.468 -1.687 28.267 1.00 85.88 374 PRO A CA 1
ATOM 2860 C C . PRO A 1 374 ? -27.581 -0.778 29.124 1.00 85.88 374 PRO A C 1
ATOM 2862 O O . PRO A 1 374 ? -27.025 -1.250 30.115 1.00 85.88 374 PRO A O 1
ATOM 2865 N N . LYS A 1 375 ? -27.461 0.516 28.796 1.00 88.50 375 LYS A N 1
ATOM 2866 C CA . LYS A 1 375 ? -26.634 1.442 29.582 1.00 88.50 375 LYS A CA 1
ATOM 2867 C C . LYS A 1 375 ? -27.298 1.767 30.917 1.00 88.50 375 LYS A C 1
ATOM 2869 O O . LYS A 1 375 ? -26.651 1.692 31.960 1.00 88.50 375 LYS A O 1
ATOM 2874 N N . ARG A 1 376 ? -28.609 2.027 30.922 1.00 88.19 376 ARG A N 1
ATOM 2875 C CA . ARG A 1 376 ? -29.373 2.232 32.162 1.00 88.19 376 ARG A CA 1
ATOM 2876 C C . ARG A 1 376 ? -29.443 1.008 33.058 1.00 88.19 376 ARG A C 1
ATOM 2878 O O . ARG A 1 376 ? -29.492 1.178 34.272 1.00 88.19 376 ARG A O 1
ATOM 2885 N N . ILE A 1 377 ? -29.445 -0.199 32.494 1.00 88.75 377 ILE A N 1
ATOM 2886 C CA . ILE A 1 377 ? -29.373 -1.428 33.291 1.00 88.75 377 ILE A CA 1
ATOM 2887 C C . ILE A 1 377 ? -28.083 -1.437 34.113 1.00 88.75 377 ILE A C 1
ATOM 2889 O O . ILE A 1 377 ? -28.139 -1.689 35.312 1.00 88.75 377 ILE A O 1
ATOM 2893 N N . GLU A 1 378 ? -26.941 -1.097 33.514 1.00 89.44 378 GLU A N 1
ATOM 2894 C CA . GLU A 1 378 ? -25.676 -1.015 34.252 1.00 89.44 378 GLU A CA 1
ATOM 2895 C C . GLU A 1 378 ? -25.706 0.093 35.319 1.00 89.44 378 GLU A C 1
ATOM 2897 O O . GLU A 1 378 ? -25.253 -0.132 36.437 1.00 89.44 378 GLU A O 1
ATOM 2902 N N . ILE A 1 379 ? -26.332 1.245 35.049 1.00 89.44 379 ILE A N 1
ATOM 2903 C CA . ILE A 1 379 ? -26.518 2.301 36.063 1.00 89.44 379 ILE A CA 1
ATOM 2904 C C . ILE A 1 379 ? -27.385 1.808 37.232 1.00 89.44 379 ILE A C 1
ATOM 2906 O O . ILE A 1 379 ? -27.033 2.021 38.390 1.00 89.44 379 ILE A O 1
ATOM 2910 N N . ALA A 1 380 ? -28.489 1.113 36.952 1.00 89.25 380 ALA A N 1
ATOM 2911 C CA . ALA A 1 380 ? -29.358 0.546 37.981 1.00 89.25 380 ALA A CA 1
ATOM 2912 C C . ALA A 1 380 ? -28.641 -0.537 38.808 1.00 89.25 380 ALA A C 1
ATOM 2914 O O . ALA A 1 380 ? -28.826 -0.621 40.022 1.00 89.25 380 ALA A O 1
ATOM 2915 N N . LEU A 1 381 ? -27.775 -1.337 38.177 1.00 91.06 381 LEU A N 1
ATOM 2916 C CA . LEU A 1 381 ? -26.933 -2.309 38.876 1.00 91.06 381 LEU A CA 1
ATOM 2917 C C . LEU A 1 381 ? -25.874 -1.624 39.750 1.00 91.06 381 LEU A C 1
ATOM 2919 O O . LEU A 1 381 ? -25.623 -2.083 40.861 1.00 91.06 381 LEU A O 1
ATOM 2923 N N . ILE A 1 382 ? -25.297 -0.506 39.316 1.00 91.25 382 ILE A N 1
ATOM 2924 C CA . ILE A 1 382 ? -24.398 0.302 40.154 1.00 91.25 382 ILE A CA 1
ATOM 2925 C C . ILE A 1 382 ? -25.166 0.916 41.331 1.00 91.25 382 ILE A C 1
ATOM 2927 O O . ILE A 1 382 ? -24.682 0.889 42.459 1.00 91.25 382 ILE A O 1
ATOM 2931 N N . HIS A 1 383 ? -26.396 1.389 41.110 1.00 90.12 383 HIS A N 1
ATOM 2932 C CA . HIS A 1 383 ? -27.264 1.885 42.184 1.00 90.12 383 HIS A CA 1
ATOM 2933 C C . HIS A 1 383 ? -27.607 0.797 43.211 1.00 90.12 383 HIS A C 1
ATOM 2935 O O . HIS A 1 383 ? -27.705 1.075 44.405 1.00 90.12 383 HIS A O 1
ATOM 2941 N N . SER A 1 384 ? -27.710 -0.466 42.777 1.00 90.56 384 SER A N 1
ATOM 2942 C CA . SER A 1 384 ? -27.946 -1.609 43.672 1.00 90.56 384 SER A CA 1
ATOM 2943 C C . SER A 1 384 ? -26.845 -1.804 44.722 1.00 90.56 384 SER A C 1
ATOM 2945 O O . SER A 1 384 ? -27.110 -2.377 45.778 1.00 90.56 384 SER A O 1
ATOM 2947 N N . LEU A 1 385 ? -25.638 -1.266 44.494 1.00 89.44 385 LEU A N 1
ATOM 2948 C CA . LEU A 1 385 ? -24.549 -1.280 45.477 1.00 89.44 385 LEU A CA 1
ATOM 2949 C C . LEU A 1 385 ? -24.896 -0.499 46.758 1.00 89.44 385 LEU A C 1
ATOM 2951 O O . LEU A 1 385 ? -24.275 -0.734 47.790 1.00 89.44 385 LEU A O 1
ATOM 2955 N N . LEU A 1 386 ? -25.868 0.418 46.714 1.00 88.88 386 LEU A N 1
ATOM 2956 C CA . LEU A 1 386 ? -26.333 1.170 47.886 1.00 88.88 386 LEU A CA 1
ATOM 2957 C C . LEU A 1 386 ? -27.355 0.396 48.726 1.00 88.88 386 LEU A C 1
ATOM 2959 O O . LEU A 1 386 ? -27.552 0.707 49.897 1.00 88.88 386 LEU A O 1
ATOM 2963 N N . HIS A 1 387 ? -27.986 -0.619 48.138 1.00 87.06 387 HIS A N 1
ATOM 2964 C CA . HIS A 1 387 ? -29.079 -1.392 48.728 1.00 87.06 387 HIS A CA 1
ATOM 2965 C C . HIS A 1 387 ? -28.709 -2.873 48.766 1.00 87.06 387 HIS A C 1
ATOM 2967 O O . HIS A 1 387 ? -29.417 -3.727 48.233 1.00 87.06 387 HIS A O 1
ATOM 2973 N N . VAL A 1 388 ? -27.551 -3.183 49.348 1.00 86.00 388 VAL A N 1
ATOM 2974 C CA . VAL A 1 388 ? -27.036 -4.557 49.400 1.00 86.00 388 VAL A CA 1
ATOM 2975 C C . VAL A 1 388 ? -27.858 -5.394 50.388 1.00 86.00 388 VAL A C 1
ATOM 2977 O O . VAL A 1 388 ? -27.935 -5.026 51.560 1.00 86.00 388 VAL A O 1
ATOM 2980 N N . PRO A 1 389 ? -28.433 -6.537 49.972 1.00 85.44 389 PRO A N 1
ATOM 2981 C CA . PRO A 1 389 ? -29.086 -7.460 50.895 1.00 85.44 389 PRO A CA 1
ATOM 2982 C C . PRO A 1 389 ? -28.094 -8.021 51.925 1.00 85.44 389 PRO A C 1
ATOM 2984 O O . PRO A 1 389 ? -26.980 -8.406 51.572 1.00 85.44 389 PRO A O 1
ATOM 2987 N N . GLU A 1 390 ? -28.501 -8.138 53.192 1.00 82.56 390 GLU A N 1
ATOM 2988 C CA . GLU A 1 390 ? -27.638 -8.690 54.255 1.00 82.56 390 GLU A CA 1
ATOM 2989 C C . GLU A 1 390 ? -27.341 -10.185 54.078 1.00 82.56 390 GLU A C 1
ATOM 2991 O O . GLU A 1 390 ? -26.335 -10.703 54.566 1.00 82.56 390 GLU A O 1
ATOM 2996 N N . ARG A 1 391 ? -28.237 -10.903 53.395 1.00 85.31 391 ARG A N 1
ATOM 2997 C CA . ARG A 1 391 ? -28.123 -12.335 53.122 1.00 85.31 391 ARG A CA 1
ATOM 2998 C C . ARG A 1 391 ? -28.486 -12.620 51.675 1.00 85.31 391 ARG A C 1
ATOM 3000 O O . ARG A 1 391 ? -29.282 -11.907 51.065 1.00 85.31 391 ARG A O 1
ATOM 3007 N N . ARG A 1 392 ? -27.931 -13.715 51.157 1.00 86.88 392 ARG A N 1
ATOM 3008 C CA . ARG A 1 392 ? -28.245 -14.229 49.824 1.00 86.88 392 ARG A CA 1
ATOM 3009 C C . ARG A 1 392 ? -29.752 -14.436 49.669 1.00 86.88 392 ARG A C 1
ATOM 3011 O O . ARG A 1 392 ? -30.398 -15.021 50.538 1.00 86.88 392 ARG A O 1
ATOM 3018 N N . LEU A 1 393 ? -30.295 -13.968 48.552 1.00 89.00 393 LEU A N 1
ATOM 3019 C CA . LEU A 1 393 ? -31.722 -14.012 48.260 1.00 89.00 393 LEU A CA 1
ATOM 3020 C C . LEU A 1 393 ? -32.153 -15.462 48.008 1.00 89.00 393 LEU A C 1
ATOM 3022 O O . LEU A 1 393 ? -31.515 -16.189 47.249 1.00 89.00 393 LEU A O 1
ATOM 3026 N N . ALA A 1 394 ? -33.234 -15.889 48.664 1.00 80.81 394 ALA A N 1
ATOM 3027 C CA . ALA A 1 394 ? -33.632 -17.298 48.703 1.00 80.81 394 ALA A CA 1
ATOM 3028 C C . ALA A 1 394 ? -34.404 -17.774 47.458 1.00 80.81 394 ALA A C 1
ATOM 3030 O O . ALA A 1 394 ? -34.444 -18.969 47.182 1.00 80.81 394 ALA A O 1
ATOM 3031 N N . SER A 1 395 ? -35.046 -16.868 46.712 1.00 84.31 395 SER A N 1
ATOM 3032 C CA . SER A 1 395 ? -35.876 -17.225 45.555 1.00 84.31 395 SER A CA 1
ATOM 3033 C C . SER A 1 395 ? -35.876 -16.134 44.484 1.00 84.31 395 SER A C 1
ATOM 3035 O O . SER A 1 395 ? -35.599 -14.970 44.773 1.00 84.31 395 SER A O 1
ATOM 3037 N N . ASP A 1 396 ? -36.243 -16.508 43.254 1.00 84.25 396 ASP A N 1
ATOM 3038 C CA . ASP A 1 396 ? -36.410 -15.584 42.119 1.00 84.25 396 ASP A CA 1
ATOM 3039 C C . ASP A 1 396 ? -37.390 -14.437 42.442 1.00 84.25 396 ASP A C 1
ATOM 3041 O O . ASP A 1 396 ? -37.147 -13.282 42.105 1.00 84.25 396 ASP A O 1
ATOM 3045 N N . ALA A 1 397 ? -38.458 -14.715 43.196 1.00 84.62 397 ALA A N 1
ATOM 3046 C CA . ALA A 1 397 ? -39.414 -13.688 43.616 1.00 84.62 397 ALA A CA 1
ATOM 3047 C C . ALA A 1 397 ? -38.771 -12.611 44.513 1.00 84.62 397 ALA A C 1
ATOM 3049 O O . ALA A 1 397 ? -39.029 -11.423 44.324 1.00 84.62 397 ALA A O 1
ATOM 3050 N N . HIS A 1 398 ? -37.892 -13.007 45.442 1.00 85.25 398 HIS A N 1
ATOM 3051 C CA . HIS A 1 398 ? -37.169 -12.057 46.293 1.00 85.25 398 HIS A CA 1
ATOM 3052 C C . HIS A 1 398 ? -36.154 -11.227 45.495 1.00 85.25 398 HIS A C 1
ATOM 3054 O O . HIS A 1 398 ? -36.007 -10.038 45.760 1.00 85.25 398 HIS A O 1
ATOM 3060 N N . VAL A 1 399 ? -35.507 -11.819 44.482 1.00 87.25 399 VAL A N 1
ATOM 3061 C CA . VAL A 1 399 ? -34.609 -11.097 43.559 1.00 87.25 399 VAL A CA 1
ATOM 3062 C C . VAL A 1 399 ? -35.360 -10.023 42.786 1.00 87.25 399 VAL A C 1
ATOM 3064 O O . VAL A 1 399 ? -34.899 -8.885 42.706 1.00 87.25 399 VAL A O 1
ATOM 3067 N N . LYS A 1 400 ? -36.534 -10.369 42.258 1.00 88.19 400 LYS A N 1
ATOM 3068 C CA . LYS A 1 400 ? -37.382 -9.447 41.502 1.00 88.19 400 LYS A CA 1
ATOM 3069 C C . LYS A 1 400 ? -37.936 -8.321 42.367 1.00 88.19 400 LYS A C 1
ATOM 3071 O O . LYS A 1 400 ? -37.966 -7.188 41.904 1.00 88.19 400 LYS A O 1
ATOM 3076 N N . SER A 1 401 ? -38.346 -8.601 43.607 1.00 88.38 401 SER A N 1
ATOM 3077 C CA . SER A 1 401 ? -38.786 -7.553 44.541 1.00 88.38 401 SER A CA 1
ATOM 3078 C C . SER A 1 401 ? -37.644 -6.593 44.856 1.00 88.38 401 SER A C 1
ATOM 3080 O O . SER A 1 401 ? -37.779 -5.399 44.625 1.00 88.38 401 SER A O 1
ATOM 3082 N N . TRP A 1 402 ? -36.493 -7.128 45.273 1.00 90.94 402 TRP A N 1
ATOM 3083 C CA . TRP A 1 402 ? -35.324 -6.330 45.629 1.00 90.94 402 TRP A CA 1
ATOM 3084 C C . TRP A 1 402 ? -34.882 -5.411 44.488 1.00 90.94 402 TRP A C 1
ATOM 3086 O O . TRP A 1 402 ? -34.754 -4.206 44.680 1.00 90.94 402 TRP A O 1
ATOM 3096 N N . ILE A 1 403 ? -34.697 -5.949 43.278 1.00 90.19 403 ILE A N 1
ATOM 3097 C CA . ILE A 1 403 ? -34.239 -5.123 42.158 1.00 90.19 403 ILE A CA 1
ATOM 3098 C C . ILE A 1 403 ? -35.299 -4.098 41.733 1.00 90.19 403 ILE A C 1
ATOM 3100 O O . ILE A 1 403 ? -34.955 -3.010 41.283 1.00 90.19 403 ILE A O 1
ATOM 3104 N N . ASN A 1 404 ? -36.586 -4.411 41.902 1.00 88.75 404 ASN A N 1
ATOM 3105 C CA . ASN A 1 404 ? -37.660 -3.461 41.646 1.00 88.75 404 ASN A CA 1
ATOM 3106 C C . ASN A 1 404 ? -37.641 -2.302 42.649 1.00 88.75 404 ASN A C 1
ATOM 3108 O O . ASN A 1 404 ? -37.783 -1.165 42.210 1.00 88.75 404 ASN A O 1
ATOM 3112 N N . ASP A 1 405 ? -37.402 -2.574 43.931 1.00 89.31 405 ASP A N 1
ATOM 3113 C CA . ASP A 1 405 ? -37.275 -1.544 44.968 1.00 89.31 405 ASP A CA 1
ATOM 3114 C C . ASP A 1 405 ? -36.043 -0.651 44.716 1.00 89.31 405 ASP A C 1
ATOM 3116 O O . ASP A 1 405 ? -36.117 0.573 44.828 1.00 89.31 405 ASP A O 1
ATOM 3120 N N . VAL A 1 406 ? -34.927 -1.241 44.266 1.00 90.12 406 VAL A N 1
ATOM 3121 C CA . VAL A 1 406 ? -33.717 -0.504 43.852 1.00 90.12 406 VAL A CA 1
ATOM 3122 C C . VAL A 1 406 ? -33.988 0.409 42.656 1.00 90.12 406 VAL A C 1
ATOM 3124 O O . VAL A 1 406 ? -33.548 1.558 42.644 1.00 90.12 406 VAL A O 1
ATOM 3127 N N . VAL A 1 407 ? -34.691 -0.090 41.637 1.00 89.19 407 VAL A N 1
ATOM 3128 C CA . VAL A 1 407 ? -35.034 0.695 40.442 1.00 89.19 407 VAL A CA 1
ATOM 3129 C C . VAL A 1 407 ? -36.025 1.811 40.780 1.00 89.19 407 VAL A C 1
ATOM 3131 O O . VAL A 1 407 ? -35.910 2.898 40.217 1.00 89.19 407 VAL A O 1
ATOM 3134 N N . ASP A 1 408 ? -36.951 1.578 41.712 1.00 88.38 408 ASP A N 1
ATOM 3135 C CA . ASP A 1 408 ? -37.890 2.597 42.189 1.00 88.38 408 ASP A CA 1
ATOM 3136 C C . ASP A 1 408 ? -37.148 3.717 42.961 1.00 88.38 408 ASP A C 1
ATOM 3138 O O . ASP A 1 408 ? -37.380 4.897 42.690 1.00 88.38 408 ASP A O 1
ATOM 3142 N N . ASP A 1 409 ? -36.177 3.385 43.829 1.00 86.88 409 ASP A N 1
ATOM 3143 C CA . ASP A 1 409 ? -35.311 4.378 44.501 1.00 86.88 409 ASP A CA 1
ATOM 3144 C C . ASP A 1 409 ? -34.394 5.120 43.509 1.00 86.88 409 ASP A C 1
ATOM 3146 O O . ASP A 1 409 ? -34.218 6.336 43.609 1.00 86.88 409 ASP A O 1
ATOM 3150 N N . TYR A 1 410 ? -33.850 4.424 42.504 1.00 88.12 410 TYR A N 1
ATOM 3151 C CA . TYR A 1 410 ? -33.080 5.049 41.424 1.00 88.12 410 TYR A CA 1
ATOM 3152 C C . TYR A 1 410 ? -33.932 6.049 40.625 1.00 88.12 410 TYR A C 1
ATOM 3154 O O . TYR A 1 410 ? -33.512 7.187 40.402 1.00 88.12 410 TYR A O 1
ATOM 3162 N N . GLY A 1 411 ? -35.141 5.640 40.227 1.00 85.00 411 GLY A N 1
ATOM 3163 C CA . GLY A 1 411 ? -36.095 6.477 39.503 1.00 85.00 411 GLY A CA 1
ATOM 3164 C C . GLY A 1 411 ? -36.482 7.722 40.299 1.00 85.00 411 GLY A C 1
ATOM 3165 O O . GLY A 1 411 ? -36.414 8.830 39.766 1.00 85.00 411 GLY A O 1
ATOM 3166 N N . TYR A 1 412 ? -36.771 7.566 41.596 1.00 87.12 412 TYR A N 1
ATOM 3167 C CA . TYR A 1 412 ? -37.064 8.682 42.498 1.00 87.12 412 TYR A CA 1
ATOM 3168 C C . TYR A 1 412 ? -35.905 9.689 42.574 1.00 87.12 412 TYR A C 1
ATOM 3170 O O . TYR A 1 412 ? -36.120 10.892 42.431 1.00 87.12 412 TYR A O 1
ATOM 3178 N N . ARG A 1 413 ? -34.660 9.217 42.731 1.00 81.69 413 ARG A N 1
ATOM 3179 C CA . ARG A 1 413 ? -33.480 10.093 42.861 1.00 81.69 413 ARG A CA 1
ATOM 3180 C C . ARG A 1 413 ? -33.113 10.824 41.576 1.00 81.69 413 ARG A C 1
ATOM 3182 O O . ARG A 1 413 ? -32.606 11.939 41.644 1.00 81.69 413 ARG A O 1
ATOM 3189 N N . MET A 1 414 ? -33.328 10.198 40.422 1.00 81.38 414 MET A N 1
ATOM 3190 C CA . MET A 1 414 ? -33.025 10.796 39.118 1.00 81.38 414 MET A CA 1
ATOM 3191 C C . MET A 1 414 ? -34.198 11.601 38.537 1.00 81.38 414 MET A C 1
ATOM 3193 O O . MET A 1 414 ? -34.059 12.164 37.453 1.00 81.38 414 MET A O 1
ATOM 3197 N N . GLY A 1 415 ? -35.352 11.644 39.217 1.00 77.81 415 GLY A N 1
ATOM 3198 C CA . GLY A 1 415 ? -36.566 12.288 38.707 1.00 77.81 415 GLY A CA 1
ATOM 3199 C C . GLY A 1 415 ? -37.158 11.582 37.480 1.00 77.81 415 GLY A C 1
ATOM 3200 O O . GLY A 1 415 ? -37.758 12.227 36.624 1.00 77.81 415 GLY A O 1
ATOM 3201 N N . LEU A 1 416 ? -36.959 10.265 37.362 1.00 81.06 416 LEU A N 1
ATOM 3202 C CA . LEU A 1 416 ? -37.384 9.452 36.224 1.00 81.06 416 LEU A CA 1
ATOM 3203 C C . LEU A 1 416 ? -38.595 8.592 36.592 1.00 81.06 416 LEU A C 1
ATOM 3205 O O . LEU A 1 416 ? -38.537 7.774 37.510 1.00 81.06 416 LEU A O 1
ATOM 3209 N N . ALA A 1 417 ? -39.672 8.711 35.817 1.00 74.50 417 ALA A N 1
ATOM 3210 C CA . ALA A 1 417 ? -40.810 7.803 35.901 1.00 74.50 417 ALA A CA 1
ATOM 3211 C C . ALA A 1 417 ? -40.485 6.497 35.155 1.00 74.50 417 ALA A C 1
ATOM 3213 O O . ALA A 1 417 ? -40.661 6.407 33.941 1.00 74.50 417 ALA A O 1
ATOM 3214 N N . ILE A 1 418 ? -39.969 5.494 35.871 1.00 79.94 418 ILE A N 1
ATOM 3215 C CA . ILE A 1 418 ? -39.640 4.185 35.291 1.00 79.94 418 ILE A CA 1
ATOM 3216 C C . ILE A 1 418 ? -40.887 3.287 35.353 1.00 79.94 418 ILE A C 1
ATOM 3218 O O . ILE A 1 418 ? -41.312 2.921 36.454 1.00 79.94 418 ILE A O 1
ATOM 3222 N N . PRO A 1 419 ? -41.487 2.908 34.210 1.00 76.50 419 PRO A N 1
ATOM 3223 C CA . PRO A 1 419 ? -42.674 2.065 34.200 1.00 76.50 419 PRO A CA 1
ATOM 3224 C C . PRO A 1 419 ? -42.362 0.664 34.742 1.00 76.50 419 PRO A C 1
ATOM 3226 O O . PRO A 1 419 ? -41.278 0.122 34.542 1.00 76.50 419 PRO A O 1
ATOM 3229 N N . ASN A 1 420 ? -43.336 0.070 35.429 1.00 78.31 420 ASN A N 1
ATOM 3230 C CA . ASN A 1 420 ? -43.320 -1.337 35.817 1.00 78.31 420 ASN A CA 1
ATOM 3231 C C . ASN A 1 420 ? -44.490 -2.023 35.117 1.00 78.31 420 ASN A C 1
ATOM 3233 O O . ASN A 1 420 ? -45.638 -1.869 35.543 1.00 78.31 420 ASN A O 1
ATOM 3237 N N . VAL A 1 421 ? -44.193 -2.758 34.044 1.00 68.88 421 VAL A N 1
ATOM 3238 C CA . VAL A 1 421 ? -45.204 -3.392 33.181 1.00 68.88 421 VAL A CA 1
ATOM 3239 C C . VAL A 1 421 ? -46.105 -4.347 33.980 1.00 68.88 421 VAL A C 1
ATOM 3241 O O . VAL A 1 421 ? -47.288 -4.481 33.681 1.00 68.88 421 VAL A O 1
ATOM 3244 N N . SER A 1 422 ? -45.585 -4.951 35.051 1.00 66.38 422 SER A N 1
ATOM 3245 C CA . SER A 1 422 ? -46.320 -5.880 35.915 1.00 66.38 422 SER A CA 1
ATOM 3246 C C . SER A 1 422 ? -47.266 -5.181 36.911 1.00 66.38 422 SER A C 1
ATOM 3248 O O . SER A 1 422 ? -48.233 -5.796 37.357 1.00 66.38 422 SER A O 1
ATOM 3250 N N . LYS A 1 423 ? -47.035 -3.902 37.261 1.00 62.41 423 LYS A N 1
ATOM 3251 C CA . LYS A 1 423 ? -47.899 -3.118 38.176 1.00 62.41 423 LYS A CA 1
ATOM 3252 C C . LYS A 1 423 ? -48.948 -2.266 37.443 1.00 62.41 423 LYS A C 1
ATOM 3254 O O . LYS A 1 423 ? -50.000 -1.988 38.013 1.00 62.41 423 LYS A O 1
ATOM 3259 N N . THR A 1 424 ? -48.711 -1.873 36.190 1.00 45.56 424 THR A N 1
ATOM 3260 C CA . THR A 1 424 ? -49.613 -0.994 35.414 1.00 45.56 424 THR A CA 1
ATOM 3261 C C . THR A 1 424 ? -50.873 -1.680 34.871 1.00 45.56 424 THR A C 1
ATOM 3263 O O . THR A 1 424 ? -51.765 -0.998 34.379 1.00 45.56 424 THR A O 1
ATOM 3266 N N . VAL A 1 425 ? -51.000 -3.006 35.004 1.00 46.06 425 VAL A N 1
ATOM 3267 C CA . VAL A 1 425 ? -52.162 -3.786 34.521 1.00 46.06 425 VAL A CA 1
ATOM 3268 C C . VAL A 1 425 ? -53.250 -3.973 35.600 1.00 46.06 425 VAL A C 1
ATOM 3270 O O . VAL A 1 425 ? -54.266 -4.620 35.366 1.00 46.06 425 VAL A O 1
ATOM 3273 N N . SER A 1 426 ? -53.105 -3.372 36.785 1.00 39.97 426 SER A N 1
ATOM 3274 C CA . SER A 1 426 ? -54.079 -3.523 37.876 1.00 39.97 426 SER A CA 1
ATOM 3275 C C . SER A 1 426 ? -55.016 -2.315 38.003 1.00 39.97 426 SER A C 1
ATOM 3277 O O . SER A 1 426 ? -54.883 -1.503 38.912 1.00 39.97 426 SER A O 1
ATOM 3279 N N . SER A 1 427 ? -55.981 -2.181 37.087 1.00 36.69 427 SER A N 1
ATOM 3280 C CA . SER A 1 427 ? -57.292 -1.590 37.406 1.00 36.69 427 SER A CA 1
ATOM 3281 C C . SER A 1 427 ? -58.353 -1.989 36.367 1.00 36.69 427 SER A C 1
ATOM 3283 O O . SER A 1 427 ? -58.243 -1.696 35.184 1.00 36.69 427 SER A O 1
ATOM 3285 N N . ASN A 1 428 ? -59.388 -2.680 36.855 1.00 37.16 428 ASN A N 1
ATOM 3286 C CA . ASN A 1 428 ? -60.682 -2.963 36.222 1.00 37.16 428 ASN A CA 1
ATOM 3287 C C . ASN A 1 428 ? -60.705 -3.665 34.851 1.00 37.16 428 ASN A C 1
ATOM 3289 O O . ASN A 1 428 ? -61.085 -3.080 33.838 1.00 37.16 428 ASN A O 1
ATOM 3293 N N . THR A 1 429 ? -60.503 -4.986 34.840 1.00 32.19 429 THR A N 1
ATOM 3294 C CA . THR A 1 429 ? -61.245 -5.882 33.927 1.00 32.19 429 THR A CA 1
ATOM 3295 C C . THR A 1 429 ? -61.361 -7.281 34.556 1.00 32.19 429 THR A C 1
ATOM 3297 O O . THR A 1 429 ? -60.371 -7.762 35.111 1.00 32.19 429 THR A O 1
ATOM 3300 N N . PRO A 1 430 ? -62.530 -7.955 34.536 1.00 36.12 430 PRO A N 1
ATOM 3301 C CA . PRO A 1 430 ? -62.660 -9.297 35.100 1.00 36.12 430 PRO A CA 1
ATOM 3302 C C . PRO A 1 430 ? -61.823 -10.308 34.309 1.00 36.12 430 PRO A C 1
ATOM 3304 O O . PRO A 1 430 ? -61.747 -10.250 33.083 1.00 36.12 430 PRO A O 1
ATOM 3307 N N . MET A 1 431 ? -61.214 -11.254 35.025 1.00 35.72 431 MET A N 1
ATOM 3308 C CA . MET A 1 431 ? -60.408 -12.337 34.465 1.00 35.72 431 MET A CA 1
ATOM 3309 C C . MET A 1 431 ? -61.168 -13.181 33.431 1.00 35.72 431 MET A C 1
ATOM 3311 O O . MET A 1 431 ? -62.168 -13.816 33.757 1.00 35.72 431 MET A O 1
ATOM 3315 N N . THR A 1 432 ? -60.551 -13.391 32.270 1.00 30.67 432 THR A N 1
ATOM 3316 C CA . THR A 1 432 ? -60.569 -14.698 31.598 1.00 30.67 432 THR A CA 1
ATOM 3317 C C . THR A 1 432 ? -59.218 -15.371 31.823 1.00 30.67 432 THR A C 1
ATOM 3319 O O . THR A 1 432 ? -58.211 -14.981 31.232 1.00 30.67 432 THR A O 1
ATOM 3322 N N . LYS A 1 433 ? -59.186 -16.387 32.699 1.00 39.94 433 LYS A N 1
ATOM 3323 C CA . LYS A 1 433 ? -58.063 -17.328 32.825 1.00 39.94 433 LYS A CA 1
ATOM 3324 C C . LYS A 1 433 ? -57.936 -18.118 31.522 1.00 39.94 433 LYS A C 1
ATOM 3326 O O . LYS A 1 433 ? -58.501 -19.196 31.399 1.00 39.94 433 LYS A O 1
ATOM 3331 N N . THR A 1 434 ? -57.162 -17.602 30.576 1.00 31.12 434 THR A N 1
ATOM 3332 C CA . THR A 1 434 ? -56.593 -18.424 29.507 1.00 31.12 434 THR A CA 1
ATOM 3333 C C . THR A 1 434 ? -55.105 -18.527 29.782 1.00 31.12 434 THR A C 1
ATOM 3335 O O . THR A 1 434 ? -54.308 -17.709 29.330 1.00 31.12 434 THR A O 1
ATOM 3338 N N . THR A 1 435 ? -54.724 -19.509 30.601 1.00 39.16 435 THR A N 1
ATOM 3339 C CA . THR A 1 435 ? -53.329 -19.939 30.707 1.00 39.16 435 THR A CA 1
ATOM 3340 C C . THR A 1 435 ? -52.938 -20.482 29.336 1.00 39.16 435 THR A C 1
ATOM 3342 O O . THR A 1 435 ? -53.284 -21.605 28.983 1.00 39.16 435 THR A O 1
ATOM 3345 N N . SER A 1 436 ? -52.298 -19.647 28.517 1.00 40.38 436 SER A N 1
ATOM 3346 C CA . SER A 1 436 ? -51.909 -20.026 27.166 1.00 40.38 436 SER A CA 1
ATOM 3347 C C . SER A 1 436 ? -50.827 -21.108 27.227 1.00 40.38 436 SER A C 1
ATOM 3349 O O . SER A 1 436 ? -49.794 -20.972 27.889 1.00 40.38 436 SER A O 1
ATOM 3351 N N . HIS A 1 437 ? -51.044 -22.197 26.491 1.00 47.47 437 HIS A N 1
ATOM 3352 C CA . HIS A 1 437 ? -50.070 -23.274 26.301 1.00 47.47 437 HIS A CA 1
ATOM 3353 C C . HIS A 1 437 ? -48.718 -22.786 25.727 1.00 47.47 437 HIS A C 1
ATOM 3355 O O . HIS A 1 437 ? -47.723 -23.504 25.803 1.00 47.47 437 HIS A O 1
ATOM 3361 N N . GLN A 1 438 ? -48.635 -21.556 25.205 1.00 47.44 438 GLN A N 1
ATOM 3362 C CA . GLN A 1 438 ? -47.413 -20.970 24.644 1.00 47.44 438 GLN A CA 1
ATOM 3363 C C . GLN A 1 438 ? -46.371 -20.555 25.697 1.00 47.44 438 GLN A C 1
ATOM 3365 O O . GLN A 1 438 ? -45.179 -20.763 25.469 1.00 47.44 438 GLN A O 1
ATOM 3370 N N . ALA A 1 439 ? -46.778 -20.040 26.864 1.00 44.50 439 ALA A N 1
ATOM 3371 C CA . ALA A 1 439 ? -45.831 -19.670 27.926 1.00 44.50 439 ALA A CA 1
ATOM 3372 C C . ALA A 1 439 ? -45.212 -20.910 28.602 1.00 44.50 439 ALA A C 1
ATOM 3374 O O . ALA A 1 439 ? -44.028 -20.923 28.948 1.00 44.50 439 ALA A O 1
ATOM 3375 N N . ALA A 1 440 ? -45.995 -21.989 28.727 1.00 45.56 440 ALA A N 1
ATOM 3376 C CA . ALA A 1 440 ? -45.487 -23.296 29.134 1.00 45.56 440 ALA A CA 1
ATOM 3377 C C . ALA A 1 440 ? -44.543 -23.875 28.064 1.00 45.56 440 ALA A C 1
ATOM 3379 O O . ALA A 1 440 ? -43.446 -24.310 28.400 1.00 45.56 440 ALA A O 1
ATOM 3380 N N . ALA A 1 441 ? -44.891 -23.791 26.773 1.00 48.16 441 ALA A N 1
ATOM 3381 C CA . ALA A 1 441 ? -44.042 -24.273 25.679 1.00 48.16 441 ALA A CA 1
ATOM 3382 C C . ALA A 1 441 ? -42.672 -23.566 25.602 1.00 48.16 441 ALA A C 1
ATOM 3384 O O . ALA A 1 441 ? -41.665 -24.213 25.309 1.00 48.16 441 ALA A O 1
ATOM 3385 N N . GLN A 1 442 ? -42.598 -22.266 25.915 1.00 52.91 442 GLN A N 1
ATOM 3386 C CA . GLN A 1 442 ? -41.328 -21.529 25.966 1.00 52.91 442 GLN A CA 1
ATOM 3387 C C . GLN A 1 442 ? -40.433 -21.920 27.152 1.00 52.91 442 GLN A C 1
ATOM 3389 O O . GLN A 1 442 ? -39.217 -21.866 27.011 1.00 52.91 442 GLN A O 1
ATOM 3394 N N . LYS A 1 443 ? -40.993 -22.363 28.288 1.00 56.09 443 LYS A N 1
ATOM 3395 C CA . LYS A 1 443 ? -40.214 -22.926 29.414 1.00 56.09 443 LYS A CA 1
ATOM 3396 C C . LYS A 1 443 ? -39.857 -24.405 29.216 1.00 56.09 443 LYS A C 1
ATOM 3398 O O . LYS A 1 443 ? -38.826 -24.855 29.715 1.00 56.09 443 LYS A O 1
ATOM 3403 N N . ILE A 1 444 ? -40.674 -25.149 28.468 1.00 54.34 444 ILE A N 1
ATOM 3404 C CA . ILE A 1 444 ? -40.465 -26.576 28.173 1.00 54.34 444 ILE A CA 1
ATOM 3405 C C . ILE A 1 444 ? -39.332 -26.787 27.152 1.00 54.34 444 ILE A C 1
ATOM 3407 O O . ILE A 1 444 ? -38.540 -27.708 27.308 1.00 54.34 444 ILE A O 1
ATOM 3411 N N . ARG A 1 445 ? -39.176 -25.919 26.142 1.00 58.53 445 ARG A N 1
ATOM 3412 C CA . ARG A 1 445 ? -38.082 -26.030 25.151 1.00 58.53 445 ARG A CA 1
ATOM 3413 C C . ARG A 1 445 ? -36.663 -26.010 25.758 1.00 58.53 445 ARG A C 1
ATOM 3415 O O . ARG A 1 445 ? -35.904 -26.926 25.459 1.00 58.53 445 ARG A O 1
ATOM 3422 N N . PRO A 1 446 ? -36.272 -25.040 26.608 1.00 55.56 446 PRO A N 1
ATOM 3423 C CA . PRO A 1 446 ? -34.937 -25.025 27.212 1.00 55.56 446 PRO A CA 1
ATOM 3424 C C . PRO A 1 446 ? -34.728 -26.165 28.218 1.00 55.56 446 PRO A C 1
ATOM 3426 O O . PRO A 1 446 ? -33.620 -26.677 28.331 1.00 55.56 446 PRO A O 1
ATOM 3429 N N . SER A 1 447 ? -35.780 -26.620 28.907 1.00 55.56 447 SER A N 1
ATOM 3430 C CA . SER A 1 447 ? -35.684 -27.783 29.801 1.00 55.56 447 SER A CA 1
ATOM 3431 C C . SER A 1 447 ? -35.551 -29.103 29.032 1.00 55.56 447 SER A C 1
ATOM 3433 O O . SER A 1 447 ? -34.761 -29.949 29.435 1.00 55.56 447 SER A O 1
ATOM 3435 N N . GLN A 1 448 ? -36.211 -29.255 27.878 1.00 55.69 448 GLN A N 1
ATOM 3436 C CA . GLN A 1 448 ? -35.964 -30.362 26.944 1.00 55.69 448 GLN A CA 1
ATOM 3437 C C . GLN A 1 448 ? -34.540 -30.324 26.368 1.00 55.69 448 GLN A C 1
ATOM 3439 O O . GLN A 1 448 ? -33.897 -31.367 26.277 1.00 55.69 448 GLN A O 1
ATOM 3444 N N . PHE A 1 449 ? -34.010 -29.136 26.053 1.00 55.31 449 PHE A N 1
ATOM 3445 C CA . PHE A 1 449 ? -32.607 -28.964 25.658 1.00 55.31 449 PHE A CA 1
ATOM 3446 C C . PHE A 1 449 ? -31.628 -29.347 26.777 1.00 55.31 449 PHE A C 1
ATOM 3448 O O . PHE A 1 449 ? -30.636 -30.003 26.487 1.00 55.31 449 PHE A O 1
ATOM 3455 N N . ASN A 1 450 ? -31.912 -29.019 28.042 1.00 58.19 450 ASN A N 1
ATOM 3456 C CA . ASN A 1 450 ? -31.075 -29.428 29.180 1.00 58.19 450 ASN A CA 1
ATOM 3457 C C . ASN A 1 450 ? -31.099 -30.945 29.429 1.00 58.19 450 ASN A C 1
ATOM 3459 O O . ASN A 1 450 ? -30.088 -31.509 29.824 1.00 58.19 450 ASN A O 1
ATOM 3463 N N . ILE A 1 451 ? -32.225 -31.623 29.179 1.00 60.47 451 ILE A N 1
ATOM 3464 C CA . ILE A 1 451 ? -32.320 -33.091 29.293 1.00 60.47 451 ILE A CA 1
ATOM 3465 C C . ILE A 1 451 ? -31.551 -33.781 28.152 1.00 60.47 451 ILE A C 1
ATOM 3467 O O . ILE A 1 451 ? -30.942 -34.826 28.364 1.00 60.47 451 ILE A O 1
ATOM 3471 N N . LEU A 1 452 ? -31.533 -33.177 26.958 1.00 55.34 452 LEU A N 1
ATOM 3472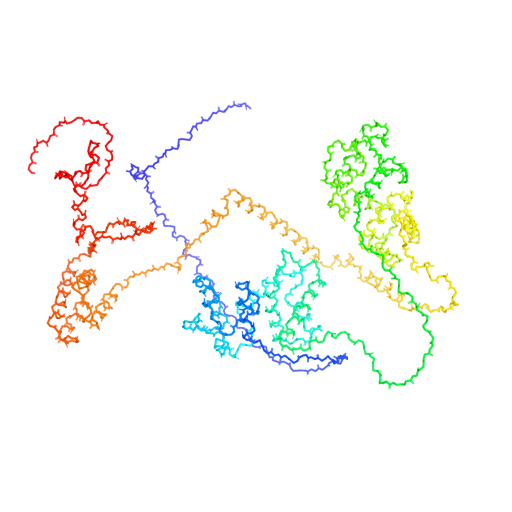 C CA . LEU A 1 452 ? -30.691 -33.605 25.832 1.00 55.34 452 LEU A CA 1
ATOM 3473 C C . LEU A 1 452 ? -29.206 -33.252 26.039 1.00 55.34 452 LEU A C 1
ATOM 3475 O O . LEU A 1 452 ? -28.334 -33.888 25.453 1.00 55.34 452 LEU A O 1
ATOM 3479 N N . GLN A 1 453 ? -28.909 -32.271 26.894 1.00 52.12 453 GLN A N 1
ATOM 3480 C CA . GLN A 1 453 ? -27.571 -31.936 27.367 1.00 52.12 453 GLN A CA 1
ATOM 3481 C C . GLN A 1 453 ? -27.198 -32.755 28.613 1.00 52.12 453 GLN A C 1
ATOM 3483 O O . GLN A 1 453 ? -26.845 -32.207 29.653 1.00 52.12 453 GLN A O 1
ATOM 3488 N N . GLN A 1 454 ? -27.104 -34.071 28.460 1.00 52.78 454 GLN A N 1
ATOM 3489 C CA . GLN A 1 454 ? -26.162 -34.866 29.255 1.00 52.78 454 GLN A CA 1
ATOM 3490 C C . GLN A 1 454 ? -24.829 -35.026 28.486 1.00 52.78 454 GLN A C 1
ATOM 3492 O O . GLN A 1 454 ? -24.458 -36.152 28.149 1.00 52.78 454 GLN A O 1
ATOM 3497 N N . PRO A 1 455 ? -24.093 -33.949 28.122 1.00 52.81 455 PRO A N 1
ATOM 3498 C CA . PRO A 1 455 ? -22.859 -34.100 27.371 1.00 52.81 455 PRO A CA 1
ATOM 3499 C C . PRO A 1 455 ? -21.743 -34.640 28.267 1.00 52.81 455 PRO A C 1
ATOM 3501 O O . PRO A 1 455 ? -20.872 -35.319 27.758 1.00 52.81 455 PRO A O 1
ATOM 3504 N N . GLU A 1 456 ? -21.776 -34.417 29.584 1.00 51.31 456 GLU A N 1
ATOM 3505 C CA . GLU A 1 456 ? -20.735 -34.893 30.508 1.00 51.31 456 GLU A CA 1
ATOM 3506 C C . GLU A 1 456 ? -20.715 -36.430 30.602 1.00 51.31 456 GLU A C 1
ATOM 3508 O O . GLU A 1 456 ? -19.648 -37.039 30.643 1.00 51.31 456 GLU A O 1
ATOM 3513 N N . ALA A 1 457 ? -21.886 -37.075 30.533 1.00 51.91 457 ALA A N 1
ATOM 3514 C CA . ALA A 1 457 ? -21.992 -38.534 30.513 1.00 51.91 457 ALA A CA 1
ATOM 3515 C C . ALA A 1 457 ? -21.692 -39.143 29.128 1.00 51.91 457 ALA A C 1
ATOM 3517 O O . ALA A 1 457 ? -21.202 -40.263 29.058 1.00 51.91 457 ALA A O 1
ATOM 3518 N N . CYS A 1 458 ? -21.940 -38.420 28.027 1.00 50.91 458 CYS A N 1
ATOM 3519 C CA . CYS A 1 458 ? -21.576 -38.862 26.669 1.00 50.91 458 CYS A CA 1
ATOM 3520 C C . CYS A 1 458 ? -20.144 -38.474 26.250 1.00 50.91 458 CYS A C 1
ATOM 3522 O O . CYS A 1 458 ? -19.640 -39.007 25.272 1.00 50.91 458 CYS A O 1
ATOM 3524 N N . GLN A 1 459 ? -19.463 -37.577 26.968 1.00 53.50 459 GLN A N 1
ATOM 3525 C CA . GLN A 1 459 ? -18.063 -37.201 26.709 1.00 53.50 459 GLN A CA 1
ATOM 3526 C C . GLN A 1 459 ? -17.052 -38.210 27.266 1.00 53.50 459 GLN A C 1
ATOM 3528 O O . GLN A 1 459 ? -15.879 -38.145 26.922 1.00 53.50 459 GLN A O 1
ATOM 3533 N N . THR A 1 460 ? -17.484 -39.173 28.087 1.00 54.22 460 THR A N 1
ATOM 3534 C CA . THR A 1 460 ? -16.621 -40.287 28.518 1.00 54.22 460 THR A CA 1
ATOM 3535 C C . THR A 1 460 ? -16.413 -41.348 27.427 1.00 54.22 460 THR A C 1
ATOM 3537 O O . THR A 1 460 ? -15.565 -42.219 27.588 1.00 54.22 460 THR A O 1
ATOM 3540 N N . TYR A 1 461 ? -17.130 -41.259 26.300 1.00 54.97 461 TYR A N 1
ATOM 3541 C CA . TYR A 1 461 ? -17.003 -42.124 25.121 1.00 54.97 461 TYR A CA 1
ATOM 3542 C C . TYR A 1 461 ? -17.390 -41.296 23.876 1.00 54.97 461 TYR A C 1
ATOM 3544 O O . TYR A 1 461 ? -18.594 -41.183 23.647 1.00 54.97 461 TYR A O 1
ATOM 3552 N N . PRO A 1 462 ? -16.496 -40.692 23.054 1.00 56.75 462 PRO A N 1
ATOM 3553 C CA . PRO A 1 462 ? -15.196 -41.179 22.565 1.00 56.75 462 PRO A CA 1
ATOM 3554 C C . PRO A 1 462 ? -14.076 -40.095 22.534 1.00 56.75 462 PRO A C 1
ATOM 3556 O O . PRO A 1 462 ? -14.297 -38.944 22.889 1.00 56.75 462 PRO A O 1
ATOM 3559 N N . GLU A 1 463 ? -12.882 -40.459 22.047 1.00 58.41 463 GLU A N 1
ATOM 3560 C CA . GLU A 1 463 ? -11.601 -39.709 21.944 1.00 58.41 463 GLU A CA 1
ATOM 3561 C C . GLU A 1 463 ? -11.602 -38.329 21.231 1.00 58.41 463 GLU A C 1
ATOM 3563 O O . GLU A 1 463 ? -10.540 -37.812 20.881 1.00 58.41 463 GLU A O 1
ATOM 3568 N N . ASN A 1 464 ? -12.752 -37.702 20.980 1.00 58.28 464 ASN A N 1
ATOM 3569 C CA . ASN A 1 464 ? -12.821 -36.430 20.264 1.00 58.28 464 ASN A CA 1
ATOM 3570 C C . ASN A 1 464 ? -13.235 -35.290 21.202 1.00 58.28 464 ASN A C 1
ATOM 3572 O O . ASN A 1 464 ? -14.413 -34.955 21.338 1.00 58.28 464 ASN A O 1
ATOM 3576 N N . ASP A 1 465 ? -12.232 -34.687 21.840 1.00 59.69 465 ASP A N 1
ATOM 3577 C CA . ASP A 1 465 ? -12.369 -33.492 22.670 1.00 59.69 465 ASP A CA 1
ATOM 3578 C C . ASP A 1 465 ? -12.925 -32.319 21.844 1.00 59.69 465 ASP A C 1
ATOM 3580 O O . ASP A 1 465 ? -12.192 -31.587 21.171 1.00 59.69 465 ASP A O 1
ATOM 3584 N N . GLY A 1 466 ? -14.235 -32.074 21.933 1.00 60.47 466 GLY A N 1
ATOM 3585 C CA . GLY A 1 466 ? -14.878 -30.892 21.342 1.00 60.47 466 GLY A CA 1
ATOM 3586 C C . GLY A 1 466 ? -14.292 -29.563 21.852 1.00 60.47 466 GLY A C 1
ATOM 3587 O O . GLY A 1 466 ? -14.349 -28.547 21.158 1.00 60.47 466 GLY A O 1
ATOM 3588 N N . PHE A 1 467 ? -13.650 -29.575 23.026 1.00 58.44 467 PHE A N 1
ATOM 3589 C CA . PHE A 1 467 ? -12.917 -28.438 23.592 1.00 58.44 467 PHE A CA 1
ATOM 3590 C C . PHE A 1 467 ? -11.490 -28.280 23.045 1.00 58.44 467 PHE A C 1
ATOM 3592 O O . PHE A 1 467 ? -10.928 -27.184 23.109 1.00 58.44 467 PHE A O 1
ATOM 3599 N N . GLY A 1 468 ? -10.917 -29.324 22.439 1.00 69.69 468 GLY A N 1
ATOM 3600 C CA . GLY A 1 468 ? -9.565 -29.297 21.885 1.00 69.69 468 GLY A CA 1
ATOM 3601 C C . GLY A 1 468 ? -9.413 -28.307 20.729 1.00 69.69 468 GLY A C 1
ATOM 3602 O O . GLY A 1 468 ? -8.366 -27.682 20.586 1.00 69.69 468 GLY A O 1
ATOM 3603 N N . VAL A 1 469 ? -10.461 -28.094 19.925 1.00 77.00 469 VAL A N 1
ATOM 3604 C CA . VAL A 1 469 ? -10.435 -27.122 18.814 1.00 77.00 469 VAL A CA 1
ATOM 3605 C C . VAL A 1 469 ? -10.395 -25.684 19.331 1.00 77.00 469 VAL A C 1
ATOM 3607 O O . VAL A 1 469 ? -9.601 -24.882 18.842 1.00 77.00 469 VAL A O 1
ATOM 3610 N N . LEU A 1 470 ? -11.209 -25.353 20.338 1.00 81.94 470 LEU A N 1
ATOM 3611 C CA . LEU A 1 470 ? -11.220 -24.017 20.940 1.00 81.94 470 LEU A CA 1
ATOM 3612 C C . LEU A 1 470 ? -9.890 -23.725 21.650 1.00 81.94 470 LEU A C 1
ATOM 3614 O O . LEU A 1 470 ? -9.337 -22.638 21.494 1.00 81.94 470 LEU A O 1
ATOM 3618 N N . ALA A 1 471 ? -9.357 -24.710 22.379 1.00 84.25 471 ALA A N 1
ATOM 3619 C CA . ALA A 1 471 ? -8.056 -24.609 23.031 1.00 84.25 471 ALA A CA 1
ATOM 3620 C C . ALA A 1 471 ? -6.928 -24.381 22.012 1.00 84.25 471 ALA A C 1
ATOM 3622 O O . ALA A 1 471 ? -6.140 -23.452 22.172 1.00 84.25 471 ALA A O 1
ATOM 3623 N N . LYS A 1 472 ? -6.903 -25.150 20.913 1.00 85.81 472 LYS A N 1
ATOM 3624 C CA . LYS A 1 472 ? -5.948 -24.960 19.807 1.00 85.81 472 LYS A CA 1
ATOM 3625 C C . LYS A 1 472 ? -6.077 -23.580 19.166 1.00 85.81 472 LYS A C 1
ATOM 3627 O O . LYS A 1 472 ? -5.068 -22.946 18.891 1.00 85.81 472 LYS A O 1
ATOM 3632 N N . LEU A 1 473 ? -7.298 -23.094 18.955 1.00 89.75 473 LEU A N 1
ATOM 3633 C CA . LEU A 1 473 ? -7.546 -21.779 18.361 1.00 89.75 473 LEU A CA 1
ATOM 3634 C C . LEU A 1 473 ? -7.061 -20.648 19.281 1.00 89.75 473 LEU A C 1
ATOM 3636 O O . LEU A 1 473 ? -6.447 -19.691 18.815 1.00 89.75 473 LEU A O 1
ATOM 3640 N N . ASN A 1 474 ? -7.299 -20.758 20.587 1.00 90.12 474 ASN A N 1
ATOM 3641 C CA . ASN A 1 474 ? -6.801 -19.781 21.554 1.00 90.12 474 ASN A CA 1
ATOM 3642 C C . ASN A 1 474 ? -5.269 -19.801 21.641 1.00 90.12 474 ASN A C 1
ATOM 3644 O O . ASN A 1 474 ? -4.659 -18.738 21.566 1.00 90.12 474 ASN A O 1
ATOM 3648 N N . ALA A 1 475 ? -4.653 -20.986 21.675 1.00 92.62 475 ALA A N 1
ATOM 3649 C CA . ALA A 1 475 ? -3.198 -21.123 21.626 1.00 92.62 475 ALA A CA 1
ATOM 3650 C C . ALA A 1 475 ? -2.600 -20.514 20.340 1.00 92.62 475 ALA A C 1
ATOM 3652 O O . ALA A 1 475 ? -1.575 -19.840 20.372 1.00 92.62 475 ALA A O 1
ATOM 3653 N N . GLU A 1 476 ? -3.268 -20.689 19.200 1.00 93.56 476 GLU A N 1
ATOM 3654 C CA . GLU A 1 476 ? -2.845 -20.140 17.909 1.00 93.56 476 GLU A CA 1
ATOM 3655 C C . GLU A 1 476 ? -2.962 -18.607 17.855 1.00 93.56 476 GLU A C 1
ATOM 3657 O O . GLU A 1 476 ? -2.074 -17.927 17.339 1.00 93.56 476 GLU A O 1
ATOM 3662 N N . LYS A 1 477 ? -4.012 -18.038 18.461 1.00 95.50 477 LYS A N 1
ATOM 3663 C CA . LYS A 1 477 ? -4.144 -16.584 18.645 1.00 95.50 477 LYS A CA 1
ATOM 3664 C C . LYS A 1 477 ? -3.034 -16.011 19.521 1.00 95.50 477 LYS A C 1
ATOM 3666 O O . LYS A 1 477 ? -2.508 -14.946 19.200 1.00 95.50 477 LYS A O 1
ATOM 3671 N N . GLU A 1 478 ? -2.693 -16.691 20.611 1.00 95.19 478 GLU A N 1
ATOM 3672 C CA . GLU A 1 478 ? -1.602 -16.278 21.496 1.00 95.19 478 GLU A CA 1
ATOM 3673 C C . GLU A 1 478 ? -0.255 -16.318 20.764 1.00 95.19 478 GLU A C 1
ATOM 3675 O O . GLU A 1 478 ? 0.474 -15.326 20.784 1.00 95.19 478 GLU A O 1
ATOM 3680 N N . ALA A 1 479 ? 0.020 -17.388 20.011 1.00 95.50 479 ALA A N 1
ATOM 3681 C CA . ALA A 1 479 ? 1.230 -17.510 19.199 1.00 95.50 479 ALA A CA 1
ATOM 3682 C C . ALA A 1 479 ? 1.333 -16.421 18.113 1.00 95.50 479 ALA A C 1
ATOM 3684 O O . ALA A 1 479 ? 2.396 -15.825 17.929 1.00 95.50 479 ALA A O 1
ATOM 3685 N N . ARG A 1 480 ? 0.229 -16.099 17.419 1.00 95.31 480 ARG A N 1
ATOM 3686 C CA . ARG A 1 480 ? 0.191 -14.978 16.460 1.00 95.31 480 ARG A CA 1
ATOM 3687 C C . ARG A 1 480 ? 0.462 -13.637 17.135 1.00 95.31 480 ARG A C 1
ATOM 3689 O O . ARG A 1 480 ? 1.246 -12.852 16.614 1.00 95.31 480 ARG A O 1
ATOM 3696 N N . SER A 1 481 ? -0.152 -13.389 18.293 1.00 96.75 481 SER A N 1
ATOM 3697 C CA . SER A 1 481 ? 0.062 -12.161 19.071 1.00 96.75 481 SER A CA 1
ATOM 3698 C C . SER A 1 481 ? 1.529 -12.007 19.485 1.00 96.75 481 SER A C 1
ATOM 3700 O O . SER A 1 481 ? 2.090 -10.914 19.415 1.00 96.75 481 SER A O 1
ATOM 3702 N N . GLU A 1 482 ? 2.187 -13.100 19.875 1.00 96.56 482 GLU A N 1
ATOM 3703 C CA . GLU A 1 482 ? 3.615 -13.088 20.192 1.00 96.56 482 GLU A CA 1
ATOM 3704 C C . GLU A 1 482 ? 4.487 -12.818 18.955 1.00 96.56 482 GLU A C 1
ATOM 3706 O O . GLU A 1 482 ? 5.408 -11.999 19.018 1.00 96.56 482 GLU A O 1
ATOM 3711 N N . LEU A 1 483 ? 4.178 -13.446 17.817 1.00 96.62 483 LEU A N 1
ATOM 3712 C CA . LEU A 1 483 ? 4.894 -13.219 16.561 1.00 96.62 483 LEU A CA 1
ATOM 3713 C C . LEU A 1 483 ? 4.760 -11.766 16.083 1.00 96.62 483 LEU A C 1
ATOM 3715 O O . LEU A 1 483 ? 5.755 -11.151 15.701 1.00 96.62 483 LEU A O 1
ATOM 3719 N N . GLU A 1 484 ? 3.557 -11.195 16.157 1.00 95.62 484 GLU A N 1
ATOM 3720 C CA . GLU A 1 484 ? 3.308 -9.789 15.830 1.00 95.62 484 GLU A CA 1
ATOM 3721 C C . GLU A 1 484 ? 4.114 -8.851 16.732 1.00 95.62 484 GLU A C 1
ATOM 3723 O O . GLU A 1 484 ? 4.705 -7.893 16.240 1.00 95.62 484 GLU A O 1
ATOM 3728 N N . LYS A 1 485 ? 4.215 -9.136 18.038 1.00 96.94 485 LYS A N 1
ATOM 3729 C CA . LYS A 1 485 ? 5.061 -8.350 18.952 1.00 96.94 485 LYS A CA 1
ATOM 3730 C C . LYS A 1 485 ? 6.533 -8.394 18.551 1.00 96.94 485 LYS A C 1
ATOM 3732 O O . LYS A 1 485 ? 7.173 -7.346 18.527 1.00 96.94 485 LYS A O 1
ATOM 3737 N N . ARG A 1 486 ? 7.068 -9.573 18.212 1.00 95.06 486 ARG A N 1
ATOM 3738 C CA . ARG A 1 486 ? 8.465 -9.712 17.757 1.00 95.06 486 ARG A CA 1
ATOM 3739 C C . ARG A 1 486 ? 8.705 -8.960 16.449 1.00 95.06 486 ARG A C 1
ATOM 3741 O O . ARG A 1 486 ? 9.684 -8.228 16.343 1.00 95.06 486 ARG A O 1
ATOM 3748 N N . MET A 1 487 ? 7.793 -9.092 15.486 1.00 93.25 487 MET A N 1
ATOM 3749 C CA . MET A 1 487 ? 7.878 -8.392 14.204 1.00 93.25 487 MET A CA 1
ATOM 3750 C C . MET A 1 487 ? 7.804 -6.873 14.384 1.00 93.25 487 MET A C 1
ATOM 3752 O O . MET A 1 487 ? 8.610 -6.144 13.816 1.00 93.25 487 MET A O 1
ATOM 3756 N N . ASN A 1 488 ? 6.891 -6.390 15.228 1.00 95.12 488 ASN A N 1
ATOM 3757 C CA . ASN A 1 488 ? 6.784 -4.969 15.548 1.00 95.12 488 ASN A CA 1
ATOM 3758 C C . ASN A 1 488 ? 8.035 -4.446 16.261 1.00 95.12 488 ASN A C 1
ATOM 3760 O O . ASN A 1 488 ? 8.452 -3.334 15.963 1.00 95.12 488 ASN A O 1
ATOM 3764 N N . GLY A 1 489 ? 8.659 -5.250 17.130 1.00 96.06 489 GLY A N 1
ATOM 3765 C CA . GLY A 1 489 ? 9.956 -4.930 17.729 1.00 96.06 489 GLY A CA 1
ATOM 3766 C C . GLY A 1 489 ? 11.054 -4.758 16.675 1.00 96.06 489 GLY A C 1
ATOM 3767 O O . GLY A 1 489 ? 11.773 -3.768 16.681 1.00 96.06 489 GLY A O 1
ATOM 3768 N N . LEU A 1 490 ? 11.138 -5.664 15.697 1.00 93.50 490 LEU A N 1
ATOM 3769 C CA . LEU A 1 490 ? 12.097 -5.526 14.593 1.00 93.50 490 LEU A CA 1
ATOM 3770 C C . LEU A 1 490 ? 11.823 -4.283 13.738 1.00 93.50 490 LEU A C 1
ATOM 3772 O O . LEU A 1 490 ? 12.753 -3.576 13.360 1.00 93.50 490 LEU A O 1
ATOM 3776 N N . VAL A 1 491 ? 10.552 -3.987 13.455 1.00 95.81 491 VAL A N 1
ATOM 3777 C CA . VAL A 1 491 ? 10.160 -2.800 12.682 1.00 95.81 491 VAL A CA 1
ATOM 3778 C C . VAL A 1 491 ? 10.419 -1.504 13.456 1.00 95.81 491 VAL A C 1
ATOM 3780 O O . VAL A 1 491 ? 10.776 -0.509 12.827 1.00 95.81 491 VAL A O 1
ATOM 3783 N N . SER A 1 492 ? 10.267 -1.490 14.785 1.00 96.00 492 SER A N 1
ATOM 3784 C CA . SER A 1 492 ? 10.573 -0.312 15.605 1.00 96.00 492 SER A CA 1
ATOM 3785 C C . SER A 1 492 ? 12.071 -0.050 15.722 1.00 96.00 492 SER A C 1
ATOM 3787 O O . SER A 1 492 ? 12.467 1.109 15.692 1.00 96.00 492 SER A O 1
ATOM 3789 N N . GLU A 1 493 ? 12.890 -1.101 15.820 1.00 96.75 493 GLU A N 1
ATOM 3790 C CA . GLU A 1 493 ? 14.351 -0.981 15.941 1.00 96.75 493 GLU A CA 1
ATOM 3791 C C . GLU A 1 493 ? 15.019 -0.641 14.603 1.00 96.75 493 GLU A C 1
ATOM 3793 O O . GLU A 1 493 ? 15.813 0.290 14.506 1.00 96.75 493 GLU A O 1
ATOM 3798 N N . LEU A 1 494 ? 14.694 -1.390 13.546 1.00 94.75 494 LEU A N 1
ATOM 3799 C CA . LEU A 1 494 ? 15.361 -1.269 12.244 1.00 94.75 494 LEU A CA 1
ATOM 3800 C C . LEU A 1 494 ? 14.691 -0.236 11.332 1.00 94.75 494 LEU A C 1
ATOM 3802 O O . LEU A 1 494 ? 15.289 0.244 10.369 1.00 94.75 494 LEU A O 1
ATOM 3806 N N . GLY A 1 495 ? 13.436 0.107 11.614 1.00 94.44 495 GLY A N 1
ATOM 3807 C CA . GLY A 1 495 ? 12.631 0.967 10.765 1.00 94.44 495 GLY A CA 1
ATOM 3808 C C . GLY A 1 495 ? 12.050 0.234 9.554 1.00 94.44 495 GLY A C 1
ATOM 3809 O O . GLY A 1 495 ? 12.620 -0.695 8.977 1.00 94.44 495 GLY A O 1
ATOM 3810 N N . LYS A 1 496 ? 10.878 0.700 9.118 1.00 94.06 496 LYS A N 1
ATOM 3811 C CA . LYS A 1 496 ? 10.109 0.077 8.031 1.00 94.06 496 LYS A CA 1
ATOM 3812 C C . LYS A 1 496 ? 10.874 -0.004 6.705 1.00 94.06 496 LYS A C 1
ATOM 3814 O O . LYS A 1 496 ? 10.763 -1.003 6.003 1.00 94.06 496 LYS A O 1
ATOM 3819 N N . VAL A 1 497 ? 11.632 1.039 6.361 1.00 95.69 497 VAL A N 1
ATOM 3820 C CA . VAL A 1 497 ? 12.366 1.118 5.085 1.00 95.69 497 VAL A CA 1
ATOM 3821 C C . VAL A 1 497 ? 13.457 0.055 5.019 1.00 95.69 497 VAL A C 1
ATOM 3823 O O . VAL A 1 497 ? 13.608 -0.592 3.988 1.00 95.69 497 VAL A O 1
ATOM 3826 N N . PHE A 1 498 ? 14.175 -0.167 6.122 1.00 95.31 498 PHE A N 1
ATOM 3827 C CA . PHE A 1 498 ? 15.226 -1.174 6.180 1.00 95.31 498 PHE A CA 1
ATOM 3828 C C . PHE A 1 498 ? 14.650 -2.583 6.043 1.00 95.31 498 PHE A C 1
ATOM 3830 O O . PHE A 1 498 ? 15.101 -3.343 5.194 1.00 95.31 498 PHE A O 1
ATOM 3837 N N . VAL A 1 499 ? 13.602 -2.902 6.813 1.00 95.19 499 VAL A N 1
ATOM 3838 C CA . VAL A 1 499 ? 12.951 -4.224 6.781 1.00 95.19 499 VAL A CA 1
ATOM 3839 C C . VAL A 1 499 ? 12.416 -4.558 5.384 1.00 95.19 499 VAL A C 1
ATOM 3841 O O . VAL A 1 499 ? 12.570 -5.684 4.927 1.00 95.19 499 VAL A O 1
ATOM 3844 N N . GLN A 1 500 ? 11.843 -3.580 4.677 1.00 93.50 500 GLN A N 1
ATOM 3845 C CA . GLN A 1 500 ? 11.409 -3.763 3.286 1.00 93.50 500 GLN A CA 1
ATOM 3846 C C . GLN A 1 500 ? 12.587 -3.822 2.301 1.00 93.50 500 GLN A C 1
ATOM 3848 O O . GLN A 1 500 ? 12.518 -4.497 1.279 1.00 93.50 500 GLN A O 1
ATOM 3853 N N . GLY A 1 501 ? 13.674 -3.104 2.588 1.00 94.75 501 GLY A N 1
ATOM 3854 C CA . GLY A 1 501 ? 14.856 -3.035 1.732 1.00 94.75 501 GLY A CA 1
ATOM 3855 C C . GLY A 1 501 ? 15.676 -4.326 1.700 1.00 94.75 501 GLY A C 1
ATOM 3856 O O . GLY A 1 501 ? 16.281 -4.620 0.672 1.00 94.75 501 GLY A O 1
ATOM 3857 N N . ILE A 1 502 ? 15.670 -5.100 2.789 1.00 95.44 502 ILE A N 1
ATOM 3858 C CA . ILE A 1 502 ? 16.400 -6.375 2.895 1.00 95.44 502 ILE A CA 1
ATOM 3859 C C . ILE A 1 502 ? 15.644 -7.573 2.303 1.00 95.44 502 ILE A C 1
ATOM 3861 O O . ILE A 1 502 ? 16.149 -8.694 2.343 1.00 95.44 502 ILE A O 1
ATOM 3865 N N . GLU A 1 503 ? 14.441 -7.368 1.759 1.00 93.94 503 GLU A N 1
ATOM 3866 C CA . GLU A 1 503 ? 13.715 -8.433 1.069 1.00 93.94 503 GLU A CA 1
ATOM 3867 C C . GLU A 1 503 ? 14.529 -8.953 -0.127 1.00 93.94 503 GLU A C 1
ATOM 3869 O O . GLU A 1 503 ? 14.995 -8.191 -0.980 1.00 93.94 503 GLU A O 1
ATOM 3874 N N . ALA A 1 504 ? 14.698 -10.276 -0.202 1.00 94.69 504 ALA A N 1
ATOM 3875 C CA . ALA A 1 504 ? 15.470 -10.912 -1.260 1.00 94.69 504 ALA A CA 1
ATOM 3876 C C . ALA A 1 504 ? 14.809 -10.685 -2.632 1.00 94.69 504 ALA A C 1
ATOM 3878 O O . ALA A 1 504 ? 13.698 -11.147 -2.889 1.00 94.69 504 ALA A O 1
ATOM 3879 N N . LYS A 1 505 ? 15.511 -9.986 -3.533 1.00 94.94 505 LYS A N 1
ATOM 3880 C CA . LYS A 1 505 ? 15.049 -9.727 -4.912 1.00 94.94 505 LYS A CA 1
ATOM 3881 C C . LYS A 1 505 ? 15.632 -10.681 -5.951 1.00 94.94 505 LYS A C 1
ATOM 3883 O O . LYS A 1 505 ? 15.100 -10.760 -7.059 1.00 94.94 505 LYS A O 1
ATOM 3888 N N . PHE A 1 506 ? 16.732 -11.358 -5.619 1.00 95.88 506 PHE A N 1
ATOM 3889 C CA . PHE A 1 506 ? 17.415 -12.258 -6.541 1.00 95.88 506 PHE A CA 1
ATOM 3890 C C . PHE A 1 506 ? 16.568 -13.504 -6.809 1.00 95.88 506 PHE A C 1
ATOM 3892 O O . PHE A 1 506 ? 16.111 -14.175 -5.887 1.00 95.88 506 PHE A O 1
ATOM 3899 N N . ASP A 1 507 ? 16.382 -13.807 -8.089 1.00 96.56 507 ASP A N 1
ATOM 3900 C CA . ASP A 1 507 ? 15.685 -14.993 -8.569 1.00 96.56 507 ASP A CA 1
ATOM 3901 C C . ASP A 1 507 ? 16.401 -15.483 -9.827 1.00 96.56 507 ASP A C 1
ATOM 3903 O O . ASP A 1 507 ? 16.429 -14.783 -10.844 1.00 96.56 507 ASP A O 1
ATOM 3907 N N . ALA A 1 508 ? 16.971 -16.688 -9.764 1.00 96.88 508 ALA A N 1
ATOM 3908 C CA . ALA A 1 508 ? 17.711 -17.284 -10.873 1.00 96.88 508 ALA A CA 1
ATOM 3909 C C . ALA A 1 508 ? 16.863 -17.396 -12.153 1.00 96.88 508 ALA A C 1
ATOM 3911 O O . ALA A 1 508 ? 17.391 -17.267 -13.253 1.00 96.88 508 ALA A O 1
ATOM 3912 N N . ARG A 1 509 ? 15.535 -17.545 -12.037 1.00 96.06 509 ARG A N 1
ATOM 3913 C CA . ARG A 1 509 ? 14.621 -17.639 -13.192 1.00 96.06 509 ARG A CA 1
ATOM 3914 C C . ARG A 1 509 ? 14.411 -16.302 -13.900 1.00 96.06 509 ARG A C 1
ATOM 3916 O O . ARG A 1 509 ? 13.878 -16.269 -15.005 1.00 96.06 509 ARG A O 1
ATOM 3923 N N . LYS A 1 510 ? 14.788 -15.192 -13.260 1.00 96.38 510 LYS A N 1
ATOM 3924 C CA . LYS A 1 510 ? 14.735 -13.843 -13.838 1.00 96.38 510 LYS A CA 1
ATOM 3925 C C . LYS A 1 510 ? 16.059 -13.426 -14.471 1.00 96.38 510 LYS A C 1
ATOM 3927 O O . LYS A 1 510 ? 16.124 -12.330 -15.025 1.00 96.38 510 LYS A O 1
ATOM 3932 N N . MET A 1 511 ? 17.090 -14.271 -14.410 1.00 96.31 511 MET A N 1
ATOM 3933 C CA . MET A 1 511 ? 18.350 -14.029 -15.101 1.00 96.31 511 MET A CA 1
ATOM 3934 C C . MET A 1 511 ? 18.091 -13.932 -16.608 1.00 96.31 511 MET A C 1
ATOM 3936 O O . MET A 1 511 ? 17.457 -14.805 -17.199 1.00 96.31 511 MET A O 1
ATOM 3940 N N . ARG A 1 512 ? 18.555 -12.845 -17.225 1.00 96.38 512 ARG A N 1
ATOM 3941 C CA . ARG A 1 512 ? 18.523 -12.658 -18.676 1.00 96.38 512 ARG A CA 1
ATOM 3942 C C . ARG A 1 512 ? 19.946 -12.764 -19.191 1.00 96.38 512 ARG A C 1
ATOM 3944 O O . ARG A 1 512 ? 20.811 -12.023 -18.736 1.00 96.38 512 ARG A O 1
ATOM 3951 N N . VAL A 1 513 ? 20.161 -13.692 -20.112 1.00 96.19 513 VAL A N 1
ATOM 3952 C CA . VAL A 1 513 ? 21.428 -13.875 -20.817 1.00 96.19 513 VAL A CA 1
ATOM 3953 C C . VAL A 1 513 ? 21.202 -13.403 -22.248 1.00 96.19 513 VAL A C 1
ATOM 3955 O O . VAL A 1 513 ? 20.269 -13.864 -22.901 1.00 96.19 513 VAL A O 1
ATOM 3958 N N . TYR A 1 514 ? 22.009 -12.445 -22.698 1.00 95.44 514 TYR A N 1
ATOM 3959 C CA . TYR A 1 514 ? 21.973 -11.917 -24.060 1.00 95.44 514 TYR A CA 1
ATOM 3960 C C . TYR A 1 514 ? 23.282 -12.300 -24.756 1.00 95.44 514 TYR A C 1
ATOM 3962 O O . TYR A 1 514 ? 24.309 -11.668 -24.529 1.00 95.44 514 TYR A O 1
ATOM 3970 N N . ASP A 1 515 ? 23.248 -13.358 -25.563 1.00 94.94 515 ASP A N 1
ATOM 3971 C CA . ASP A 1 515 ? 24.416 -13.982 -26.207 1.00 94.94 515 ASP A CA 1
ATOM 3972 C C . ASP A 1 515 ? 24.310 -14.044 -27.743 1.00 94.94 515 ASP A C 1
ATOM 3974 O O . ASP A 1 515 ? 25.274 -14.361 -28.439 1.00 94.94 515 ASP A O 1
ATOM 3978 N N . SER A 1 516 ? 23.152 -13.697 -28.304 1.00 94.75 516 SER A N 1
ATOM 3979 C CA . SER A 1 516 ? 22.835 -13.852 -29.726 1.00 94.75 516 SER A CA 1
ATOM 3980 C C . SER A 1 516 ? 23.380 -12.729 -30.625 1.00 94.75 516 SER A C 1
ATOM 3982 O O . SER A 1 516 ? 22.673 -12.243 -31.510 1.00 94.75 516 SER A O 1
ATOM 3984 N N . THR A 1 517 ? 24.626 -12.291 -30.417 1.00 90.69 517 THR A N 1
ATOM 3985 C CA . THR A 1 517 ? 25.269 -11.196 -31.182 1.00 90.69 517 THR A CA 1
ATOM 3986 C C . THR A 1 517 ? 25.336 -11.479 -32.682 1.00 90.69 517 THR A C 1
ATOM 3988 O O . THR A 1 517 ? 25.086 -10.592 -33.489 1.00 90.69 517 THR A O 1
ATOM 3991 N N . TRP A 1 518 ? 25.551 -12.741 -33.065 1.00 89.69 518 TRP A N 1
ATOM 3992 C CA . TRP A 1 518 ? 25.555 -13.198 -34.460 1.00 89.69 518 TRP A CA 1
ATOM 3993 C C . TRP A 1 518 ? 24.250 -12.909 -35.221 1.00 89.69 518 TRP A C 1
ATOM 3995 O O . TRP A 1 518 ? 24.250 -12.903 -36.452 1.00 89.69 518 TRP A O 1
ATOM 4005 N N . ASN A 1 519 ? 23.125 -12.756 -34.513 1.00 93.69 519 ASN A N 1
ATOM 4006 C CA . ASN A 1 519 ? 21.835 -12.421 -35.110 1.00 93.69 519 ASN A CA 1
ATOM 4007 C C . ASN A 1 519 ? 21.628 -10.907 -35.161 1.00 93.69 519 ASN A C 1
ATOM 4009 O O . ASN A 1 519 ? 21.147 -10.391 -36.168 1.00 93.69 519 ASN A O 1
ATOM 4013 N N . TRP A 1 520 ? 22.016 -10.205 -34.095 1.00 94.50 520 TRP A N 1
ATOM 4014 C CA . TRP A 1 520 ? 21.904 -8.750 -34.013 1.00 94.50 520 TRP A CA 1
ATOM 4015 C C . TRP A 1 520 ? 22.721 -8.054 -35.104 1.00 94.50 520 TRP A C 1
ATOM 4017 O O . TRP A 1 520 ? 22.185 -7.164 -35.753 1.00 94.50 520 TRP A O 1
ATOM 4027 N N . SER A 1 521 ? 23.928 -8.536 -35.418 1.00 92.31 521 SER A N 1
ATOM 4028 C CA . SER A 1 521 ? 24.733 -7.992 -36.523 1.00 92.31 521 SER A CA 1
ATOM 4029 C C . SER A 1 521 ? 24.055 -8.120 -37.891 1.00 92.31 521 SER A C 1
ATOM 4031 O O . SER A 1 521 ? 24.123 -7.217 -38.722 1.00 92.31 521 SER A O 1
ATOM 4033 N N . LYS A 1 522 ? 23.352 -9.231 -38.138 1.00 92.31 522 LYS A N 1
ATOM 4034 C CA . LYS A 1 522 ? 22.596 -9.439 -39.383 1.00 92.31 522 LYS A CA 1
ATOM 4035 C C . LYS A 1 522 ? 21.376 -8.535 -39.453 1.00 92.31 522 LYS A C 1
ATOM 4037 O O . LYS A 1 522 ? 21.066 -8.026 -40.524 1.00 92.31 522 LYS A O 1
ATOM 4042 N N . GLN A 1 523 ? 20.677 -8.372 -38.332 1.00 92.88 523 GLN A N 1
ATOM 4043 C CA . GLN A 1 523 ? 19.533 -7.475 -38.246 1.00 92.88 523 GLN A CA 1
ATOM 4044 C C . GLN A 1 523 ? 19.964 -6.028 -38.491 1.00 92.88 523 GLN A C 1
ATOM 4046 O O . GLN A 1 523 ? 19.348 -5.361 -39.311 1.00 92.88 523 GLN A O 1
ATOM 4051 N N . GLU A 1 524 ? 21.039 -5.574 -37.848 1.00 90.19 524 GLU A N 1
ATOM 4052 C CA . GLU A 1 524 ? 21.576 -4.219 -38.006 1.00 90.19 524 GLU A CA 1
ATOM 4053 C C . GLU A 1 524 ? 21.999 -3.958 -39.463 1.00 90.19 524 GLU A C 1
ATOM 4055 O O . GLU A 1 524 ? 21.645 -2.931 -40.042 1.00 90.19 524 GLU A O 1
ATOM 4060 N N . LEU A 1 525 ? 22.643 -4.939 -40.113 1.00 89.19 525 LEU A N 1
ATOM 4061 C CA . LEU A 1 525 ? 22.923 -4.881 -41.549 1.00 89.19 525 LEU A CA 1
ATOM 4062 C C . LEU A 1 525 ? 21.635 -4.811 -42.387 1.00 89.19 525 LEU A C 1
ATOM 4064 O O . LEU A 1 525 ? 21.547 -3.993 -43.291 1.00 89.19 525 LEU A O 1
ATOM 4068 N N . LEU A 1 526 ? 20.627 -5.646 -42.127 1.00 88.81 526 LEU A N 1
ATOM 4069 C CA . LEU A 1 526 ? 19.372 -5.625 -42.892 1.00 88.81 526 LEU A CA 1
ATOM 4070 C C . LEU A 1 526 ? 18.601 -4.309 -42.713 1.00 88.81 526 LEU A C 1
ATOM 4072 O O . LEU A 1 526 ? 18.039 -3.795 -43.678 1.00 88.81 526 LEU A O 1
ATOM 4076 N N . GLU A 1 527 ? 18.587 -3.749 -41.504 1.00 87.75 527 GLU A N 1
ATOM 4077 C CA . GLU A 1 527 ? 18.004 -2.433 -41.227 1.00 87.75 527 GLU A CA 1
ATOM 4078 C C . GLU A 1 527 ? 18.710 -1.335 -42.029 1.00 87.75 527 GLU A C 1
ATOM 4080 O O . GLU A 1 527 ? 18.031 -0.501 -42.635 1.00 87.75 527 GLU A O 1
ATOM 4085 N N . PHE A 1 528 ? 20.045 -1.394 -42.113 1.00 84.81 528 PHE A N 1
ATOM 4086 C CA . PHE A 1 528 ? 20.851 -0.531 -42.979 1.00 84.81 528 PHE A CA 1
ATOM 4087 C C . PHE A 1 528 ? 20.470 -0.692 -44.460 1.00 84.81 528 PHE A C 1
ATOM 4089 O O . PHE A 1 528 ? 20.129 0.291 -45.118 1.00 84.81 528 PHE A O 1
ATOM 4096 N N . LEU A 1 529 ? 20.438 -1.930 -44.969 1.00 82.25 529 LEU A N 1
ATOM 4097 C CA . LEU A 1 529 ? 20.100 -2.245 -46.366 1.00 82.25 529 LEU A CA 1
ATOM 4098 C C . LEU A 1 529 ? 18.693 -1.759 -46.766 1.00 82.25 529 LEU A C 1
ATOM 4100 O O . LEU A 1 529 ? 18.457 -1.423 -47.923 1.00 82.25 529 LEU A O 1
ATOM 4104 N N . HIS A 1 530 ? 17.744 -1.722 -45.827 1.00 83.06 530 HIS A N 1
ATOM 4105 C CA . HIS A 1 530 ? 16.376 -1.265 -46.080 1.00 83.06 530 HIS A CA 1
ATOM 4106 C C . HIS A 1 530 ? 16.182 0.256 -45.961 1.00 83.06 530 HIS A C 1
ATOM 4108 O O . HIS A 1 530 ? 15.132 0.754 -46.376 1.00 83.06 530 HIS A O 1
ATOM 4114 N N . ARG A 1 531 ? 17.141 1.001 -45.392 1.00 77.69 531 ARG A N 1
ATOM 4115 C CA . ARG A 1 531 ? 17.053 2.462 -45.199 1.00 77.69 531 ARG A CA 1
ATOM 4116 C C . ARG A 1 531 ? 18.342 3.204 -45.595 1.00 77.69 531 ARG A C 1
ATOM 4118 O O . ARG A 1 531 ? 18.845 3.990 -44.791 1.00 77.69 531 ARG A O 1
ATOM 4125 N N . PRO A 1 532 ? 18.862 3.029 -46.819 1.00 66.50 532 PRO A N 1
ATOM 4126 C CA . PRO A 1 532 ? 20.169 3.576 -47.177 1.00 66.50 532 PRO A CA 1
ATOM 4127 C C . PRO A 1 532 ? 20.167 5.113 -47.291 1.00 66.50 532 PRO A C 1
ATOM 4129 O O . PRO A 1 532 ? 21.050 5.780 -46.758 1.00 66.50 532 PRO A O 1
ATOM 4132 N N . SER A 1 533 ? 19.099 5.701 -47.833 1.00 63.50 533 SER A N 1
ATOM 4133 C CA . SER A 1 533 ? 19.018 7.139 -48.141 1.00 63.50 533 SER A CA 1
ATOM 4134 C C . SER A 1 533 ? 18.762 8.056 -46.930 1.00 63.50 533 SER A C 1
ATOM 4136 O O . SER A 1 533 ? 18.569 9.259 -47.090 1.00 63.50 533 SER A O 1
ATOM 4138 N N . SER A 1 534 ? 18.713 7.500 -45.713 1.00 69.19 534 SER A N 1
ATOM 4139 C CA . SER A 1 534 ? 18.475 8.242 -44.463 1.00 69.19 534 SER A CA 1
ATOM 4140 C C . SER A 1 534 ? 19.714 8.336 -43.568 1.00 69.19 534 SER A C 1
ATOM 4142 O O . SER A 1 534 ? 19.622 8.910 -42.481 1.00 69.19 534 SER A O 1
ATOM 4144 N N . LEU A 1 535 ? 20.835 7.740 -43.975 1.00 71.44 535 LEU A N 1
ATOM 4145 C CA . LEU A 1 535 ? 21.996 7.556 -43.112 1.00 71.44 535 LEU A CA 1
ATOM 4146 C C . LEU A 1 535 ? 23.053 8.628 -43.352 1.00 71.44 535 LEU A C 1
ATOM 4148 O O . LEU A 1 535 ? 23.359 8.993 -44.486 1.00 71.44 535 LEU A O 1
ATOM 4152 N N . THR A 1 536 ? 23.615 9.129 -42.258 1.00 81.56 536 THR A N 1
ATOM 4153 C CA . THR A 1 536 ? 24.722 10.085 -42.270 1.00 81.56 536 THR A CA 1
ATOM 4154 C C . THR A 1 536 ? 26.066 9.357 -42.227 1.00 81.56 536 THR A C 1
ATOM 4156 O O . THR A 1 536 ? 26.140 8.189 -41.847 1.00 81.56 536 THR A O 1
ATOM 4159 N N . GLU A 1 537 ? 27.165 10.043 -42.558 1.00 81.50 537 GLU A N 1
ATOM 4160 C CA . GLU A 1 537 ? 28.511 9.456 -42.424 1.00 81.50 537 GLU A CA 1
ATOM 4161 C C . GLU A 1 537 ? 28.814 8.991 -40.990 1.00 81.50 537 GLU A C 1
ATOM 4163 O O . GLU A 1 537 ? 29.477 7.976 -40.795 1.00 81.50 537 GLU A O 1
ATOM 4168 N N . VAL A 1 538 ? 28.271 9.689 -39.986 1.00 81.12 538 VAL A N 1
ATOM 4169 C CA . VAL A 1 538 ? 28.427 9.323 -38.571 1.00 81.12 538 VAL A CA 1
ATOM 4170 C C . VAL A 1 538 ? 27.744 7.986 -38.272 1.00 81.12 538 VAL A C 1
ATOM 4172 O O . VAL A 1 538 ? 28.304 7.155 -37.557 1.00 81.12 538 VAL A O 1
ATOM 4175 N N . ASP A 1 539 ? 26.566 7.748 -38.855 1.00 83.38 539 ASP A N 1
ATOM 4176 C CA . ASP A 1 539 ? 25.833 6.488 -38.686 1.00 83.38 539 ASP A CA 1
ATOM 4177 C C . ASP A 1 539 ? 26.598 5.316 -39.316 1.00 83.38 539 ASP A C 1
ATOM 4179 O O . ASP A 1 539 ? 26.681 4.234 -38.732 1.00 83.38 539 ASP A O 1
ATOM 4183 N N . VAL A 1 540 ? 27.215 5.541 -40.481 1.00 86.25 540 VAL A N 1
ATOM 4184 C CA . VAL A 1 540 ? 28.037 4.539 -41.176 1.00 86.25 540 VAL A CA 1
ATOM 4185 C C . VAL A 1 540 ? 29.302 4.216 -40.384 1.00 86.25 540 VAL A C 1
ATOM 4187 O O . VAL A 1 540 ? 29.657 3.044 -40.255 1.00 86.25 540 VAL A O 1
ATOM 4190 N N . ASP A 1 541 ? 29.969 5.220 -39.814 1.00 86.44 541 ASP A N 1
ATOM 4191 C CA . ASP A 1 541 ? 31.151 5.012 -38.974 1.00 86.44 541 ASP A CA 1
ATOM 4192 C C . ASP A 1 541 ? 30.817 4.206 -37.712 1.00 86.44 541 ASP A C 1
ATOM 4194 O O . ASP A 1 541 ? 31.578 3.313 -37.324 1.00 86.44 541 ASP A O 1
ATOM 4198 N N . MET A 1 542 ? 29.671 4.487 -37.084 1.00 85.44 542 MET A N 1
ATOM 4199 C CA . MET A 1 542 ? 29.182 3.715 -35.942 1.00 85.44 542 MET A CA 1
ATOM 4200 C C . MET A 1 542 ? 28.891 2.265 -36.343 1.00 85.44 542 MET A C 1
ATOM 4202 O O . MET A 1 542 ? 29.324 1.329 -35.669 1.00 85.44 542 MET A O 1
ATOM 4206 N N . LEU A 1 543 ? 28.223 2.071 -37.480 1.00 88.62 543 LEU A N 1
ATOM 4207 C CA . LEU A 1 543 ? 27.896 0.751 -38.003 1.00 88.62 543 LEU A CA 1
ATOM 4208 C C . LEU A 1 543 ? 29.155 -0.056 -38.355 1.00 88.62 543 LEU A C 1
ATOM 4210 O O . LEU A 1 543 ? 29.229 -1.246 -38.056 1.00 88.62 543 LEU A O 1
ATOM 4214 N N . CYS A 1 544 ? 30.181 0.588 -38.919 1.00 90.19 544 CYS A N 1
ATOM 4215 C CA . CYS A 1 544 ? 31.477 -0.040 -39.175 1.00 90.19 544 CYS A CA 1
ATOM 4216 C C . CYS A 1 544 ? 32.109 -0.571 -37.882 1.00 90.19 544 CYS A C 1
ATOM 4218 O O . CYS A 1 544 ? 32.650 -1.678 -37.882 1.00 90.19 544 CYS A O 1
ATOM 4220 N N . ILE A 1 545 ? 32.030 0.185 -36.782 1.00 88.50 545 ILE A N 1
ATOM 4221 C CA . ILE A 1 545 ? 32.550 -0.237 -35.473 1.00 88.50 545 ILE A CA 1
ATOM 4222 C C . ILE A 1 545 ? 31.717 -1.399 -34.913 1.00 88.50 545 ILE A C 1
ATOM 4224 O O . ILE A 1 545 ? 32.286 -2.406 -34.490 1.00 88.50 545 ILE A O 1
ATOM 4228 N N . ASN A 1 546 ? 30.385 -1.291 -34.931 1.00 90.25 546 ASN A N 1
ATOM 4229 C CA . ASN A 1 546 ? 29.482 -2.311 -34.389 1.00 90.25 546 ASN A CA 1
ATOM 4230 C C . ASN A 1 546 ? 29.600 -3.644 -35.136 1.00 90.25 546 ASN A C 1
ATOM 4232 O O . ASN A 1 546 ? 29.852 -4.680 -34.518 1.00 90.25 546 ASN A O 1
ATOM 4236 N N . LEU A 1 547 ? 29.478 -3.615 -36.465 1.00 92.19 547 LEU A N 1
ATOM 4237 C CA . LEU A 1 547 ? 29.568 -4.806 -37.307 1.00 92.19 547 LEU A CA 1
ATOM 4238 C C . LEU A 1 547 ? 30.990 -5.366 -37.358 1.00 92.19 547 LEU A C 1
ATOM 4240 O O . LEU A 1 547 ? 31.151 -6.584 -37.376 1.00 92.19 547 LEU A O 1
ATOM 4244 N N . GLY A 1 548 ? 32.014 -4.507 -37.311 1.00 91.94 548 GLY A N 1
ATOM 4245 C CA . GLY A 1 548 ? 33.410 -4.931 -37.178 1.00 91.94 548 GLY A CA 1
ATOM 4246 C C . GLY A 1 548 ? 33.658 -5.695 -35.874 1.00 91.94 548 GLY A C 1
ATOM 4247 O O . GLY A 1 548 ? 34.271 -6.757 -35.884 1.00 91.94 548 GLY A O 1
ATOM 4248 N N . ASN A 1 549 ? 33.096 -5.232 -34.754 1.00 91.75 549 ASN A N 1
ATOM 4249 C CA . ASN A 1 549 ? 33.178 -5.935 -33.469 1.00 91.75 549 ASN A CA 1
ATOM 4250 C C . ASN A 1 549 ? 32.380 -7.247 -33.426 1.00 91.75 549 ASN A C 1
ATOM 4252 O O . ASN A 1 549 ? 32.639 -8.099 -32.580 1.00 91.75 549 ASN A O 1
ATOM 4256 N N . GLN A 1 550 ? 31.391 -7.406 -34.305 1.00 90.31 550 GLN A N 1
ATOM 4257 C CA . GLN A 1 550 ? 30.543 -8.596 -34.407 1.00 90.31 550 GLN A CA 1
ATOM 4258 C C . GLN A 1 550 ? 30.839 -9.396 -35.686 1.00 90.31 550 GLN A C 1
ATOM 4260 O O . GLN A 1 550 ? 29.984 -10.140 -36.187 1.00 90.31 550 GLN A O 1
ATOM 4265 N N . ALA A 1 551 ? 32.054 -9.236 -36.217 1.00 91.88 551 ALA A N 1
ATOM 4266 C CA . ALA A 1 551 ? 32.463 -9.812 -37.481 1.00 91.88 551 ALA A CA 1
ATOM 4267 C C . ALA A 1 551 ? 32.331 -11.338 -37.461 1.00 91.88 551 ALA A C 1
ATOM 4269 O O . ALA A 1 551 ? 32.897 -12.045 -36.631 1.00 91.88 551 ALA A O 1
ATOM 4270 N N . THR A 1 552 ? 31.548 -11.856 -38.402 1.00 91.19 552 THR A N 1
ATOM 4271 C CA .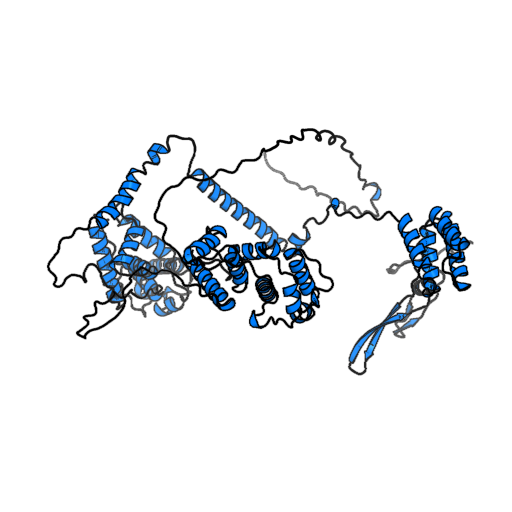 THR A 1 552 ? 31.331 -13.291 -38.594 1.00 91.19 552 THR A CA 1
ATOM 4272 C C . THR A 1 552 ? 31.436 -13.590 -40.083 1.00 91.19 552 THR A C 1
ATOM 4274 O O . THR A 1 552 ? 30.981 -12.794 -40.903 1.00 91.19 552 THR A O 1
ATOM 4277 N N . SER A 1 553 ? 31.941 -14.766 -40.453 1.00 92.19 553 SER A N 1
ATOM 4278 C CA . SER A 1 553 ? 32.017 -15.200 -41.859 1.00 92.19 553 SER A CA 1
ATOM 4279 C C . SER A 1 553 ? 30.669 -15.119 -42.591 1.00 92.19 553 SER A C 1
ATOM 4281 O O . SER A 1 553 ? 30.611 -14.747 -43.758 1.00 92.19 553 SER A O 1
ATOM 4283 N N . VAL A 1 554 ? 29.566 -15.405 -41.890 1.00 92.94 554 VAL A N 1
ATOM 4284 C CA . VAL A 1 554 ? 28.200 -15.287 -42.428 1.00 92.94 554 VAL A CA 1
ATOM 4285 C C . VAL A 1 554 ? 27.803 -13.831 -42.683 1.00 92.94 554 VAL A C 1
ATOM 4287 O O . VAL A 1 554 ? 27.138 -13.555 -43.676 1.00 92.94 554 VAL A O 1
ATOM 4290 N N . LEU A 1 555 ? 28.202 -12.900 -41.810 1.00 93.44 555 LEU A N 1
ATOM 4291 C CA . LEU A 1 555 ? 27.929 -11.471 -41.985 1.00 93.44 555 LEU A CA 1
ATOM 4292 C C . LEU A 1 555 ? 28.672 -10.931 -43.211 1.00 93.44 555 LEU A C 1
ATOM 4294 O O . LEU A 1 555 ? 28.071 -10.247 -44.034 1.00 93.44 555 LEU A O 1
ATOM 4298 N N . LEU A 1 556 ? 29.944 -11.310 -43.373 1.00 93.50 556 LEU A N 1
ATOM 4299 C CA . LEU A 1 556 ? 30.733 -10.955 -44.551 1.00 93.50 556 LEU A CA 1
ATOM 4300 C C . LEU A 1 556 ? 30.073 -11.472 -45.837 1.00 93.50 556 LEU A C 1
ATOM 4302 O O . LEU A 1 556 ? 29.856 -10.698 -46.763 1.00 93.50 556 LEU A O 1
ATOM 4306 N N . ALA A 1 557 ? 29.652 -12.741 -45.859 1.00 93.81 557 ALA A N 1
ATOM 4307 C CA . ALA A 1 557 ? 28.948 -13.317 -47.004 1.00 93.81 557 ALA A CA 1
ATOM 4308 C C . ALA A 1 557 ? 27.625 -12.590 -47.323 1.00 93.81 557 ALA A C 1
ATOM 4310 O O . ALA A 1 557 ? 27.274 -12.438 -48.492 1.00 93.81 557 ALA A O 1
ATOM 4311 N N . MET A 1 558 ? 26.891 -12.113 -46.308 1.00 91.44 558 MET A N 1
ATOM 4312 C CA . MET A 1 558 ? 25.680 -11.306 -46.513 1.00 91.44 558 MET A CA 1
ATOM 4313 C C . MET A 1 558 ? 25.989 -9.944 -47.145 1.00 91.44 558 MET A C 1
ATOM 4315 O O . MET A 1 558 ? 25.265 -9.519 -48.044 1.00 91.44 558 MET A O 1
ATOM 4319 N N . ILE A 1 559 ? 27.065 -9.281 -46.714 1.00 90.31 559 ILE A N 1
ATOM 4320 C CA . ILE A 1 559 ? 27.518 -8.005 -47.290 1.00 90.31 559 ILE A CA 1
ATOM 4321 C C . ILE A 1 559 ? 27.968 -8.206 -48.740 1.00 90.31 559 ILE A C 1
ATOM 4323 O O . ILE A 1 559 ? 27.577 -7.447 -49.625 1.00 90.31 559 ILE A O 1
ATOM 4327 N N . GLU A 1 560 ? 28.743 -9.257 -49.010 1.00 91.38 560 GLU A N 1
ATOM 4328 C CA . GLU A 1 560 ? 29.175 -9.604 -50.366 1.00 91.38 560 GLU A CA 1
ATOM 4329 C C . GLU A 1 560 ? 27.989 -9.917 -51.276 1.00 91.38 560 GLU A C 1
ATOM 4331 O O . GLU A 1 560 ? 27.932 -9.429 -52.405 1.00 91.38 560 GLU A O 1
ATOM 4336 N N . PHE A 1 561 ? 26.998 -10.658 -50.776 1.00 90.19 561 PHE A N 1
ATOM 4337 C CA . PHE A 1 561 ? 25.765 -10.909 -51.511 1.00 90.19 561 PHE A CA 1
ATOM 4338 C C . PHE A 1 561 ? 25.019 -9.605 -51.829 1.00 90.19 561 PHE A C 1
ATOM 4340 O O . PHE A 1 561 ? 24.646 -9.391 -52.984 1.00 90.19 561 PHE A O 1
ATOM 4347 N N . ALA A 1 562 ? 24.863 -8.707 -50.852 1.00 86.62 562 ALA A N 1
ATOM 4348 C CA . ALA A 1 562 ? 24.219 -7.408 -51.051 1.00 86.62 562 ALA A CA 1
ATOM 4349 C C . ALA A 1 562 ? 24.943 -6.541 -52.099 1.00 86.62 562 ALA A C 1
ATOM 4351 O O . ALA A 1 562 ? 24.281 -5.919 -52.933 1.00 86.62 562 ALA A O 1
ATOM 4352 N N . LEU A 1 563 ? 26.284 -6.566 -52.115 1.00 86.12 563 LEU A N 1
ATOM 4353 C CA . LEU A 1 563 ? 27.106 -5.920 -53.145 1.00 86.12 563 LEU A CA 1
ATOM 4354 C C . LEU A 1 563 ? 26.878 -6.541 -54.532 1.00 86.12 563 LEU A C 1
ATOM 4356 O O . LEU A 1 563 ? 26.709 -5.813 -55.507 1.00 86.12 563 LEU A O 1
ATOM 4360 N N . THR A 1 564 ? 26.837 -7.877 -54.637 1.00 85.88 564 THR A N 1
ATOM 4361 C CA . THR A 1 564 ? 26.657 -8.559 -55.935 1.00 85.88 564 THR A CA 1
ATOM 4362 C C . THR A 1 564 ? 25.282 -8.338 -56.558 1.00 85.88 564 THR A C 1
ATOM 4364 O O . THR A 1 564 ? 25.171 -8.239 -57.776 1.00 85.88 564 THR A O 1
ATOM 4367 N N . GLN A 1 565 ? 24.234 -8.275 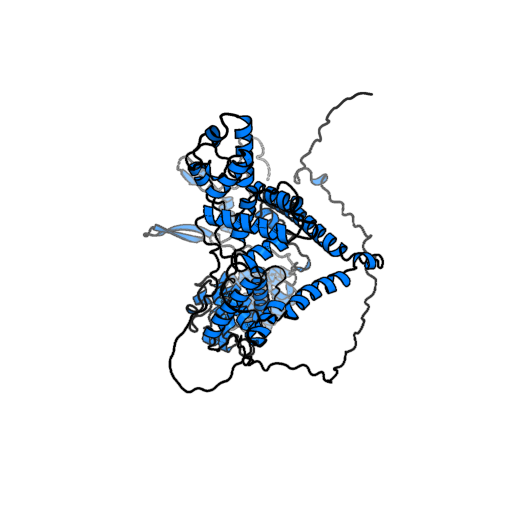-55.737 1.00 80.12 565 GLN A N 1
ATOM 4368 C CA . GLN A 1 565 ? 22.855 -8.154 -56.207 1.00 80.12 565 GLN A CA 1
ATOM 4369 C C . GLN A 1 565 ? 22.421 -6.701 -56.436 1.00 80.12 565 GLN A C 1
ATOM 4371 O O . GLN A 1 565 ? 21.322 -6.482 -56.937 1.00 80.12 565 GLN A O 1
ATOM 4376 N N . GLN A 1 566 ? 23.248 -5.720 -56.049 1.00 72.19 566 GLN A N 1
ATOM 4377 C CA . GLN A 1 566 ? 22.922 -4.290 -56.101 1.00 72.19 566 GLN A CA 1
ATOM 4378 C C . GLN A 1 566 ? 21.522 -3.969 -55.528 1.00 72.19 566 GLN A C 1
ATOM 4380 O O . GLN A 1 566 ? 20.788 -3.133 -56.054 1.00 72.19 566 GLN A O 1
ATOM 4385 N N . ILE A 1 567 ? 21.120 -4.656 -54.452 1.00 62.16 567 ILE A N 1
ATOM 4386 C CA . ILE A 1 567 ? 19.768 -4.535 -53.888 1.00 62.16 567 ILE A CA 1
ATOM 4387 C C . ILE A 1 567 ? 19.599 -3.154 -53.252 1.00 62.16 567 ILE A C 1
ATOM 4389 O O . ILE A 1 567 ? 20.125 -2.914 -52.175 1.00 62.16 567 ILE A O 1
ATOM 4393 N N . GLY A 1 568 ? 18.804 -2.288 -53.885 1.00 55.34 568 GLY A N 1
ATOM 4394 C CA . GLY A 1 568 ? 18.304 -1.054 -53.268 1.00 55.34 568 GLY A CA 1
ATOM 4395 C C . GLY A 1 568 ? 19.186 0.187 -53.411 1.00 55.34 568 GLY A C 1
ATOM 4396 O O . GLY A 1 568 ? 18.819 1.219 -52.864 1.00 55.34 568 GLY A O 1
ATOM 4397 N N . TRP A 1 569 ? 20.282 0.122 -54.168 1.00 64.38 569 TRP A N 1
ATOM 4398 C CA . TRP A 1 569 ? 21.244 1.225 -54.272 1.00 64.38 569 TRP A CA 1
ATOM 4399 C C . TRP A 1 569 ? 21.020 2.024 -55.546 1.00 64.38 569 TRP A C 1
ATOM 4401 O O . TRP A 1 569 ? 21.037 1.462 -56.644 1.00 64.38 569 TRP A O 1
ATOM 4411 N N . GLN A 1 570 ? 20.776 3.321 -55.405 1.00 61.53 570 GLN A N 1
ATOM 4412 C CA . GLN A 1 570 ? 20.642 4.235 -56.546 1.00 61.53 570 GLN A CA 1
ATOM 4413 C C . GLN A 1 570 ? 21.831 5.203 -56.639 1.00 61.53 570 GLN A C 1
ATOM 4415 O O . GLN A 1 570 ? 22.122 5.680 -57.735 1.00 61.53 570 GLN A O 1
ATOM 4420 N N . ASP A 1 571 ? 22.555 5.417 -55.530 1.00 69.06 571 ASP A N 1
ATOM 4421 C CA . ASP A 1 571 ? 23.632 6.404 -55.417 1.00 69.06 571 ASP A CA 1
ATOM 4422 C C . ASP A 1 571 ? 25.015 5.756 -55.206 1.00 69.06 571 ASP A C 1
ATOM 4424 O O . ASP A 1 571 ? 25.181 4.817 -54.424 1.00 69.06 571 ASP A O 1
ATOM 4428 N N . GLU A 1 572 ? 26.050 6.308 -55.855 1.00 74.12 572 GLU A N 1
ATOM 4429 C CA . GLU A 1 572 ? 27.449 5.849 -55.725 1.00 74.12 572 GLU A CA 1
ATOM 4430 C C . GLU A 1 572 ? 27.962 5.899 -54.271 1.00 74.12 572 GLU A C 1
ATOM 4432 O O . GLU A 1 572 ? 28.775 5.065 -53.869 1.00 74.12 572 GLU A O 1
ATOM 4437 N N . ASN A 1 573 ? 27.442 6.827 -53.460 1.00 76.81 573 ASN A N 1
ATOM 4438 C CA . ASN A 1 573 ? 27.809 6.984 -52.050 1.00 76.81 573 ASN A CA 1
ATOM 4439 C C . ASN A 1 573 ? 27.357 5.801 -51.181 1.00 76.81 573 ASN A C 1
ATOM 4441 O O . ASN A 1 573 ? 28.076 5.392 -50.271 1.00 76.81 573 ASN A O 1
ATOM 4445 N N . GLU A 1 574 ? 26.184 5.225 -51.455 1.00 76.69 574 GLU A N 1
ATOM 4446 C CA . GLU A 1 574 ? 25.652 4.113 -50.660 1.00 76.69 574 GLU A CA 1
ATOM 4447 C C . GLU A 1 574 ? 26.458 2.824 -50.904 1.00 76.69 574 GLU A C 1
ATOM 4449 O O . GLU A 1 574 ? 26.718 2.042 -49.985 1.00 76.69 574 GLU A O 1
ATOM 4454 N N . ILE A 1 575 ? 26.935 2.647 -52.141 1.00 81.50 575 ILE A N 1
ATOM 4455 C CA . ILE A 1 575 ? 27.846 1.563 -52.516 1.00 81.50 575 ILE A CA 1
ATOM 4456 C C . ILE A 1 575 ? 29.197 1.731 -51.803 1.00 81.50 575 ILE A C 1
ATOM 4458 O O . ILE A 1 575 ? 29.730 0.754 -51.273 1.00 81.50 575 ILE A O 1
ATOM 4462 N N . ASP A 1 576 ? 29.739 2.953 -51.741 1.00 85.50 576 ASP A N 1
ATOM 4463 C CA . ASP A 1 576 ? 30.985 3.240 -51.018 1.00 85.50 576 ASP A CA 1
ATOM 4464 C C . ASP A 1 576 ? 30.861 2.940 -49.515 1.00 85.50 576 ASP A C 1
ATOM 4466 O O . ASP A 1 576 ? 31.730 2.281 -48.939 1.00 85.50 576 ASP A O 1
ATOM 4470 N N . PHE A 1 577 ? 29.744 3.312 -48.881 1.00 87.38 577 PHE A N 1
ATOM 4471 C CA . PHE A 1 577 ? 29.476 2.958 -47.483 1.00 87.38 577 PHE A CA 1
ATOM 4472 C C . PHE A 1 577 ? 29.485 1.446 -47.251 1.00 87.38 577 PHE A C 1
ATOM 4474 O O . PHE A 1 577 ? 30.094 0.974 -46.288 1.00 87.38 577 PHE A O 1
ATOM 4481 N N . LEU A 1 578 ? 28.885 0.665 -48.150 1.00 86.19 578 LEU A N 1
ATOM 4482 C CA . LEU A 1 578 ? 28.874 -0.790 -48.025 1.00 86.19 578 LEU A CA 1
ATOM 4483 C C . LEU A 1 578 ? 30.277 -1.401 -48.184 1.00 86.19 578 LEU A C 1
ATOM 4485 O O . LEU A 1 578 ? 30.613 -2.352 -47.475 1.00 86.19 578 LEU A O 1
ATOM 4489 N N . TYR A 1 579 ? 31.130 -0.831 -49.041 1.00 89.94 579 TYR A N 1
ATOM 4490 C CA . TYR A 1 579 ? 32.541 -1.223 -49.127 1.00 89.94 579 TYR A CA 1
ATOM 4491 C C . TYR A 1 579 ? 33.328 -0.884 -47.854 1.00 89.94 579 TYR A C 1
ATOM 4493 O O . TYR A 1 579 ? 34.143 -1.702 -47.414 1.00 89.94 579 TYR A O 1
ATOM 4501 N N . ARG A 1 580 ? 33.073 0.270 -47.221 1.00 90.62 580 ARG A N 1
ATOM 4502 C CA . ARG A 1 580 ? 33.684 0.619 -45.922 1.00 90.62 580 ARG A CA 1
ATOM 4503 C C . ARG A 1 580 ? 33.276 -0.373 -44.831 1.00 90.62 580 ARG A C 1
ATOM 4505 O O . ARG A 1 580 ? 34.139 -0.863 -44.101 1.00 90.62 580 ARG A O 1
ATOM 4512 N N . ILE A 1 581 ? 31.991 -0.726 -44.769 1.00 91.25 581 ILE A N 1
ATOM 4513 C CA . ILE A 1 581 ? 31.469 -1.721 -43.821 1.00 91.25 581 ILE A CA 1
ATOM 4514 C C . ILE A 1 581 ? 32.103 -3.090 -44.082 1.00 91.25 581 ILE A C 1
ATOM 4516 O O . ILE A 1 581 ? 32.582 -3.719 -43.139 1.00 91.25 581 ILE A O 1
ATOM 4520 N N . LYS A 1 582 ? 32.169 -3.532 -45.349 1.00 93.38 582 LYS A N 1
ATOM 4521 C CA . LYS A 1 582 ? 32.828 -4.791 -45.735 1.00 93.38 582 LYS A CA 1
ATOM 4522 C C . LYS A 1 582 ? 34.254 -4.848 -45.189 1.00 93.38 582 LYS A C 1
ATOM 4524 O O . LYS A 1 582 ? 34.597 -5.802 -44.497 1.00 93.38 582 LYS A O 1
ATOM 4529 N N . LYS A 1 583 ? 35.047 -3.807 -45.450 1.00 93.88 583 LYS A N 1
ATOM 4530 C CA . LYS A 1 583 ? 36.435 -3.717 -44.987 1.00 93.88 583 LYS A CA 1
ATOM 4531 C C . LYS A 1 583 ? 36.537 -3.781 -43.460 1.00 93.88 583 LYS A C 1
ATOM 4533 O O . LYS A 1 583 ? 37.369 -4.510 -42.936 1.00 93.88 583 LYS A O 1
ATOM 4538 N N . SER A 1 584 ? 35.664 -3.070 -42.743 1.00 92.50 584 SER A N 1
ATOM 4539 C CA . SER A 1 584 ? 35.642 -3.098 -41.273 1.00 92.50 584 SER A CA 1
ATOM 4540 C C . SER A 1 584 ? 35.322 -4.493 -40.720 1.00 92.50 584 SER A C 1
ATOM 4542 O O . SER A 1 584 ? 35.917 -4.926 -39.733 1.00 92.50 584 SER A O 1
ATOM 4544 N N . VAL A 1 585 ? 34.409 -5.228 -41.366 1.00 93.56 585 VAL A N 1
ATOM 4545 C CA . VAL A 1 585 ? 34.083 -6.613 -40.997 1.00 93.56 585 VAL A CA 1
ATOM 4546 C C . VAL A 1 585 ? 35.251 -7.554 -41.297 1.00 93.56 585 VAL A C 1
ATOM 4548 O O . VAL A 1 585 ? 35.566 -8.388 -40.456 1.00 93.56 585 VAL A O 1
ATOM 4551 N N . GLU A 1 586 ? 35.931 -7.410 -42.437 1.00 94.44 586 GLU A N 1
ATOM 4552 C CA . GLU A 1 586 ? 37.139 -8.187 -42.766 1.00 94.44 586 GLU A CA 1
ATOM 4553 C C . GLU A 1 586 ? 38.262 -7.959 -41.743 1.00 94.44 586 GLU A C 1
ATOM 4555 O O . GLU A 1 586 ? 38.825 -8.923 -41.219 1.00 94.44 586 GLU A O 1
ATOM 4560 N N . ASP A 1 587 ? 38.535 -6.698 -41.397 1.00 91.38 587 ASP A N 1
ATOM 4561 C CA . ASP A 1 587 ? 39.522 -6.334 -40.376 1.00 91.38 587 ASP A CA 1
ATOM 4562 C C . ASP A 1 587 ? 39.120 -6.910 -39.003 1.00 91.38 587 ASP A C 1
ATOM 4564 O O . ASP A 1 587 ? 39.945 -7.493 -38.290 1.00 91.38 587 ASP A O 1
ATOM 4568 N N . GLY A 1 588 ? 37.831 -6.822 -38.659 1.00 90.00 588 GLY A N 1
ATOM 4569 C CA . GLY A 1 588 ? 37.248 -7.369 -37.433 1.00 90.00 588 GLY A CA 1
ATOM 4570 C C . GLY A 1 588 ? 37.337 -8.892 -37.316 1.00 90.00 588 GLY A C 1
ATOM 4571 O O . GLY A 1 588 ? 37.464 -9.406 -36.212 1.00 90.00 588 GLY A O 1
ATOM 4572 N N . MET A 1 589 ? 37.370 -9.639 -38.427 1.00 90.69 589 MET A N 1
ATOM 4573 C CA . MET A 1 589 ? 37.569 -11.098 -38.382 1.00 90.69 589 MET A CA 1
ATOM 4574 C C . MET A 1 589 ? 38.967 -11.501 -37.892 1.00 90.69 589 MET A C 1
ATOM 4576 O O . MET A 1 589 ? 39.168 -12.650 -37.496 1.00 90.69 589 MET A O 1
ATOM 4580 N N . THR A 1 590 ? 39.938 -10.584 -37.935 1.00 90.88 590 THR A N 1
ATOM 4581 C CA . THR A 1 590 ? 41.335 -10.839 -37.544 1.00 90.88 590 THR A CA 1
ATOM 4582 C C . THR A 1 590 ? 41.714 -10.243 -36.189 1.00 90.88 590 THR A C 1
ATOM 4584 O O . THR A 1 590 ? 42.827 -10.470 -35.713 1.00 90.88 590 THR A O 1
ATOM 4587 N N . CYS A 1 591 ? 40.815 -9.479 -35.566 1.00 86.81 591 CYS A N 1
ATOM 4588 C CA . CYS A 1 591 ? 41.080 -8.714 -34.353 1.00 86.81 591 CYS A CA 1
ATOM 4589 C C . CYS A 1 591 ? 40.003 -8.955 -33.292 1.00 86.81 591 CYS A C 1
ATOM 4591 O O . CYS A 1 591 ? 38.830 -9.112 -33.610 1.00 86.81 591 CYS A O 1
ATOM 4593 N N . ASP A 1 592 ? 40.385 -8.873 -32.018 1.00 89.44 592 ASP A N 1
ATOM 4594 C CA . ASP A 1 592 ? 39.411 -8.837 -30.925 1.00 89.44 592 ASP A CA 1
ATOM 4595 C C . ASP A 1 592 ? 38.548 -7.559 -30.991 1.00 89.44 592 ASP A C 1
ATOM 4597 O O . ASP A 1 592 ? 39.044 -6.508 -31.427 1.00 89.44 592 ASP A O 1
ATOM 4601 N N . PRO A 1 593 ? 37.276 -7.613 -30.541 1.00 89.56 593 PRO A N 1
ATOM 4602 C CA . PRO A 1 593 ? 36.376 -6.465 -30.557 1.00 89.56 593 PRO A CA 1
ATOM 4603 C C . PRO A 1 593 ? 36.904 -5.318 -29.691 1.00 89.56 593 PRO A C 1
ATOM 4605 O O . PRO A 1 593 ? 37.433 -5.518 -28.595 1.00 89.56 593 PRO A O 1
ATOM 4608 N N . LYS A 1 594 ? 36.728 -4.087 -30.175 1.00 86.69 594 LYS A N 1
ATOM 4609 C CA . LYS A 1 594 ? 37.282 -2.869 -29.575 1.00 86.69 594 LYS A CA 1
ATOM 4610 C C . LYS A 1 594 ? 36.177 -1.904 -29.186 1.00 86.69 594 LYS A C 1
ATOM 4612 O O . LYS A 1 594 ? 35.289 -1.583 -29.972 1.00 86.69 594 LYS A O 1
ATOM 4617 N N . PHE A 1 595 ? 36.285 -1.354 -27.984 1.00 85.56 595 PHE A N 1
ATOM 4618 C CA . PHE A 1 595 ? 35.450 -0.236 -27.574 1.00 85.56 595 PHE A CA 1
ATOM 4619 C C . PHE A 1 595 ? 36.045 1.073 -28.098 1.00 85.56 595 PHE A C 1
ATOM 4621 O O . PHE A 1 595 ? 37.115 1.498 -27.660 1.00 85.56 595 PHE A O 1
ATOM 4628 N N . LYS A 1 596 ? 35.350 1.718 -29.038 1.00 81.56 596 LYS A N 1
ATOM 4629 C CA . LYS A 1 596 ? 35.706 3.044 -29.547 1.00 81.56 596 LYS A CA 1
ATOM 4630 C C . LYS A 1 596 ? 34.584 4.018 -29.214 1.00 81.56 596 LYS A C 1
ATOM 4632 O O . LYS A 1 596 ? 33.546 4.026 -29.864 1.00 81.56 596 LYS A O 1
ATOM 4637 N N . GLN A 1 597 ? 34.810 4.846 -28.201 1.00 76.62 597 GLN A N 1
ATOM 4638 C CA . GLN A 1 597 ? 33.837 5.847 -27.781 1.00 76.62 597 GLN A CA 1
ATOM 4639 C C . GLN A 1 597 ? 33.779 6.993 -28.801 1.00 76.62 597 GLN A C 1
ATOM 4641 O O . GLN A 1 597 ? 34.695 7.814 -28.876 1.00 76.62 597 GLN A O 1
ATOM 4646 N N . GLN A 1 598 ? 32.688 7.079 -29.560 1.00 74.25 598 GLN A N 1
ATOM 4647 C CA . GLN A 1 598 ? 32.357 8.263 -30.351 1.00 74.25 598 GLN A CA 1
ATOM 4648 C C . GLN A 1 598 ? 31.560 9.230 -29.471 1.00 74.25 598 GLN A C 1
ATOM 4650 O O . GLN A 1 598 ? 30.342 9.147 -29.353 1.00 74.25 598 GLN A O 1
ATOM 4655 N N . LEU A 1 599 ? 32.279 10.107 -28.774 1.00 78.50 599 LEU A N 1
ATOM 4656 C CA . LEU A 1 599 ? 31.710 11.127 -27.898 1.00 78.50 599 LEU A CA 1
ATOM 4657 C C . LEU A 1 599 ? 32.099 12.506 -28.421 1.00 78.50 599 LEU A C 1
ATOM 4659 O O . LEU A 1 599 ? 33.283 12.772 -28.635 1.00 78.50 599 LEU A O 1
ATOM 4663 N N . GLN A 1 600 ? 31.115 13.398 -28.506 1.00 84.31 600 GLN A N 1
ATOM 4664 C CA . GLN A 1 600 ? 31.355 14.833 -28.489 1.00 84.31 600 GLN A CA 1
ATOM 4665 C C . GLN A 1 600 ? 31.256 15.312 -27.031 1.00 84.31 600 GLN A C 1
ATOM 4667 O O . GLN A 1 600 ? 30.168 15.261 -26.456 1.00 84.31 600 GLN A O 1
ATOM 4672 N N . PRO A 1 601 ? 32.361 15.715 -26.380 1.00 84.31 601 PRO A N 1
ATOM 4673 C CA . PRO A 1 601 ? 32.318 16.090 -24.972 1.00 84.31 601 PRO A CA 1
ATOM 4674 C C . PRO A 1 601 ? 31.472 17.354 -24.786 1.00 84.31 601 PRO A C 1
ATOM 4676 O O . PRO A 1 601 ? 31.705 18.358 -25.457 1.00 84.31 601 PRO A O 1
ATOM 4679 N N . LEU A 1 602 ? 30.510 17.319 -23.862 1.00 87.81 602 LEU A N 1
ATOM 4680 C CA . LEU A 1 602 ? 29.596 18.432 -23.585 1.00 87.81 602 LEU A CA 1
ATOM 4681 C C . LEU A 1 602 ? 29.980 19.184 -22.297 1.00 87.81 602 LEU A C 1
ATOM 4683 O O . LEU A 1 602 ? 30.640 18.656 -21.393 1.00 87.81 602 LEU A O 1
ATOM 4687 N N . ARG A 1 603 ? 29.578 20.453 -22.202 1.00 84.75 603 ARG A N 1
ATOM 4688 C CA . ARG A 1 603 ? 29.647 21.282 -20.995 1.00 84.75 603 ARG A CA 1
ATOM 4689 C C . ARG A 1 603 ? 28.259 21.754 -20.583 1.00 84.75 603 ARG A C 1
ATOM 4691 O O . ARG A 1 603 ? 27.484 22.146 -21.452 1.00 84.75 603 ARG A O 1
ATOM 4698 N N . PRO A 1 604 ? 27.974 21.801 -19.273 1.00 92.69 604 PRO A N 1
ATOM 4699 C CA . PRO A 1 604 ? 26.782 22.461 -18.784 1.00 92.69 604 PRO A CA 1
ATOM 4700 C C . PRO A 1 604 ? 26.938 23.975 -18.941 1.00 92.69 604 PRO A C 1
ATOM 4702 O O . PRO A 1 604 ? 27.948 24.553 -18.534 1.00 92.69 604 PRO A O 1
ATOM 4705 N N . VAL A 1 605 ? 25.927 24.612 -19.510 1.00 91.50 605 VAL A N 1
ATOM 4706 C CA . VAL A 1 605 ? 25.802 26.061 -19.628 1.00 91.50 605 VAL A CA 1
ATOM 4707 C C . VAL A 1 605 ? 24.506 26.462 -18.944 1.00 91.50 605 VAL A C 1
ATOM 4709 O O . VAL A 1 605 ? 23.433 25.942 -19.249 1.00 91.50 605 VAL A O 1
ATOM 4712 N N . LEU A 1 606 ? 24.628 27.372 -17.982 1.00 93.31 606 LEU A N 1
ATOM 4713 C CA . LEU A 1 606 ? 23.498 27.979 -17.295 1.00 93.31 606 LEU A CA 1
ATOM 4714 C C . LEU A 1 606 ? 23.303 29.378 -17.865 1.00 93.31 606 LEU A C 1
ATOM 4716 O O . LEU A 1 606 ? 24.209 30.207 -17.802 1.00 93.31 606 LEU A O 1
ATOM 4720 N N . ILE A 1 607 ? 22.128 29.620 -18.428 1.00 92.38 607 ILE A N 1
ATOM 4721 C CA . ILE A 1 607 ? 21.735 30.902 -19.000 1.00 92.38 607 ILE A CA 1
ATOM 4722 C C . ILE A 1 607 ? 20.603 31.438 -18.132 1.00 92.38 607 ILE A C 1
ATOM 4724 O O . ILE A 1 607 ? 19.594 30.765 -17.943 1.00 92.38 607 ILE A O 1
ATOM 4728 N N . PHE A 1 608 ? 20.780 32.635 -17.590 1.00 93.69 608 PHE A N 1
ATOM 4729 C CA . PHE A 1 608 ? 19.709 33.354 -16.912 1.00 93.69 608 PHE A CA 1
ATOM 4730 C C . PHE A 1 608 ? 19.023 34.217 -17.964 1.00 93.69 608 PHE A C 1
ATOM 4732 O O . PHE A 1 608 ? 19.687 35.051 -18.579 1.00 93.69 608 PHE A O 1
ATOM 4739 N N . ASP A 1 609 ? 17.743 33.971 -18.231 1.00 90.44 609 ASP A N 1
ATOM 4740 C CA . ASP A 1 609 ? 16.997 34.818 -19.161 1.00 90.44 609 ASP A CA 1
ATOM 4741 C C . ASP A 1 609 ? 16.672 36.187 -18.530 1.00 90.44 609 ASP A C 1
ATOM 4743 O O . ASP A 1 609 ? 16.788 36.380 -17.316 1.00 90.44 609 ASP A O 1
ATOM 4747 N N . ASP A 1 610 ? 16.238 37.149 -19.350 1.00 91.81 610 ASP A N 1
ATOM 4748 C CA . ASP A 1 610 ? 15.880 38.501 -18.888 1.00 91.81 610 ASP A CA 1
ATOM 4749 C C . ASP A 1 610 ? 14.685 38.507 -17.907 1.00 91.81 610 ASP A C 1
ATOM 4751 O O . ASP A 1 610 ? 14.430 39.506 -17.234 1.00 91.81 610 ASP A O 1
ATOM 4755 N N . ALA A 1 611 ? 13.952 37.391 -17.807 1.00 89.12 611 ALA A N 1
ATOM 4756 C CA . ALA A 1 611 ? 12.856 37.183 -16.866 1.00 89.12 611 ALA A CA 1
ATOM 4757 C C . ALA A 1 611 ? 13.308 36.523 -15.543 1.00 89.12 611 ALA A C 1
ATOM 4759 O O . ALA A 1 611 ? 12.495 36.384 -14.626 1.00 89.12 611 ALA A O 1
ATOM 4760 N N . GLY A 1 612 ? 14.587 36.151 -15.413 1.00 90.75 612 GLY A N 1
ATOM 4761 C CA . GLY A 1 612 ? 15.170 35.523 -14.227 1.00 90.75 612 GLY A CA 1
ATOM 4762 C C . GLY A 1 612 ? 15.014 33.999 -14.149 1.00 90.75 612 GLY A C 1
ATOM 4763 O O . GLY A 1 612 ? 15.288 33.419 -13.096 1.00 90.75 612 GLY A O 1
ATOM 4764 N N . ASN A 1 613 ? 14.591 33.328 -15.223 1.00 90.94 613 ASN A N 1
ATOM 4765 C CA . ASN A 1 613 ? 14.553 31.870 -15.293 1.00 90.94 613 ASN A CA 1
ATOM 4766 C C . ASN A 1 613 ? 15.947 31.300 -15.565 1.00 90.94 613 ASN A C 1
ATOM 4768 O O . ASN A 1 613 ? 16.730 31.845 -16.344 1.00 90.94 613 ASN A O 1
ATOM 4772 N N . ILE A 1 614 ? 16.230 30.152 -14.952 1.00 93.12 614 ILE A N 1
ATOM 4773 C CA . ILE A 1 614 ? 17.484 29.420 -15.137 1.00 93.12 614 ILE A CA 1
ATOM 4774 C C . ILE A 1 614 ? 17.281 28.388 -16.244 1.00 93.12 614 ILE A C 1
ATOM 4776 O O . ILE A 1 614 ? 16.578 27.394 -16.059 1.00 93.12 614 ILE A O 1
ATOM 4780 N N . LEU A 1 615 ? 17.921 28.614 -17.385 1.00 92.81 615 LEU A N 1
ATOM 4781 C CA . LEU A 1 615 ? 17.956 27.689 -18.506 1.00 92.81 615 LEU A CA 1
ATOM 4782 C C . LEU A 1 615 ? 19.246 26.876 -18.448 1.00 92.81 615 LEU A C 1
ATOM 4784 O O . LEU A 1 615 ? 20.348 27.420 -18.508 1.00 92.81 615 LEU A O 1
ATOM 4788 N N . TYR A 1 616 ? 19.103 25.559 -18.343 1.00 95.00 616 TYR A N 1
ATOM 4789 C CA . TYR A 1 616 ? 20.209 24.619 -18.472 1.00 95.00 616 TYR A CA 1
ATOM 4790 C C . TYR A 1 616 ? 20.293 24.119 -19.912 1.00 95.00 616 TYR A C 1
ATOM 4792 O O . TYR A 1 616 ? 19.311 23.605 -20.451 1.00 95.00 616 TYR A O 1
ATOM 4800 N N . LYS A 1 617 ? 21.471 24.243 -20.519 1.00 93.88 617 LYS A N 1
ATOM 4801 C CA . LYS A 1 617 ? 21.774 23.701 -21.841 1.00 93.88 617 LYS A CA 1
ATOM 4802 C C . LYS A 1 617 ? 23.127 23.004 -21.813 1.00 93.88 617 LYS A C 1
ATOM 4804 O O . LYS A 1 617 ? 24.070 23.503 -21.208 1.00 93.88 617 LYS A O 1
ATOM 4809 N N . GLU A 1 618 ? 23.236 21.875 -22.497 1.00 92.81 618 GLU A N 1
ATOM 4810 C CA . GLU A 1 618 ? 24.525 21.239 -22.758 1.00 92.81 618 GLU A CA 1
ATOM 4811 C C . GLU A 1 618 ? 25.078 21.735 -24.099 1.00 92.81 618 GLU A C 1
ATOM 4813 O O . GLU A 1 618 ? 24.403 21.662 -25.126 1.00 92.81 618 GLU A O 1
ATOM 4818 N N . GLU A 1 619 ? 26.295 22.279 -24.095 1.00 90.94 619 GLU A N 1
ATOM 4819 C CA . GLU A 1 619 ? 26.980 22.746 -25.306 1.00 90.94 619 GLU A CA 1
ATOM 4820 C C . GLU A 1 619 ? 28.261 21.948 -25.563 1.00 90.94 619 GLU A C 1
ATOM 4822 O O . GLU A 1 619 ? 28.920 21.549 -24.604 1.00 90.94 619 GLU A O 1
ATOM 4827 N N . PRO A 1 620 ? 28.675 21.728 -26.820 1.00 88.06 620 PRO A N 1
ATOM 4828 C CA . PRO A 1 620 ? 29.939 21.058 -27.109 1.00 88.06 620 PRO A CA 1
ATOM 4829 C C . PRO A 1 620 ? 31.162 21.803 -26.550 1.00 88.06 620 PRO A C 1
ATOM 4831 O O . PRO A 1 620 ? 31.296 23.014 -26.716 1.00 88.06 620 PRO A O 1
ATOM 4834 N N . ARG A 1 621 ? 32.076 21.070 -25.902 1.00 81.31 621 ARG A N 1
ATOM 4835 C CA . ARG A 1 621 ? 33.421 21.544 -25.511 1.00 81.31 621 ARG A CA 1
ATOM 4836 C C . ARG A 1 621 ? 34.421 21.440 -26.659 1.00 81.31 621 ARG A C 1
ATOM 4838 O O . ARG A 1 621 ? 35.299 22.285 -26.772 1.00 81.31 621 ARG A O 1
ATOM 4845 N N . GLY A 1 622 ? 34.279 20.398 -27.473 1.00 81.19 622 GLY A N 1
ATOM 4846 C CA . GLY A 1 622 ? 35.161 20.047 -28.581 1.00 81.19 622 GLY A CA 1
ATOM 4847 C C . GLY A 1 622 ? 34.421 19.208 -29.620 1.00 81.19 622 GLY A C 1
ATOM 4848 O O . GLY A 1 622 ? 33.201 19.042 -29.540 1.00 81.19 622 GLY A O 1
ATOM 4849 N N . ALA A 1 623 ? 35.151 18.686 -30.600 1.00 77.19 623 ALA A N 1
ATOM 4850 C CA . ALA A 1 623 ? 34.596 17.887 -31.687 1.00 77.19 623 ALA A CA 1
ATOM 4851 C C . ALA A 1 623 ? 34.715 16.377 -31.430 1.00 77.19 623 ALA A C 1
ATOM 4853 O O . ALA A 1 623 ? 33.873 15.618 -31.899 1.00 77.19 623 ALA A O 1
ATOM 4854 N N . SER A 1 624 ? 35.729 15.933 -30.680 1.00 80.69 624 SER A N 1
ATOM 4855 C CA . SER A 1 624 ? 36.057 14.511 -30.539 1.00 80.69 624 SER A CA 1
ATOM 4856 C C . SER A 1 624 ? 36.410 14.091 -29.111 1.00 80.69 624 SER A C 1
ATOM 4858 O O . SER A 1 624 ? 36.779 14.902 -28.261 1.00 80.69 624 SER A O 1
ATOM 4860 N N . ALA A 1 625 ? 36.381 12.780 -28.858 1.00 80.75 625 ALA A N 1
ATOM 4861 C CA . ALA A 1 625 ? 36.847 12.194 -27.602 1.00 80.75 625 ALA A CA 1
ATOM 4862 C C . ALA A 1 625 ? 38.348 12.445 -27.339 1.00 80.75 625 ALA A C 1
ATOM 4864 O O . ALA A 1 625 ? 38.776 12.434 -26.186 1.00 80.75 625 ALA A O 1
ATOM 4865 N N . MET A 1 626 ? 39.147 12.714 -28.380 1.00 81.81 626 MET A N 1
ATOM 4866 C CA . MET A 1 626 ? 40.558 13.081 -28.218 1.00 81.81 626 MET A CA 1
ATOM 4867 C C . MET A 1 626 ? 40.703 14.462 -27.580 1.00 81.81 626 MET A C 1
ATOM 4869 O O . MET A 1 626 ? 41.591 14.651 -26.755 1.00 81.81 626 MET A O 1
ATOM 4873 N N . ASP A 1 627 ? 39.795 15.396 -27.877 1.00 79.12 627 ASP A N 1
ATOM 4874 C CA . ASP A 1 627 ? 39.803 16.730 -27.265 1.00 79.12 627 ASP A CA 1
ATOM 4875 C C . ASP A 1 627 ? 39.626 16.634 -25.751 1.00 79.12 627 ASP A C 1
ATOM 4877 O O . ASP A 1 627 ? 40.304 17.333 -25.004 1.00 79.12 627 ASP A O 1
ATOM 4881 N N . TYR A 1 628 ? 38.788 15.698 -25.297 1.00 80.88 628 TYR A N 1
ATOM 4882 C CA . TYR A 1 628 ? 38.644 15.389 -23.879 1.00 80.88 628 TYR A CA 1
ATOM 4883 C C . TYR A 1 628 ? 39.947 14.851 -23.274 1.00 80.88 628 TYR A C 1
ATOM 4885 O O . TYR A 1 628 ? 40.356 15.309 -22.211 1.00 80.88 628 TYR A O 1
ATOM 4893 N N . ILE A 1 629 ? 40.633 13.917 -23.941 1.00 82.56 629 ILE A N 1
ATOM 4894 C CA . ILE A 1 629 ? 41.922 13.393 -23.458 1.00 82.56 629 ILE A CA 1
ATOM 4895 C C . ILE A 1 629 ? 42.954 14.522 -23.382 1.00 82.56 629 ILE A C 1
ATOM 4897 O O . ILE A 1 629 ? 43.667 14.636 -22.389 1.00 82.56 629 ILE A O 1
ATOM 4901 N N . HIS A 1 630 ? 42.996 15.393 -24.391 1.00 78.31 630 HIS A N 1
ATOM 4902 C CA . HIS A 1 630 ? 43.866 16.562 -24.399 1.00 78.31 630 HIS A CA 1
ATOM 4903 C C . HIS A 1 630 ? 43.499 17.578 -23.310 1.00 78.31 630 HIS A C 1
ATOM 4905 O O . HIS A 1 630 ? 44.406 18.152 -22.718 1.00 78.31 630 HIS A O 1
ATOM 4911 N N . ASP A 1 631 ? 42.215 17.798 -23.017 1.00 75.44 631 ASP A N 1
ATOM 4912 C CA . ASP A 1 631 ? 41.755 18.639 -21.902 1.00 75.44 631 ASP A CA 1
ATOM 4913 C C . ASP A 1 631 ? 42.177 18.045 -20.549 1.00 75.44 631 ASP A C 1
ATOM 4915 O O . ASP A 1 631 ? 42.688 18.759 -19.688 1.00 75.44 631 ASP A O 1
ATOM 4919 N N . MET A 1 632 ? 42.004 16.733 -20.360 1.00 79.81 632 MET A N 1
ATOM 4920 C CA . MET A 1 632 ? 42.409 16.046 -19.128 1.00 79.81 632 MET A CA 1
ATOM 4921 C C . MET A 1 632 ? 43.931 16.043 -18.954 1.00 79.81 632 MET A C 1
ATOM 4923 O O . MET A 1 632 ? 44.413 16.224 -17.838 1.00 79.81 632 MET A O 1
ATOM 4927 N N . ALA A 1 633 ? 44.684 15.881 -20.047 1.00 76.12 633 ALA A N 1
ATOM 4928 C CA . ALA A 1 633 ? 46.145 15.934 -20.049 1.00 76.12 633 ALA A CA 1
ATOM 4929 C C . ALA A 1 633 ? 46.681 17.355 -19.819 1.00 76.12 633 ALA A C 1
ATOM 4931 O O . ALA A 1 633 ? 47.681 17.522 -19.129 1.00 76.12 633 ALA A O 1
ATOM 4932 N N . ARG A 1 634 ? 46.004 18.382 -20.357 1.00 71.06 634 ARG A N 1
ATOM 4933 C CA . ARG A 1 634 ? 46.332 19.794 -20.098 1.00 71.06 634 ARG A CA 1
ATOM 4934 C C . ARG A 1 634 ? 46.195 20.145 -18.617 1.00 71.06 634 ARG A C 1
ATOM 4936 O O . ARG A 1 634 ? 46.942 20.983 -18.128 1.00 71.06 634 ARG A O 1
ATOM 4943 N N . GLY A 1 635 ? 45.257 19.523 -17.901 1.00 66.44 635 GLY A N 1
ATOM 4944 C CA . GLY A 1 635 ? 44.989 19.870 -16.510 1.00 66.44 635 GLY A CA 1
ATOM 4945 C C . GLY A 1 635 ? 44.601 21.345 -16.344 1.00 66.44 635 GLY A C 1
ATOM 4946 O O . GLY A 1 635 ? 44.331 22.063 -17.308 1.00 66.44 635 GLY A O 1
ATOM 4947 N N . VAL A 1 636 ? 44.536 21.806 -15.098 1.00 64.06 636 VAL A N 1
ATOM 4948 C CA . VAL A 1 636 ? 44.260 23.211 -14.786 1.00 64.06 636 VAL A CA 1
ATOM 4949 C C . VAL A 1 636 ? 45.133 23.628 -13.608 1.00 64.06 636 VAL A C 1
ATOM 4951 O O . VAL A 1 636 ? 45.055 23.009 -12.544 1.00 64.06 636 VAL A O 1
ATOM 4954 N N . LEU A 1 637 ? 45.938 24.681 -13.772 1.00 53.78 637 LEU A N 1
ATOM 4955 C CA . LEU A 1 637 ? 46.586 25.349 -12.646 1.00 53.78 637 LEU A CA 1
ATOM 4956 C C . LEU A 1 637 ? 45.726 26.537 -12.217 1.00 53.78 637 LEU A C 1
ATOM 4958 O O . LEU A 1 637 ? 45.507 27.483 -12.972 1.00 53.78 637 LEU A O 1
ATOM 4962 N N . PHE A 1 638 ? 45.216 26.467 -10.990 1.00 49.75 638 PHE A N 1
ATOM 4963 C CA . PHE A 1 638 ? 44.540 27.591 -10.355 1.00 49.75 638 PHE A CA 1
ATOM 4964 C C . PHE A 1 638 ? 45.581 28.627 -9.932 1.00 49.75 638 PHE A C 1
ATOM 4966 O O . PHE A 1 638 ? 46.456 28.306 -9.123 1.00 49.75 638 PHE A O 1
ATOM 4973 N N . MET A 1 639 ? 45.472 29.848 -10.458 1.00 52.66 639 MET A N 1
ATOM 4974 C CA . MET A 1 639 ? 46.327 30.970 -10.083 1.00 52.66 639 MET A CA 1
ATOM 4975 C C . MET A 1 639 ? 45.599 31.834 -9.042 1.00 52.66 639 MET A C 1
ATOM 4977 O O . MET A 1 639 ? 44.731 32.634 -9.393 1.00 52.66 639 MET A O 1
ATOM 4981 N N . PRO A 1 640 ? 45.929 31.698 -7.742 1.00 47.75 640 PRO A N 1
ATOM 4982 C CA . PRO A 1 640 ? 45.202 32.378 -6.671 1.00 47.75 640 PRO A CA 1
ATOM 4983 C C . PRO A 1 640 ? 45.376 33.903 -6.677 1.00 47.75 640 PRO A C 1
ATOM 4985 O O . PRO A 1 640 ? 44.591 34.594 -6.037 1.00 47.75 640 PRO A O 1
ATOM 4988 N N . GLU A 1 641 ? 46.388 34.434 -7.371 1.00 49.19 641 GLU A N 1
ATOM 4989 C CA . GLU A 1 641 ? 46.670 35.876 -7.413 1.00 49.19 641 GLU A CA 1
ATOM 4990 C C . GLU A 1 641 ? 45.780 36.637 -8.403 1.00 49.19 641 GLU A C 1
ATOM 4992 O O . GLU A 1 641 ? 45.391 37.771 -8.133 1.00 49.19 641 GLU A O 1
ATOM 4997 N N . THR A 1 642 ? 45.417 36.011 -9.522 1.00 59.59 642 THR A N 1
ATOM 4998 C CA . THR A 1 642 ? 44.521 36.586 -10.538 1.00 59.59 642 THR A CA 1
ATOM 4999 C C . THR A 1 642 ? 43.094 36.062 -10.423 1.00 59.59 642 THR A C 1
ATOM 5001 O O . THR A 1 642 ? 42.188 36.609 -11.043 1.00 59.59 642 THR A O 1
ATOM 5004 N N . ASN A 1 643 ? 42.878 35.031 -9.596 1.00 51.53 643 ASN A N 1
ATOM 5005 C CA . ASN A 1 643 ? 41.633 34.267 -9.534 1.00 51.53 643 ASN A CA 1
ATOM 5006 C C . ASN A 1 643 ? 41.243 33.674 -10.905 1.00 51.53 643 ASN A C 1
ATOM 5008 O O . ASN A 1 643 ? 40.067 33.417 -11.163 1.00 51.53 643 ASN A O 1
ATOM 5012 N N . ASP A 1 644 ? 42.252 33.448 -11.752 1.00 47.00 644 ASP A N 1
ATOM 5013 C CA . ASP A 1 644 ? 42.137 32.909 -13.102 1.00 47.00 644 ASP A CA 1
ATOM 5014 C C . ASP A 1 644 ? 42.771 31.514 -13.187 1.00 47.00 644 ASP A C 1
ATOM 5016 O O . ASP A 1 644 ? 43.552 31.077 -12.336 1.00 47.00 644 ASP A O 1
ATOM 5020 N N . PHE A 1 645 ? 42.419 30.795 -14.246 1.00 51.94 645 PHE A N 1
ATOM 5021 C CA . PHE A 1 645 ? 42.960 29.479 -14.556 1.00 51.94 645 PHE A CA 1
ATOM 5022 C C . PHE A 1 645 ? 43.839 29.587 -15.803 1.00 51.94 645 PHE A C 1
ATOM 5024 O O . PHE A 1 645 ? 43.335 29.929 -16.872 1.00 51.94 645 PHE A O 1
ATOM 5031 N N . GLU A 1 646 ? 45.130 29.268 -15.693 1.00 50.94 646 GLU A N 1
ATOM 5032 C CA . GLU A 1 646 ? 46.003 29.136 -16.865 1.00 50.94 646 GLU A CA 1
ATOM 5033 C C . GLU A 1 646 ? 46.158 27.661 -17.255 1.00 50.94 646 GLU A C 1
ATOM 5035 O O . GLU A 1 646 ? 46.360 26.776 -16.418 1.00 50.94 646 GLU A O 1
ATOM 5040 N N . THR A 1 647 ? 46.057 27.387 -18.557 1.00 50.84 647 THR A N 1
ATOM 5041 C CA . THR A 1 647 ? 46.328 26.068 -19.135 1.00 50.84 647 THR A CA 1
ATOM 5042 C C . THR A 1 647 ? 47.837 25.835 -19.179 1.00 50.84 647 THR A C 1
ATOM 5044 O O . THR A 1 647 ? 48.515 26.391 -20.042 1.00 50.84 647 THR A O 1
ATOM 5047 N N . SER A 1 648 ? 48.376 25.010 -18.280 1.00 47.09 648 SER A N 1
ATOM 5048 C CA . SER A 1 648 ? 49.786 24.608 -18.315 1.00 47.09 648 SER A CA 1
ATOM 5049 C C . SER A 1 648 ? 49.954 23.272 -19.029 1.00 47.09 648 SER A C 1
ATOM 5051 O O . SER A 1 648 ? 49.440 22.258 -18.570 1.00 47.09 648 SER A O 1
ATOM 5053 N N . PHE A 1 649 ? 50.715 23.241 -20.117 1.00 41.25 649 PHE A N 1
ATOM 5054 C CA . PHE A 1 649 ? 51.126 21.982 -20.731 1.00 41.25 649 PHE A CA 1
ATOM 5055 C C . PHE A 1 649 ? 52.377 21.471 -20.005 1.00 41.25 649 PHE A C 1
ATOM 5057 O O . PHE A 1 649 ? 53.470 21.977 -20.248 1.00 41.25 649 PHE A O 1
ATOM 5064 N N . ASP A 1 650 ? 52.234 20.496 -19.105 1.00 45.06 650 ASP A N 1
ATOM 5065 C CA . ASP A 1 650 ? 53.381 19.735 -18.601 1.00 45.06 650 ASP A CA 1
ATOM 5066 C C . ASP A 1 650 ? 53.401 18.374 -19.308 1.00 45.06 650 ASP A C 1
ATOM 5068 O O . ASP A 1 650 ? 52.579 17.497 -19.048 1.00 45.06 650 ASP A O 1
ATOM 5072 N N . ALA A 1 651 ? 54.316 18.219 -20.268 1.00 43.12 651 ALA A N 1
ATOM 5073 C CA . ALA A 1 651 ? 54.434 17.040 -21.131 1.00 43.12 651 ALA A CA 1
ATOM 5074 C C . ALA A 1 651 ? 54.957 15.782 -20.400 1.00 43.12 651 ALA A C 1
ATOM 5076 O O . ALA A 1 651 ? 55.230 14.769 -21.042 1.00 43.12 651 ALA A O 1
ATOM 5077 N N . SER A 1 652 ? 55.123 15.840 -19.075 1.00 44.75 652 SER A N 1
ATOM 5078 C CA . SER A 1 652 ? 55.792 14.813 -18.270 1.00 44.75 652 SER A CA 1
ATOM 5079 C C . SER A 1 652 ? 54.865 13.858 -17.503 1.00 44.75 652 SER A C 1
ATOM 5081 O O . SER A 1 652 ? 55.364 12.961 -16.823 1.00 44.75 652 SER A O 1
ATOM 5083 N N . LEU A 1 653 ? 53.535 13.981 -17.600 1.00 39.81 653 LEU A N 1
ATOM 5084 C CA . LEU A 1 653 ? 52.615 13.168 -16.789 1.00 39.81 653 LEU A CA 1
ATOM 5085 C C . LEU A 1 653 ? 51.648 12.313 -17.625 1.00 39.81 653 LEU A C 1
ATOM 5087 O O . LEU A 1 653 ? 50.663 12.829 -18.154 1.00 39.81 653 LEU A O 1
ATOM 5091 N N . PRO A 1 654 ? 51.856 10.984 -17.683 1.00 41.62 654 PRO A N 1
ATOM 5092 C CA . PRO A 1 654 ? 50.847 10.052 -18.152 1.00 41.62 654 PRO A CA 1
ATOM 5093 C C . PRO A 1 654 ? 49.930 9.624 -16.981 1.00 41.62 654 PRO A C 1
ATOM 5095 O O . PRO A 1 654 ? 50.379 9.017 -16.017 1.00 41.62 654 PRO A O 1
ATOM 5098 N N . TYR A 1 655 ? 48.635 9.940 -17.117 1.00 43.09 655 TYR A N 1
ATOM 5099 C CA . TYR A 1 655 ? 47.441 9.339 -16.483 1.00 43.09 655 TYR A CA 1
ATOM 5100 C C . TYR A 1 655 ? 47.283 9.349 -14.929 1.00 43.09 655 TYR A C 1
ATOM 5102 O O . TYR A 1 655 ? 47.885 8.543 -14.239 1.00 43.09 655 TYR A O 1
ATOM 5110 N N . VAL A 1 656 ? 46.327 10.170 -14.426 1.00 33.16 656 VAL A N 1
ATOM 5111 C CA . VAL A 1 656 ? 45.427 9.987 -13.234 1.00 33.16 656 VAL A CA 1
ATOM 5112 C C . VAL A 1 656 ? 46.070 9.681 -11.850 1.00 33.16 656 VAL A C 1
ATOM 5114 O O . VAL A 1 656 ? 46.723 8.665 -11.698 1.00 33.16 656 VAL A O 1
ATOM 5117 N N . HIS A 1 657 ? 45.808 10.284 -10.673 1.00 45.72 657 HIS A N 1
ATOM 5118 C CA . HIS A 1 657 ? 45.417 11.587 -10.082 1.00 45.72 657 HIS A CA 1
ATOM 5119 C C . HIS A 1 657 ? 45.537 11.385 -8.541 1.00 45.72 657 HIS A C 1
ATOM 5121 O O . HIS A 1 657 ? 44.759 10.587 -8.029 1.00 45.72 657 HIS A O 1
ATOM 5127 N N . VAL A 1 658 ? 46.389 12.079 -7.754 1.00 29.12 658 VAL A N 1
ATOM 5128 C CA . VAL A 1 658 ? 46.247 12.119 -6.264 1.00 29.12 658 VAL A CA 1
ATOM 5129 C C . VAL A 1 658 ? 46.822 13.408 -5.642 1.00 29.12 658 VAL A C 1
ATOM 5131 O O . VAL A 1 658 ? 47.907 13.863 -5.992 1.00 29.12 658 VAL A O 1
ATOM 5134 N N . ARG A 1 659 ? 46.088 13.970 -4.668 1.00 30.61 659 ARG A N 1
ATOM 5135 C CA . ARG A 1 659 ? 46.428 15.130 -3.820 1.00 30.61 659 ARG A CA 1
ATOM 5136 C C . ARG A 1 659 ? 47.803 14.965 -3.152 1.00 30.61 659 ARG A C 1
ATOM 5138 O O . ARG A 1 659 ? 47.955 14.139 -2.255 1.00 30.61 659 ARG A O 1
ATOM 5145 N N . GLN A 1 660 ? 48.780 15.792 -3.531 1.00 28.95 660 GLN A N 1
ATOM 5146 C CA . GLN A 1 660 ? 50.080 15.833 -2.858 1.00 28.95 660 GLN A CA 1
ATOM 5147 C C . GLN A 1 660 ? 49.943 16.419 -1.446 1.00 28.95 660 GLN A C 1
ATOM 5149 O O . GLN A 1 660 ? 49.678 17.609 -1.264 1.00 28.95 660 GLN A O 1
ATOM 5154 N N . VAL A 1 661 ? 50.164 15.583 -0.429 1.00 30.95 661 VAL A N 1
ATOM 5155 C CA . VAL A 1 661 ? 50.614 16.060 0.881 1.00 30.95 661 VAL A CA 1
ATOM 5156 C C . VAL A 1 661 ? 52.095 16.390 0.732 1.00 30.95 661 VAL A C 1
ATOM 5158 O O . VAL A 1 661 ? 52.883 15.555 0.295 1.00 30.95 661 VAL A O 1
ATOM 5161 N N . LYS A 1 662 ? 52.444 17.641 1.040 1.00 38.59 662 LYS A N 1
ATOM 5162 C CA . LYS A 1 662 ? 53.805 18.173 0.971 1.00 38.59 662 LYS A CA 1
ATOM 5163 C C . LYS A 1 662 ? 54.806 17.249 1.671 1.00 38.59 662 LYS A C 1
ATOM 5165 O O . LYS A 1 662 ? 54.602 16.914 2.835 1.00 38.59 662 LYS A O 1
ATOM 5170 N N . ASN A 1 663 ? 55.900 16.977 0.955 1.00 35.62 663 ASN A N 1
ATOM 5171 C CA . ASN A 1 663 ? 57.296 16.833 1.397 1.00 35.62 663 ASN A CA 1
ATOM 5172 C C . ASN A 1 663 ? 57.927 15.573 0.796 1.00 35.62 663 ASN A C 1
ATOM 5174 O O . ASN A 1 663 ? 57.597 14.471 1.204 1.00 35.62 663 ASN A O 1
ATOM 5178 N N . TYR A 1 664 ? 58.833 15.736 -0.168 1.00 29.56 664 TYR A N 1
ATOM 5179 C CA . TYR A 1 664 ? 60.267 15.468 -0.008 1.00 29.56 664 TYR A CA 1
ATOM 5180 C C . TYR A 1 664 ? 60.998 15.868 -1.301 1.00 29.56 664 TYR A C 1
ATOM 5182 O O . TYR A 1 664 ? 60.469 15.801 -2.406 1.00 29.56 664 TYR A O 1
ATOM 5190 N N . THR A 1 665 ? 62.186 16.420 -1.110 1.00 33.19 665 THR A N 1
ATOM 5191 C CA . THR A 1 665 ? 63.024 17.155 -2.059 1.00 33.19 665 THR A CA 1
ATOM 5192 C C . THR A 1 665 ? 63.542 16.336 -3.242 1.00 33.19 665 THR A C 1
ATOM 5194 O O . THR A 1 665 ? 64.000 15.210 -3.070 1.00 33.19 665 THR A O 1
ATOM 5197 N N . LYS A 1 666 ? 63.555 16.999 -4.410 1.00 37.94 666 LYS A N 1
ATOM 5198 C CA . LYS A 1 666 ? 64.401 16.759 -5.593 1.00 37.94 666 LYS A CA 1
ATOM 5199 C C . LYS A 1 666 ? 65.767 16.176 -5.216 1.00 37.94 666 LYS A C 1
ATOM 5201 O O . LYS A 1 666 ? 66.515 16.854 -4.523 1.00 37.94 666 LYS A O 1
ATOM 5206 N N . HIS A 1 667 ? 66.106 15.004 -5.745 1.00 35.66 667 HIS A N 1
ATOM 5207 C CA . HIS A 1 667 ? 67.358 14.762 -6.468 1.00 35.66 667 HIS A CA 1
ATOM 5208 C C . HIS A 1 667 ? 67.333 13.364 -7.104 1.00 35.66 667 HIS A C 1
ATOM 5210 O O . HIS A 1 667 ? 66.883 12.409 -6.482 1.00 35.66 667 HIS A O 1
ATOM 5216 N N . HIS A 1 668 ? 67.895 13.304 -8.312 1.00 31.48 668 HIS A N 1
ATOM 5217 C CA . HIS A 1 668 ? 68.218 12.156 -9.164 1.00 31.48 668 HIS A CA 1
ATOM 5218 C C . HIS A 1 668 ? 67.229 11.705 -10.244 1.00 31.48 668 HIS A C 1
ATOM 5220 O O . HIS A 1 668 ? 66.098 11.330 -9.959 1.00 31.48 668 HIS A O 1
ATOM 5226 N N . LEU A 1 669 ? 67.818 11.643 -11.451 1.00 28.41 669 LEU A N 1
ATOM 5227 C CA . LEU A 1 669 ? 67.445 10.959 -12.696 1.00 28.41 669 LEU A CA 1
ATOM 5228 C C . LEU A 1 669 ? 67.023 11.870 -13.859 1.00 28.41 669 LEU A C 1
ATOM 5230 O O . LEU A 1 669 ? 65.982 11.682 -14.473 1.00 28.41 669 LEU A O 1
ATOM 5234 N N . ASP A 1 670 ? 67.915 12.804 -14.203 1.00 36.97 670 ASP A N 1
ATOM 5235 C CA . ASP A 1 670 ? 68.411 12.860 -15.583 1.00 36.97 670 ASP A CA 1
ATOM 5236 C C . ASP A 1 670 ? 69.366 11.670 -15.755 1.00 36.97 670 ASP A C 1
ATOM 5238 O O . ASP A 1 670 ? 70.397 11.649 -15.086 1.00 36.97 670 ASP A O 1
ATOM 5242 N N . GLU A 1 671 ? 69.000 10.669 -16.561 1.00 31.20 671 GLU A N 1
ATOM 5243 C CA . GLU A 1 671 ? 69.913 9.876 -17.405 1.00 31.20 671 GLU A CA 1
ATOM 5244 C C . GLU A 1 671 ? 69.154 8.741 -18.124 1.00 31.20 671 GLU A C 1
ATOM 5246 O O . GLU A 1 671 ? 68.545 7.884 -17.490 1.00 31.20 671 GLU A O 1
ATOM 5251 N N . HIS A 1 672 ? 69.301 8.736 -19.455 1.00 27.95 672 HIS A N 1
ATOM 5252 C CA . HIS A 1 672 ? 69.058 7.657 -20.427 1.00 27.95 672 HIS A CA 1
ATOM 5253 C C . HIS A 1 672 ? 67.669 7.478 -21.084 1.00 27.95 672 HIS A C 1
ATOM 5255 O O . HIS A 1 672 ? 66.779 6.847 -20.528 1.00 27.95 672 HIS A O 1
ATOM 5261 N N . LEU A 1 673 ? 67.647 7.927 -22.356 1.00 30.61 673 LEU A N 1
ATOM 5262 C CA . LEU A 1 673 ? 67.173 7.258 -23.591 1.00 30.61 673 LEU A CA 1
ATOM 5263 C C . LEU A 1 673 ? 65.690 6.897 -23.750 1.00 30.61 673 LEU A C 1
ATOM 5265 O O . LEU A 1 673 ? 65.225 5.927 -23.118 1.00 30.61 673 LEU A O 1
#

Foldseek 3Di:
DDDDDDDDDDDDDDDDCVPCVVVDDDDPPPPPPPPPDPDDDDDDDDDDDDDDDDDDDDDDDDDDDPADPADFAQPLLLLLLVLCLLLVHPSVVQDQQDFQCNSVVNPVVSSVVSLVLVCQFQVDDDPPSRVDGNVVVSVVRPPRRATGDSLVVVLQVQCVQAADPPCHPVNQLVCCCPFQSYDPRVSRSLSSLCSSVGHDPHHDPDPVVVSVSSVVSVVVVCVVVVNDRDRDPDDDDDDDDDDDDDDDDDDDDDDDQDDAAFDQLLLLLLLLLCLLLVHDSVVQDQQDFLCVSNVNPPVSSVVSQVLCCQWQVDNDPPRRVGGNNVVSVVRVPRGATGDNLVVLLVVLQVFAEDPPCHPVNVLVCCCPFQSYDPNVSSVLSSLCSNVRDPHHDDDPVSVVVSSVVSVVVVCVVVVHDGGGNVPVPPDDDDDDPPPDVVVVVVVVVVVVVVVVPPVVVVVVDDPDPPCVVVVVVVVVVVVVVVVVVVVVVCCVVCNPCRVVVPPDPDDPVPDDDDDVLVVVLVVLVVVCLVPVPVDDPVNLVVNLLSLLQSQDPVSLVVLVVCLVVVRPDDDPVSSVSSVSSSVSSVNSVVDHRDDDDFDQDWDWDWDQDPVRDTDTDIDGPDRGPVVVVVDVQQDWDQDPVVSDIDRHRDVPDDDDDDDDDDDDDDDDDPDDD

Secondary structure (DSSP, 8-state):
----------------TTT-GGG--------GGGSS---------PPPPPPP----------------------HHHHHHHHHHHHHT--GGG--TT-BHHHHHTT-HHHHHHHHHHHHHHHT---TTGGGSBHHHHHHT-TT--S--HHHHHHHHHHHHHHSPTT--HHHHHHHHHHHH---HHHHHHHHHHGGGSPPPSS--SSHHHHHHHHHHHHHHHHHHHT-------------------------PPPPPPPP--PPPHHHHHHHHHHHHHT--GGG--TT-BHHHHTTT-HHHHHHHHHHHHHHH----TTTTTSBHHHHHHT-TT--S--HHHHHHHHHHHHHHSPTT--HHHHHHHHHHHS---HHHHHHHHHHGGGS--SS---SHHHHHHHHHHHHHHHHHHHT-----TTTTT-SS--------HHHHHHHHHHHHHHHH--HHHHTTS-S--HHHHHHHHHHHHHHHHHHHHHHHHHHHHH-HHHHHHTS----GGG------HHHHHHHHHHHHHH-GGG--HHHHHHHHHHHHHT--HHHHHHHHHHHHHTTT--SHHHHHHHHHHHHHHHHHTTS----------EEEEEEE-TTS-EEEEEEES-SSHHHHHHHHHH--EEETTTTEEE----TT--S------S-----------

pLDDT: mean 73.01, std 21.85, range [22.31, 96.94]